Protein AF-0000000082577040 (afdb_homodimer)

InterPro domains:
  IPR007396 Transcriptional regulator PAI 2-type [PF04299] (3-158)
  IPR007396 Transcriptional regulator PAI 2-type [PTHR35802] (5-173)
  IPR012349 FMN-binding split barrel [G3DSA:2.30.110.10] (1-196)

Radius of gyration: 21.8 Å; Cα contacts (8 Å, |Δi|>4): 745; chains: 2; bounding box: 54×62×54 Å

Nearest PDB structures (foldseek):
  2ol5-assembly1_B  TM=7.988E-01  e=5.502E-15  Geobacillus stearothermophilus
  2ol5-assembly1_A  TM=7.894E-01  e=1.465E-14  Geobacillus stearothermophilus
  2re7-assembly1_A-2  TM=7.606E-01  e=7.616E-06  Psychrobacter arcticus 273-4
  2i02-assembly1_B  TM=6.952E-01  e=1.907E-05  Nostoc punctiforme PCC 73102
  3b5m-assembly2_C  TM=3.949E-01  e=1.660E-03  Rhodopirellula baltica SH 1

Sequence (408 aa):
MHSPFAPRSPEDVATLLRTCPLAWLVSVDPAGEVLSSQLPLLTLPPEDGGMLLLGHMARTNPLVARLGDRPRAAILFQGPNAYVSPSWYADRDSAPTWIYVNATLTADIALREDLTDRAINLLVHQMEQGRPERWRVAEIAHRYAALRDRVIGFTATILKVDARFKLAQDEPPPVVRETLDHLGDDALIRWVETMNADRLEAEAMHSPFAPRSPEDVATLLRTCPLAWLVSVDPAGEVLSSQLPLLTLPPEDGGMLLLGHMARTNPLVARLGDRPRAAILFQGPNAYVSPSWYADRDSAPTWIYVNATLTADIALREDLTDRAINLLVHQMEQGRPERWRVAEIAHRYAALRDRVIGFTATILKVDARFKLAQDEPPPVVRETLDHLGDDALIRWVETMNADRLEAEA

Solvent-accessible surface area (backbone atoms only — not comparable to full-atom values): 22533 Å² total; per-residue (Å²): 134,83,65,83,28,45,65,91,46,72,64,53,55,50,48,48,44,66,77,31,29,63,20,38,44,36,35,66,49,96,89,63,54,75,47,74,47,77,38,56,41,40,80,43,84,37,89,86,70,53,57,31,33,36,25,55,43,52,61,83,38,69,58,52,63,49,36,71,76,44,38,52,33,43,37,40,36,58,52,57,65,46,80,44,59,32,57,69,41,93,71,48,76,53,78,63,48,72,33,37,34,38,35,40,30,37,27,42,47,42,85,27,69,89,40,28,65,56,34,52,50,51,50,48,50,62,71,30,55,91,48,82,70,56,62,56,75,73,67,38,56,91,53,39,65,68,57,51,70,47,40,35,8,29,38,32,45,56,75,44,81,50,56,43,38,38,48,56,66,90,50,57,58,70,55,44,52,45,50,54,73,67,56,86,48,68,70,45,47,50,49,34,48,63,77,33,42,76,57,57,53,68,78,106,133,83,65,82,28,46,66,92,46,73,64,53,55,50,48,48,44,66,77,30,29,62,19,38,44,34,34,67,49,96,90,63,53,75,46,71,48,77,39,57,42,38,80,42,84,37,91,86,69,53,58,30,35,38,25,57,42,51,61,82,40,69,59,51,62,51,36,71,76,45,39,52,34,42,36,40,35,57,52,59,65,46,80,44,58,32,57,70,40,93,71,47,78,53,78,65,50,71,33,36,35,39,35,41,31,35,25,42,46,43,85,29,71,87,41,27,64,56,33,52,52,50,50,47,50,64,73,31,55,92,48,82,70,55,62,58,74,72,68,38,57,92,52,39,66,68,58,52,71,48,37,37,9,30,38,32,44,56,76,44,79,50,54,42,39,38,50,56,66,89,48,58,58,71,56,43,52,44,50,55,73,68,56,86,46,67,70,45,46,51,50,33,47,64,77,33,41,77,58,57,54,68,76,104

pLDDT: mean 94.09, std 8.42, range [41.25, 98.88]

Structure (mmCIF, N/CA/C/O backbone):
data_AF-0000000082577040-model_v1
#
loop_
_entity.id
_entity.type
_entity.pdbx_description
1 polymer 'Transcriptional regulator'
#
loop_
_atom_site.group_PDB
_atom_site.id
_atom_site.type_symbol
_atom_site.label_atom_id
_atom_site.label_alt_id
_atom_site.label_comp_id
_atom_site.label_asym_id
_atom_site.label_entity_id
_atom_site.label_seq_id
_atom_site.pdbx_PDB_ins_code
_atom_site.Cartn_x
_atom_site.Cartn_y
_atom_site.Cartn_z
_atom_site.occupancy
_atom_site.B_iso_or_equiv
_atom_site.auth_seq_id
_atom_site.auth_comp_id
_atom_site.auth_asym_id
_atom_site.auth_atom_id
_atom_site.pdbx_PDB_model_num
ATOM 1 N N . MET A 1 1 ? 22.844 -17.375 -0.603 1 41.41 1 MET A N 1
ATOM 2 C CA . MET A 1 1 ? 22.734 -16.688 -1.879 1 41.41 1 MET A CA 1
ATOM 3 C C . MET A 1 1 ? 21.812 -15.477 -1.759 1 41.41 1 MET A C 1
ATOM 5 O O . MET A 1 1 ? 20.766 -15.555 -1.122 1 41.41 1 MET A O 1
ATOM 9 N N . HIS A 1 2 ? 22.234 -14.227 -1.966 1 65.19 2 HIS A N 1
ATOM 10 C CA . HIS A 1 2 ? 21.531 -12.961 -1.766 1 65.19 2 HIS A CA 1
ATOM 11 C C . HIS A 1 2 ? 20.344 -12.836 -2.719 1 65.19 2 HIS A C 1
ATOM 13 O O . HIS A 1 2 ? 20.406 -13.312 -3.855 1 65.19 2 HIS A O 1
ATOM 19 N N . SER A 1 3 ? 19.141 -12.672 -2.344 1 81.81 3 SER A N 1
ATOM 20 C CA . SER A 1 3 ? 17.938 -12.469 -3.164 1 81.81 3 SER A CA 1
ATOM 21 C C . SER A 1 3 ? 18.203 -11.438 -4.254 1 81.81 3 SER A C 1
ATOM 23 O O . SER A 1 3 ? 18.734 -10.359 -3.982 1 81.81 3 SER A O 1
ATOM 25 N N . PRO A 1 4 ? 18.016 -11.844 -5.484 1 90 4 PRO A N 1
ATOM 26 C CA . PRO A 1 4 ? 18.141 -10.852 -6.551 1 90 4 PRO A CA 1
ATOM 27 C C . PRO A 1 4 ? 17.188 -9.68 -6.395 1 90 4 PRO A C 1
ATOM 29 O O . PRO A 1 4 ? 17.281 -8.688 -7.121 1 90 4 PRO A O 1
ATOM 32 N N . PHE A 1 5 ? 16.344 -9.781 -5.387 1 95.31 5 PHE A N 1
ATOM 33 C CA . PHE A 1 5 ? 15.289 -8.773 -5.27 1 95.31 5 PHE A CA 1
ATOM 34 C C . PHE A 1 5 ? 15.562 -7.844 -4.094 1 95.31 5 PHE A C 1
ATOM 36 O O . PHE A 1 5 ? 14.672 -7.094 -3.672 1 95.31 5 PHE A O 1
ATOM 43 N N . ALA A 1 6 ? 16.75 -7.922 -3.598 1 95.19 6 ALA A N 1
ATOM 44 C CA . ALA A 1 6 ? 17.156 -6.984 -2.555 1 95.19 6 ALA A CA 1
ATOM 45 C C . ALA A 1 6 ? 17.516 -5.625 -3.148 1 95.19 6 ALA A C 1
ATOM 47 O O . ALA A 1 6 ? 17.969 -5.539 -4.293 1 95.19 6 ALA A O 1
ATOM 48 N N . PRO A 1 7 ? 17.25 -4.543 -2.33 1 95.38 7 PRO A N 1
ATOM 49 C CA . PRO A 1 7 ? 17.797 -3.262 -2.783 1 95.38 7 PRO A CA 1
ATOM 50 C C . PRO A 1 7 ? 19.297 -3.311 -3.016 1 95.38 7 PRO A C 1
ATOM 52 O O . PRO A 1 7 ? 20 -4.09 -2.369 1 95.38 7 PRO A O 1
ATOM 55 N N . ARG A 1 8 ? 19.812 -2.496 -3.938 1 92.88 8 ARG A N 1
ATOM 56 C CA . ARG A 1 8 ? 21.219 -2.467 -4.266 1 92.88 8 ARG A CA 1
ATOM 57 C C . ARG A 1 8 ? 22 -1.604 -3.277 1 92.88 8 ARG A C 1
ATOM 59 O O . ARG A 1 8 ? 23.203 -1.803 -3.078 1 92.88 8 ARG A O 1
ATOM 66 N N . SER A 1 9 ? 21.359 -0.63 -2.678 1 90.94 9 SER A N 1
ATOM 67 C CA . SER A 1 9 ? 21.953 0.28 -1.706 1 90.94 9 SER A CA 1
ATOM 68 C C . SER A 1 9 ? 20.891 0.883 -0.791 1 90.94 9 SER A C 1
ATOM 70 O O . SER A 1 9 ? 19.703 0.838 -1.1 1 90.94 9 SER A O 1
ATOM 72 N N . PRO A 1 10 ? 21.312 1.442 0.361 1 89.25 10 PRO A N 1
ATOM 73 C CA . PRO A 1 10 ? 20.375 2.145 1.233 1 89.25 10 PRO A CA 1
ATOM 74 C C . PRO A 1 10 ? 19.656 3.291 0.523 1 89.25 10 PRO A C 1
ATOM 76 O O . PRO A 1 10 ? 18.531 3.641 0.892 1 89.25 10 PRO A O 1
ATOM 79 N N . GLU A 1 11 ? 20.297 3.838 -0.477 1 91.75 11 GLU A N 1
ATOM 80 C CA . GLU A 1 11 ? 19.703 4.941 -1.226 1 91.75 11 GLU A CA 1
ATOM 81 C C . GLU A 1 11 ? 18.438 4.5 -1.955 1 91.75 11 GLU A C 1
ATOM 83 O O . GLU A 1 11 ? 17.5 5.289 -2.135 1 91.75 11 GLU A O 1
ATOM 88 N N . ASP A 1 12 ? 18.344 3.199 -2.352 1 94.81 12 ASP A N 1
ATOM 89 C CA . ASP A 1 12 ? 17.156 2.686 -3.002 1 94.81 12 ASP A CA 1
ATOM 90 C C . ASP A 1 12 ? 15.945 2.746 -2.062 1 94.81 12 ASP A C 1
ATOM 92 O O . ASP A 1 12 ? 14.859 3.176 -2.461 1 94.81 12 ASP A O 1
ATOM 96 N N . VAL A 1 13 ? 16.219 2.377 -0.818 1 95.44 13 VAL A N 1
ATOM 97 C CA . VAL A 1 13 ? 15.164 2.424 0.18 1 95.44 13 VAL A CA 1
ATOM 98 C C . VAL A 1 13 ? 14.766 3.873 0.447 1 95.44 13 VAL A C 1
ATOM 100 O O . VAL A 1 13 ? 13.578 4.203 0.48 1 95.44 13 VAL A O 1
ATOM 103 N N . ALA A 1 14 ? 15.727 4.734 0.558 1 93.44 14 ALA A N 1
ATOM 104 C CA . ALA A 1 14 ? 15.461 6.152 0.781 1 93.44 14 ALA A CA 1
ATOM 105 C C . ALA A 1 14 ? 14.625 6.738 -0.356 1 93.44 14 ALA A C 1
ATOM 107 O O . ALA A 1 14 ? 13.711 7.531 -0.12 1 93.44 14 ALA A O 1
ATOM 108 N N . THR A 1 15 ? 14.961 6.34 -1.582 1 94.88 15 THR A N 1
ATOM 109 C CA . THR A 1 15 ? 14.219 6.809 -2.748 1 94.88 15 THR A CA 1
ATOM 110 C C . THR A 1 15 ? 12.766 6.348 -2.688 1 94.88 15 THR A C 1
ATOM 112 O O . THR A 1 15 ? 11.852 7.125 -2.959 1 94.88 15 THR A O 1
ATOM 115 N N . LEU A 1 16 ? 12.562 5.082 -2.285 1 97.25 16 LEU A N 1
ATOM 116 C CA . LEU A 1 16 ? 11.203 4.57 -2.133 1 97.25 16 LEU A CA 1
ATOM 117 C C . LEU A 1 16 ? 10.422 5.395 -1.114 1 97.25 16 LEU A C 1
ATOM 119 O O . LEU A 1 16 ? 9.305 5.84 -1.393 1 97.25 16 LEU A O 1
ATOM 123 N N . LEU A 1 17 ? 11.023 5.664 0.034 1 97.06 17 LEU A N 1
ATOM 124 C CA . LEU A 1 17 ? 10.352 6.395 1.103 1 97.06 17 LEU A CA 1
ATOM 125 C C . LEU A 1 17 ? 10.023 7.816 0.664 1 97.06 17 LEU A C 1
ATOM 127 O O . LEU A 1 17 ? 8.961 8.344 1.005 1 97.06 17 LEU A O 1
ATOM 131 N N . ARG A 1 18 ? 10.891 8.398 -0.065 1 94.62 18 ARG A N 1
ATOM 132 C CA . ARG A 1 18 ? 10.734 9.781 -0.497 1 94.62 18 ARG A CA 1
ATOM 133 C C . ARG A 1 18 ? 9.664 9.898 -1.576 1 94.62 18 ARG A C 1
ATOM 135 O O . ARG A 1 18 ? 8.875 10.852 -1.574 1 94.62 18 ARG A O 1
ATOM 142 N N . THR A 1 19 ? 9.625 8.977 -2.482 1 95.31 19 THR A N 1
ATOM 143 C CA . THR A 1 19 ? 8.75 9.102 -3.643 1 95.31 19 THR A CA 1
ATOM 144 C C . THR A 1 19 ? 7.371 8.516 -3.344 1 95.31 19 THR A C 1
ATOM 146 O O . THR A 1 19 ? 6.402 8.82 -4.047 1 95.31 19 THR A O 1
ATOM 149 N N . CYS A 1 20 ? 7.25 7.66 -2.322 1 97 20 CYS A N 1
ATOM 150 C CA . CYS A 1 20 ? 5.988 7.07 -1.885 1 97 20 CYS A CA 1
ATOM 151 C C . CYS A 1 20 ? 5.797 7.246 -0.383 1 97 20 CYS A C 1
ATOM 153 O O . CYS A 1 20 ? 5.766 6.262 0.361 1 97 20 CYS A O 1
ATOM 155 N N . PRO A 1 21 ? 5.492 8.453 0.009 1 97.62 21 PRO A N 1
ATOM 156 C CA . PRO A 1 21 ? 5.602 8.773 1.435 1 97.62 21 PRO A CA 1
ATOM 157 C C . PRO A 1 21 ? 4.402 8.289 2.242 1 97.62 21 PRO A C 1
ATOM 159 O O . PRO A 1 21 ? 4.453 8.266 3.475 1 97.62 21 PRO A O 1
ATOM 162 N N . LEU A 1 22 ? 3.223 8.07 1.57 1 98.5 22 LEU A N 1
ATOM 163 C CA . LEU A 1 22 ? 2.078 7.566 2.324 1 98.5 22 LEU A CA 1
ATOM 164 C C . LEU A 1 22 ? 2.299 6.117 2.746 1 98.5 22 LEU A C 1
ATOM 166 O O . LEU A 1 22 ? 2.279 5.211 1.908 1 98.5 22 LEU A O 1
ATOM 170 N N . ALA A 1 23 ? 2.486 5.852 4.027 1 98.69 23 ALA A N 1
ATOM 171 C CA . ALA A 1 23 ? 2.838 4.527 4.535 1 98.69 23 ALA A CA 1
ATOM 172 C C . ALA A 1 23 ? 1.839 4.066 5.594 1 98.69 23 ALA A C 1
ATOM 174 O O . ALA A 1 23 ? 1.132 4.883 6.188 1 98.69 23 ALA A O 1
ATOM 175 N N . TRP A 1 24 ? 1.741 2.748 5.742 1 98.75 24 TRP A N 1
ATOM 176 C CA . TRP A 1 24 ? 1.014 2.186 6.875 1 98.75 24 TRP A CA 1
ATOM 177 C C . TRP A 1 24 ? 1.842 2.273 8.148 1 98.75 24 TRP A C 1
ATOM 179 O O . TRP A 1 24 ? 3.012 1.884 8.164 1 98.75 24 TRP A O 1
ATOM 189 N N . LEU A 1 25 ? 1.288 2.844 9.141 1 98.75 25 LEU A N 1
ATOM 190 C CA . LEU A 1 25 ? 1.797 2.697 10.5 1 98.75 25 LEU A CA 1
ATOM 191 C C . LEU A 1 25 ? 0.985 1.663 11.273 1 98.75 25 LEU A C 1
ATOM 193 O O . LEU A 1 25 ? -0.207 1.86 11.523 1 98.75 25 LEU A O 1
ATOM 197 N N . VAL A 1 26 ? 1.67 0.585 11.68 1 98.12 26 VAL A N 1
ATOM 198 C CA . VAL A 1 26 ? 0.973 -0.561 12.25 1 98.12 26 VAL A CA 1
ATOM 199 C C . VAL A 1 26 ? 1.475 -0.813 13.672 1 98.12 26 VAL A C 1
ATOM 201 O O . VAL A 1 26 ? 2.676 -0.986 13.891 1 98.12 26 VAL A O 1
ATOM 204 N N . SER A 1 27 ? 0.576 -0.786 14.57 1 97.12 27 SER A N 1
ATOM 205 C CA . SER A 1 27 ? 0.865 -1.142 15.953 1 97.12 27 SER A CA 1
ATOM 206 C C . SER A 1 27 ? 0.072 -2.369 16.391 1 97.12 27 SER A C 1
ATOM 208 O O . SER A 1 27 ? -1.102 -2.514 16.031 1 97.12 27 SER A O 1
ATOM 210 N N . VAL A 1 28 ? 0.71 -3.26 17.125 1 92.94 28 VAL A N 1
ATOM 211 C CA . VAL A 1 28 ? 0.063 -4.465 17.625 1 92.94 28 VAL A CA 1
ATOM 212 C C . VAL A 1 28 ? 0.187 -4.523 19.156 1 92.94 28 VAL A C 1
ATOM 214 O O . VAL A 1 28 ? 1.277 -4.344 19.703 1 92.94 28 VAL A O 1
ATOM 217 N N . ASP A 1 29 ? -0.885 -4.773 19.766 1 90.62 29 ASP A N 1
ATOM 218 C CA . ASP A 1 29 ? -0.809 -4.863 21.219 1 90.62 29 ASP A CA 1
ATOM 219 C C . ASP A 1 29 ? -0.515 -6.297 21.672 1 90.62 29 ASP A C 1
ATOM 221 O O . ASP A 1 29 ? -0.402 -7.199 20.828 1 90.62 29 ASP A O 1
ATOM 225 N N . PRO A 1 30 ? -0.346 -6.492 22.938 1 86.38 30 PRO A N 1
ATOM 226 C CA . PRO A 1 30 ? 0.038 -7.82 23.422 1 86.38 30 PRO A CA 1
ATOM 227 C C . PRO A 1 30 ? -1.017 -8.883 23.125 1 86.38 30 PRO A C 1
ATOM 229 O O . PRO A 1 30 ? -0.692 -10.07 23.031 1 86.38 30 PRO A O 1
ATOM 232 N N . ALA A 1 31 ? -2.301 -8.492 23.016 1 85.88 31 ALA A N 1
ATOM 233 C CA . ALA A 1 31 ? -3.375 -9.438 22.719 1 85.88 31 ALA A CA 1
ATOM 234 C C . ALA A 1 31 ? -3.441 -9.758 21.234 1 85.88 31 ALA A C 1
ATOM 236 O O . ALA A 1 31 ? -4.203 -10.633 20.812 1 85.88 31 ALA A O 1
ATOM 237 N N . GLY A 1 32 ? -2.689 -9.039 20.469 1 86.31 32 GLY A N 1
ATOM 238 C CA . GLY A 1 32 ? -2.621 -9.32 19.047 1 86.31 32 GLY A CA 1
ATOM 239 C C . GLY A 1 32 ? -3.518 -8.414 18.219 1 86.31 32 GLY A C 1
ATOM 240 O O . GLY A 1 32 ? -3.625 -8.586 17 1 86.31 32 GLY A O 1
ATOM 241 N N . GLU A 1 33 ? -4.117 -7.453 18.844 1 90.75 33 GLU A N 1
ATOM 242 C CA . GLU A 1 33 ? -4.98 -6.535 18.109 1 90.75 33 GLU A CA 1
ATOM 243 C C . GLU A 1 33 ? -4.16 -5.543 17.281 1 90.75 33 GLU A C 1
ATOM 245 O O . GLU A 1 33 ? -3.268 -4.875 17.828 1 90.75 33 GLU A O 1
ATOM 250 N N . VAL A 1 34 ? -4.52 -5.457 16.031 1 94.94 34 VAL A N 1
ATOM 251 C CA . VAL A 1 34 ? -3.801 -4.578 15.125 1 94.94 34 VAL A CA 1
ATOM 252 C C . VAL A 1 34 ? -4.547 -3.252 14.984 1 94.94 34 VAL A C 1
ATOM 254 O O . VAL A 1 34 ? -5.766 -3.236 14.797 1 94.94 34 VAL A O 1
ATOM 257 N N . LEU A 1 35 ? -3.834 -2.186 15.172 1 96.69 35 LEU A N 1
ATOM 258 C CA . LEU A 1 35 ? -4.266 -0.844 14.789 1 96.69 35 LEU A CA 1
ATOM 259 C C . LEU A 1 35 ? -3.361 -0.268 13.703 1 96.69 35 LEU A C 1
ATOM 261 O O . LEU A 1 35 ? -2.135 -0.357 13.805 1 96.69 35 LEU A O 1
ATOM 265 N N . SER A 1 36 ? -3.988 0.172 12.656 1 98.19 36 SER A N 1
ATOM 266 C CA . SER A 1 36 ? -3.186 0.715 11.57 1 98.19 36 SER A CA 1
ATOM 267 C C . SER A 1 36 ? -3.805 1.99 11.008 1 98.19 36 SER A C 1
ATOM 269 O O . SER A 1 36 ? -5.02 2.18 11.078 1 98.19 36 SER A O 1
ATOM 271 N N . SER A 1 37 ? -2.961 2.869 10.539 1 98 37 SER A N 1
ATOM 272 C CA . SER A 1 37 ? -3.336 4.074 9.805 1 98 37 SER A CA 1
ATOM 273 C C . SER A 1 37 ? -2.338 4.379 8.695 1 98 37 SER A C 1
ATOM 275 O O . SER A 1 37 ? -1.153 4.059 8.812 1 98 37 SER A O 1
ATOM 277 N N . GLN A 1 38 ? -2.857 4.902 7.621 1 98.38 38 GLN A N 1
ATOM 278 C CA . GLN A 1 38 ? -1.944 5.414 6.602 1 98.38 38 GLN A CA 1
ATOM 279 C C . GLN A 1 38 ? -1.671 6.902 6.805 1 98.38 38 GLN A C 1
ATOM 281 O O . GLN A 1 38 ? -2.598 7.688 7.016 1 98.38 38 GLN A O 1
ATOM 286 N N . LEU A 1 39 ? -0.413 7.223 6.789 1 97.81 39 LEU A N 1
ATOM 287 C CA . LEU A 1 39 ? 0.043 8.602 6.977 1 97.81 39 LEU A CA 1
ATOM 288 C C . LEU A 1 39 ? 1.291 8.875 6.145 1 97.81 39 LEU A C 1
ATOM 290 O O . LEU A 1 39 ? 2.117 7.98 5.941 1 97.81 39 LEU A O 1
ATOM 294 N N . PRO A 1 40 ? 1.371 10.117 5.715 1 98.31 40 PRO A N 1
ATOM 295 C CA . PRO A 1 40 ? 2.631 10.461 5.047 1 98.31 40 PRO A CA 1
ATOM 296 C C . PRO A 1 40 ? 3.801 10.57 6.023 1 98.31 40 PRO A C 1
ATOM 298 O O . PRO A 1 40 ? 3.645 11.117 7.117 1 98.31 40 PRO A O 1
ATOM 301 N N . LEU A 1 41 ? 4.879 10.062 5.645 1 98.5 41 LEU A N 1
ATOM 302 C CA . LEU A 1 41 ? 6.086 10.102 6.461 1 98.5 41 LEU A CA 1
ATOM 303 C C . LEU A 1 41 ? 7.258 10.672 5.672 1 98.5 41 LEU A C 1
ATOM 305 O O . LEU A 1 41 ? 7.426 10.367 4.488 1 98.5 41 LEU A O 1
ATOM 309 N N . LEU A 1 42 ? 8.047 11.422 6.391 1 97.12 42 LEU A N 1
ATOM 310 C CA . LEU A 1 42 ? 9.203 12.086 5.797 1 97.12 42 LEU A CA 1
ATOM 311 C C . LEU A 1 42 ? 10.508 11.484 6.324 1 97.12 42 LEU A C 1
ATOM 313 O O . LEU A 1 42 ? 10.617 11.172 7.512 1 97.12 42 LEU A O 1
ATOM 317 N N . THR A 1 43 ? 11.422 11.32 5.387 1 94.12 43 THR A N 1
ATOM 318 C CA . THR A 1 43 ? 12.758 10.898 5.809 1 94.12 43 THR A CA 1
ATOM 319 C C . THR A 1 43 ? 13.586 12.094 6.254 1 94.12 43 THR A C 1
ATOM 321 O O . THR A 1 43 ? 13.68 13.094 5.539 1 94.12 43 THR A O 1
ATOM 324 N N . LEU A 1 44 ? 14.086 11.969 7.441 1 88.62 44 LEU A N 1
ATOM 325 C CA . LEU A 1 44 ? 14.984 13.008 7.938 1 88.62 44 LEU A CA 1
ATOM 326 C C . LEU A 1 44 ? 16.438 12.586 7.797 1 88.62 44 LEU A C 1
ATOM 328 O O . LEU A 1 44 ? 16.766 11.406 7.938 1 88.62 44 LEU A O 1
ATOM 332 N N . PRO A 1 45 ? 17.297 13.469 7.445 1 74.88 45 PRO A N 1
ATOM 333 C CA . PRO A 1 45 ? 18.719 13.148 7.512 1 74.88 45 PRO A CA 1
ATOM 334 C C . PRO A 1 45 ? 19.188 12.805 8.922 1 74.88 45 PRO A C 1
ATOM 336 O O . PRO A 1 45 ? 18.844 13.508 9.883 1 74.88 45 PRO A O 1
ATOM 339 N N . PRO A 1 46 ? 19.578 11.555 9.117 1 64.5 46 PRO A N 1
ATOM 340 C CA . PRO A 1 46 ? 19.969 11.203 10.484 1 64.5 46 PRO A CA 1
ATOM 341 C C . PRO A 1 46 ? 21.156 12.039 10.992 1 64.5 46 PRO A C 1
ATOM 343 O O . PRO A 1 46 ? 22.047 12.398 10.211 1 64.5 46 PRO A O 1
ATOM 346 N N . GLU A 1 47 ? 20.984 12.516 12.18 1 60.31 47 GLU A N 1
ATOM 347 C CA . GLU A 1 47 ? 22.156 13.156 12.773 1 60.31 47 GLU A CA 1
ATOM 348 C C . GLU A 1 47 ? 23.281 12.156 12.961 1 60.31 47 GLU A C 1
ATOM 350 O O . GLU A 1 47 ? 24.453 12.492 12.758 1 60.31 47 GLU A O 1
ATOM 355 N N . ASP A 1 48 ? 23 10.938 13.398 1 62.91 48 ASP A N 1
ATOM 356 C CA . ASP A 1 48 ? 24 9.938 13.727 1 62.91 48 ASP A CA 1
ATOM 357 C C . ASP A 1 48 ? 24.156 8.922 12.594 1 62.91 48 ASP A C 1
ATOM 359 O O . ASP A 1 48 ? 24.875 7.934 12.734 1 62.91 48 ASP A O 1
ATOM 363 N N . GLY A 1 49 ? 23.609 9.211 11.445 1 66.62 49 GLY A N 1
ATOM 364 C CA . GLY A 1 49 ? 23.75 8.297 10.328 1 66.62 49 GLY A CA 1
ATOM 365 C C . GLY A 1 49 ? 22.609 7.301 10.227 1 66.62 49 GLY A C 1
ATOM 366 O O . GLY A 1 49 ? 22.516 6.559 9.242 1 66.62 49 GLY A O 1
ATOM 367 N N . GLY A 1 50 ? 21.812 7.254 11.219 1 76.38 50 GLY A N 1
ATOM 368 C CA . GLY A 1 50 ? 20.688 6.344 11.109 1 76.38 50 GLY A CA 1
ATOM 369 C C . GLY A 1 50 ? 19.547 6.906 10.273 1 76.38 50 GLY A C 1
ATOM 370 O O . GLY A 1 50 ? 19.734 7.867 9.531 1 76.38 50 GLY A O 1
ATOM 371 N N . MET A 1 51 ? 18.453 6.098 10.102 1 83.38 51 MET A N 1
ATOM 372 C CA . MET A 1 51 ? 17.266 6.57 9.391 1 83.38 51 MET A CA 1
ATOM 373 C C . MET A 1 51 ? 16.172 6.98 10.367 1 83.38 51 MET A C 1
ATOM 375 O O . MET A 1 51 ? 15.852 6.234 11.297 1 83.38 51 MET A O 1
ATOM 379 N N . LEU A 1 52 ? 15.797 8.242 10.227 1 93.25 52 LEU A N 1
ATOM 380 C CA . LEU A 1 52 ? 14.727 8.812 11.039 1 93.25 52 LEU A CA 1
ATOM 381 C C . LEU A 1 52 ? 13.586 9.328 10.164 1 93.25 52 LEU A C 1
ATOM 383 O O . LEU A 1 52 ? 13.828 9.992 9.148 1 93.25 52 LEU A O 1
ATOM 387 N N . LEU A 1 53 ? 12.422 8.898 10.602 1 97.75 53 LEU A N 1
ATOM 388 C CA . LEU A 1 53 ? 11.25 9.406 9.898 1 97.75 53 LEU A CA 1
ATOM 389 C C . LEU A 1 53 ? 10.492 10.422 10.758 1 97.75 53 LEU A C 1
ATOM 391 O O . LEU A 1 53 ? 10.516 10.336 11.992 1 97.75 53 LEU A O 1
ATOM 395 N N . LEU A 1 54 ? 9.883 11.383 10.117 1 97.81 54 LEU A N 1
ATOM 396 C CA . LEU A 1 54 ? 9.039 12.398 10.734 1 97.81 54 LEU A CA 1
ATOM 397 C C . LEU A 1 54 ? 7.637 12.375 10.141 1 97.81 54 LEU A C 1
ATOM 399 O O . LEU A 1 54 ? 7.477 12.273 8.922 1 97.81 54 LEU A O 1
ATOM 403 N N . GLY A 1 55 ? 6.648 12.336 10.977 1 98.44 55 GLY A N 1
ATOM 404 C CA . GLY A 1 55 ? 5.258 12.406 10.555 1 98.44 55 GLY A CA 1
ATOM 405 C C . GLY A 1 55 ? 4.359 13.102 11.555 1 98.44 55 GLY A C 1
ATOM 406 O O . GLY A 1 55 ? 4.836 13.641 12.555 1 98.44 55 GLY A O 1
ATOM 407 N N . HIS A 1 56 ? 3.109 13.227 11.25 1 98.81 56 HIS A N 1
ATOM 408 C CA . HIS A 1 56 ? 2.086 13.711 12.172 1 98.81 56 HIS A CA 1
ATOM 409 C C . HIS A 1 56 ? 0.767 12.977 11.961 1 98.81 56 HIS A C 1
ATOM 411 O O . HIS A 1 56 ? 0.563 12.344 10.922 1 98.81 56 HIS A O 1
ATOM 417 N N . MET A 1 57 ? -0.016 12.984 12.984 1 98.56 57 MET A N 1
ATOM 418 C CA . MET A 1 57 ? -1.342 12.375 12.914 1 98.56 57 MET A CA 1
ATOM 419 C C . MET A 1 57 ? -2.332 13.133 13.797 1 98.56 57 MET A C 1
ATOM 421 O O . MET A 1 57 ? -1.934 13.93 14.641 1 98.56 57 MET A O 1
ATOM 425 N N . ALA A 1 58 ? -3.619 12.938 13.461 1 97.88 58 ALA A N 1
ATOM 426 C CA . ALA A 1 58 ? -4.66 13.516 14.305 1 97.88 58 ALA A CA 1
ATOM 427 C C . ALA A 1 58 ? -4.508 13.062 15.75 1 97.88 58 ALA A C 1
ATOM 429 O O . ALA A 1 58 ? -4.238 11.891 16.016 1 97.88 58 ALA A O 1
ATOM 430 N N . ARG A 1 59 ? -4.711 13.977 16.672 1 98.19 59 ARG A N 1
ATOM 431 C CA . ARG A 1 59 ? -4.648 13.641 18.094 1 98.19 59 ARG A CA 1
ATOM 432 C C . ARG A 1 59 ? -5.699 12.594 18.453 1 98.19 59 ARG A C 1
ATOM 434 O O . ARG A 1 59 ? -5.52 11.828 19.391 1 98.19 59 ARG A O 1
ATOM 441 N N . THR A 1 60 ? -6.789 12.523 17.656 1 97.19 60 THR A N 1
ATOM 442 C CA . THR A 1 60 ? -7.887 11.602 17.922 1 97.19 60 THR A CA 1
ATOM 443 C C . THR A 1 60 ? -7.59 10.227 17.328 1 97.19 60 THR A C 1
ATOM 445 O O . THR A 1 60 ? -8.352 9.273 17.531 1 97.19 60 THR A O 1
ATOM 448 N N . ASN A 1 61 ? -6.547 10.102 16.547 1 97.31 61 ASN A N 1
ATOM 449 C CA . ASN A 1 61 ? -6.141 8.797 16.047 1 97.31 61 ASN A CA 1
ATOM 450 C C . ASN A 1 61 ? -5.855 7.82 17.172 1 97.31 61 ASN A C 1
ATOM 452 O O . ASN A 1 61 ? -5.047 8.102 18.062 1 97.31 61 ASN A O 1
ATOM 456 N N . PRO A 1 62 ? -6.477 6.664 17.141 1 97.06 62 PRO A N 1
ATOM 457 C CA . PRO A 1 62 ? -6.273 5.699 18.219 1 97.06 62 PRO A CA 1
ATOM 458 C C . PRO A 1 62 ? -4.809 5.289 18.375 1 97.06 62 PRO A C 1
ATOM 460 O O . PRO A 1 62 ? -4.406 4.832 19.453 1 97.06 62 PRO A O 1
ATOM 463 N N . LEU A 1 63 ? -4.023 5.461 17.406 1 98.06 63 LEU A N 1
ATOM 464 C CA . LEU A 1 63 ? -2.605 5.121 17.484 1 98.06 63 LEU A CA 1
ATOM 465 C C . LEU A 1 63 ? -1.884 6.008 18.5 1 98.06 63 LEU A C 1
ATOM 467 O O . LEU A 1 63 ? -0.848 5.617 19.047 1 98.06 63 LEU A O 1
ATOM 471 N N . VAL A 1 64 ? -2.373 7.172 18.703 1 98.38 64 VAL A N 1
ATOM 472 C CA . VAL A 1 64 ? -1.716 8.078 19.641 1 98.38 64 VAL A CA 1
ATOM 473 C C . VAL A 1 64 ? -1.64 7.43 21.016 1 98.38 64 VAL A C 1
ATOM 475 O O . VAL A 1 64 ? -0.56 7.336 21.609 1 98.38 64 VAL A O 1
ATOM 478 N N . ALA A 1 65 ? -2.76 6.957 21.484 1 97.44 65 ALA A N 1
ATOM 479 C CA . ALA A 1 65 ? -2.797 6.309 22.797 1 97.44 65 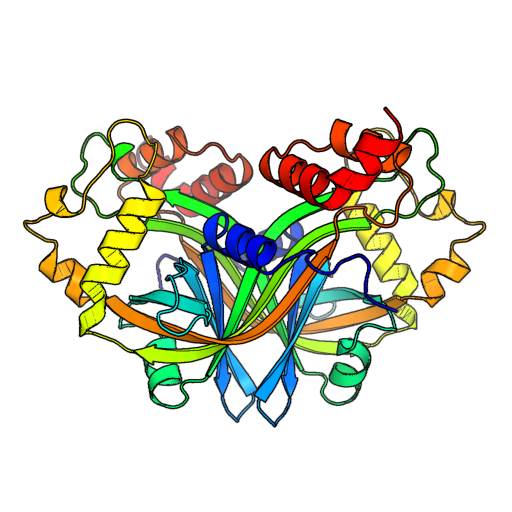ALA A CA 1
ATOM 480 C C . ALA A 1 65 ? -1.977 5.02 22.781 1 97.44 65 ALA A C 1
ATOM 482 O O . ALA A 1 65 ? -1.196 4.77 23.703 1 97.44 65 ALA A O 1
ATOM 483 N N . ARG A 1 66 ? -2.168 4.258 21.75 1 96.69 66 ARG A N 1
ATOM 484 C CA . ARG A 1 66 ? -1.482 2.975 21.625 1 96.69 66 ARG A CA 1
ATOM 485 C C . ARG A 1 66 ? 0.031 3.158 21.656 1 96.69 66 ARG A C 1
ATOM 487 O O . ARG A 1 66 ? 0.736 2.443 22.359 1 96.69 66 ARG A O 1
ATOM 494 N N . LEU A 1 67 ? 0.52 4.094 20.906 1 97.25 67 LEU A N 1
ATOM 495 C CA . LEU A 1 67 ? 1.955 4.305 20.75 1 97.25 67 LEU A CA 1
ATOM 496 C C . LEU A 1 67 ? 2.535 5.02 21.969 1 97.25 67 LEU A C 1
ATOM 498 O O . LEU A 1 67 ? 3.74 4.957 22.219 1 97.25 67 LEU A O 1
ATOM 502 N N . GLY A 1 68 ? 1.711 5.785 22.656 1 95.69 68 GLY A N 1
ATOM 503 C CA . GLY A 1 68 ? 2.129 6.316 23.938 1 95.69 68 GLY A CA 1
ATOM 504 C C . GLY A 1 68 ? 2.463 5.238 24.953 1 95.69 68 GLY A C 1
ATOM 505 O O . GLY A 1 68 ? 3.416 5.375 25.719 1 95.69 68 GLY A O 1
ATOM 506 N N . ASP A 1 69 ? 1.711 4.16 24.922 1 93.81 69 ASP A N 1
ATOM 507 C CA . ASP A 1 69 ? 1.877 3.049 25.844 1 93.81 69 ASP A CA 1
ATOM 508 C C . ASP A 1 69 ? 2.969 2.094 25.375 1 93.81 69 ASP A C 1
ATOM 510 O O . ASP A 1 69 ? 3.773 1.613 26.172 1 93.81 69 ASP A O 1
ATOM 514 N N . ARG A 1 70 ? 2.986 1.805 24.109 1 93.62 70 ARG A N 1
ATOM 515 C CA . ARG A 1 70 ? 3.936 0.902 23.469 1 93.62 70 ARG A CA 1
ATOM 516 C C . ARG A 1 70 ? 4.531 1.534 22.219 1 93.62 70 ARG A C 1
ATOM 518 O O . ARG A 1 70 ? 3.979 1.396 21.125 1 93.62 70 ARG A O 1
ATOM 525 N N . PRO A 1 71 ? 5.672 2.094 22.391 1 96.5 71 PRO A N 1
ATOM 526 C CA . PRO A 1 71 ? 6.223 2.898 21.297 1 96.5 71 PRO A CA 1
ATOM 527 C C . PRO A 1 71 ? 6.941 2.055 20.25 1 96.5 71 PRO A C 1
ATOM 529 O O . PRO A 1 71 ? 8.109 2.312 19.938 1 96.5 71 PRO A O 1
ATOM 532 N N . ARG A 1 72 ? 6.371 1.024 19.734 1 96.69 72 ARG A N 1
ATOM 533 C CA . ARG A 1 72 ? 6.879 0.148 18.688 1 96.69 72 ARG A CA 1
ATOM 534 C C . ARG A 1 72 ? 5.863 0.001 17.562 1 96.69 72 ARG A C 1
ATOM 536 O O . ARG A 1 72 ? 4.668 -0.163 17.812 1 96.69 72 ARG A O 1
ATOM 543 N N . ALA A 1 73 ? 6.375 0.129 16.328 1 97.5 73 ALA A N 1
ATOM 544 C CA . ALA A 1 73 ? 5.473 -0.006 15.195 1 97.5 73 ALA A CA 1
ATOM 545 C C . ALA A 1 73 ? 6.195 -0.599 13.984 1 97.5 73 ALA A C 1
ATOM 547 O O . ALA A 1 73 ? 7.426 -0.569 13.914 1 97.5 73 ALA A O 1
ATOM 548 N N . ALA A 1 74 ? 5.465 -1.264 13.148 1 98.31 74 ALA A N 1
ATOM 549 C CA . ALA A 1 74 ? 5.898 -1.563 11.789 1 98.31 74 ALA A CA 1
ATOM 550 C C . ALA A 1 74 ? 5.387 -0.515 10.805 1 98.31 74 ALA A C 1
ATOM 552 O O . ALA A 1 74 ? 4.227 -0.101 10.883 1 98.31 74 ALA A O 1
ATOM 553 N N . ILE A 1 75 ? 6.254 -0.037 10.008 1 98.75 75 ILE A N 1
ATOM 554 C CA . ILE A 1 75 ? 5.906 0.919 8.969 1 98.75 75 ILE A CA 1
ATOM 555 C C . ILE A 1 75 ? 6.07 0.266 7.594 1 98.75 75 ILE A C 1
ATOM 557 O O . ILE A 1 75 ? 7.152 -0.21 7.25 1 98.75 75 ILE A O 1
ATOM 561 N N . LEU A 1 76 ? 4.996 0.209 6.793 1 98.88 76 LEU A N 1
ATOM 562 C CA . LEU A 1 76 ? 5.012 -0.491 5.512 1 98.88 76 LEU A CA 1
ATOM 563 C C . LEU A 1 76 ? 4.875 0.491 4.355 1 98.88 76 LEU A C 1
ATOM 565 O O . LEU A 1 76 ? 3.863 1.19 4.246 1 98.88 76 LEU A O 1
ATOM 569 N N . PHE A 1 77 ? 5.898 0.584 3.578 1 98.75 77 PHE A N 1
ATOM 570 C CA . PHE A 1 77 ? 5.898 1.384 2.359 1 98.75 77 PHE A CA 1
ATOM 571 C C . PHE A 1 77 ? 5.648 0.508 1.138 1 98.75 77 PHE A C 1
ATOM 573 O O . PHE A 1 77 ? 6.16 -0.609 1.051 1 98.75 77 PHE A O 1
ATOM 580 N N . GLN A 1 78 ? 4.84 1.009 0.307 1 98.12 78 GLN A N 1
ATOM 581 C CA . GLN A 1 78 ? 4.555 0.336 -0.956 1 98.12 78 GLN A CA 1
ATOM 582 C C . GLN A 1 78 ? 4.77 1.275 -2.141 1 98.12 78 GLN A C 1
ATOM 584 O O . GLN A 1 78 ? 4.254 2.395 -2.152 1 98.12 78 GLN A O 1
ATOM 589 N N . GLY A 1 79 ? 5.574 0.877 -3.068 1 97.56 79 GLY A N 1
ATOM 590 C CA . GLY A 1 79 ? 5.766 1.621 -4.301 1 97.56 79 GLY A CA 1
ATOM 591 C C . GLY A 1 79 ? 4.855 1.157 -5.426 1 97.56 79 GLY A C 1
ATOM 592 O O . GLY A 1 79 ? 3.889 0.43 -5.188 1 97.56 79 GLY A O 1
ATOM 593 N N . PRO A 1 80 ? 5.125 1.696 -6.625 1 97.06 80 PRO A N 1
ATOM 594 C CA . PRO A 1 80 ? 4.336 1.245 -7.773 1 97.06 80 PRO A CA 1
ATOM 595 C C . PRO A 1 80 ? 4.465 -0.255 -8.023 1 97.06 80 PRO A C 1
ATOM 597 O O . PRO A 1 80 ? 5.473 -0.862 -7.652 1 97.06 80 PRO A O 1
ATOM 600 N N . ASN A 1 81 ? 3.457 -0.853 -8.562 1 97.81 81 ASN A N 1
ATOM 601 C CA . ASN A 1 81 ? 3.418 -2.285 -8.836 1 97.81 81 ASN A CA 1
ATOM 602 C C . ASN A 1 81 ? 2.539 -2.598 -10.047 1 97.81 81 ASN A C 1
ATOM 604 O O . ASN A 1 81 ? 1.789 -1.737 -10.516 1 97.81 81 ASN A O 1
ATOM 608 N N . ALA A 1 82 ? 2.723 -3.795 -10.539 1 97.25 82 ALA A N 1
ATOM 609 C CA . ALA A 1 82 ? 1.901 -4.191 -11.68 1 97.25 82 ALA A CA 1
ATOM 610 C C . ALA A 1 82 ? 1.936 -5.703 -11.883 1 97.25 82 ALA A C 1
ATOM 612 O O . ALA A 1 82 ? 2.961 -6.348 -11.641 1 97.25 82 ALA A O 1
ATOM 613 N N . TYR A 1 83 ? 0.789 -6.277 -12.289 1 97.31 83 TYR A N 1
ATOM 614 C CA . TYR A 1 83 ? 0.742 -7.617 -12.867 1 97.31 83 TYR A CA 1
ATOM 615 C C . TYR A 1 83 ? 1.428 -7.645 -14.227 1 97.31 83 TYR A C 1
ATOM 617 O O . TYR A 1 83 ? 1.184 -6.777 -15.07 1 97.31 83 TYR A O 1
ATOM 625 N N . VAL A 1 84 ? 2.301 -8.578 -14.445 1 97.06 84 VAL A N 1
ATOM 626 C CA . VAL A 1 84 ? 3.006 -8.758 -15.711 1 97.06 84 VAL A CA 1
ATOM 627 C C . VAL A 1 84 ? 2.467 -9.992 -16.422 1 97.06 84 VAL A C 1
ATOM 629 O O . VAL A 1 84 ? 2.668 -11.125 -15.969 1 97.06 84 VAL A O 1
ATOM 632 N N . SER A 1 85 ? 1.904 -9.773 -17.5 1 97.19 85 SER A N 1
ATOM 633 C CA . SER A 1 85 ? 1.299 -10.852 -18.281 1 97.19 85 SER A CA 1
ATOM 634 C C . SER A 1 85 ? 2.277 -11.406 -19.312 1 97.19 85 SER A C 1
ATOM 636 O O . SER A 1 85 ? 2.906 -10.648 -20.047 1 97.19 85 SER A O 1
ATOM 638 N N . PRO A 1 86 ? 2.338 -12.773 -19.422 1 96.38 86 PRO A N 1
ATOM 639 C CA . PRO A 1 86 ? 3.162 -13.352 -20.484 1 96.38 86 PRO A CA 1
ATOM 640 C C . PRO A 1 86 ? 2.625 -13.039 -21.875 1 96.38 86 PRO A C 1
ATOM 642 O O . PRO A 1 86 ? 3.316 -13.258 -22.875 1 96.38 86 PRO A O 1
ATOM 645 N N . SER A 1 87 ? 1.437 -12.508 -21.953 1 95.5 87 SER A N 1
ATOM 646 C CA . SER A 1 87 ? 0.889 -12.102 -23.25 1 95.5 87 SER A CA 1
ATOM 647 C C . SER A 1 87 ? 1.677 -10.945 -23.844 1 95.5 87 SER A C 1
ATOM 649 O O . SER A 1 87 ? 1.533 -10.633 -25.031 1 95.5 87 SER A O 1
ATOM 651 N N . TRP A 1 88 ? 2.496 -10.297 -23.031 1 93.94 88 TRP A N 1
ATOM 652 C CA . TRP A 1 88 ? 3.326 -9.18 -23.469 1 93.94 88 TRP A CA 1
ATOM 653 C C . TRP A 1 88 ? 4.512 -9.672 -24.297 1 93.94 88 TRP A C 1
ATOM 655 O O . TRP A 1 88 ? 5.176 -8.891 -24.969 1 93.94 88 TRP A O 1
ATOM 665 N N . TYR A 1 89 ? 4.742 -10.953 -24.266 1 93.31 89 TYR A N 1
ATOM 666 C CA . TYR A 1 89 ? 5.992 -11.484 -24.797 1 93.31 89 TYR A CA 1
ATOM 667 C C . TYR A 1 89 ? 5.742 -12.281 -26.078 1 93.31 89 TYR A C 1
ATOM 669 O O . TYR A 1 89 ? 4.695 -12.914 -26.219 1 93.31 89 TYR A O 1
ATOM 677 N N . ALA A 1 90 ? 6.781 -12.273 -26.875 1 90.56 90 ALA A N 1
ATOM 678 C CA . ALA A 1 90 ? 6.73 -13.156 -28.047 1 90.56 90 ALA A CA 1
ATOM 679 C C . ALA A 1 90 ? 6.738 -14.625 -27.625 1 90.56 90 ALA A C 1
ATOM 681 O O . ALA A 1 90 ? 5.98 -15.438 -28.156 1 90.56 90 ALA A O 1
ATOM 682 N N . ASP A 1 91 ? 7.59 -14.867 -26.703 1 92.25 91 ASP A N 1
ATOM 683 C CA . ASP A 1 91 ? 7.617 -16.188 -26.078 1 92.25 91 ASP A CA 1
ATOM 684 C C . ASP A 1 91 ? 6.754 -16.203 -24.812 1 92.25 91 ASP A C 1
ATOM 686 O O . ASP A 1 91 ? 7.137 -15.625 -23.781 1 92.25 91 ASP A O 1
ATOM 690 N N . ARG A 1 92 ? 5.676 -16.906 -24.891 1 93.56 92 ARG A N 1
ATOM 691 C CA . ARG A 1 92 ? 4.668 -16.891 -23.828 1 93.56 92 ARG A CA 1
ATOM 692 C C . ARG A 1 92 ? 4.898 -18.016 -22.844 1 93.56 92 ARG A C 1
ATOM 694 O O . ARG A 1 92 ? 4.016 -18.344 -22.047 1 93.56 92 ARG A O 1
ATOM 701 N N . ASP A 1 93 ? 6.137 -18.625 -22.938 1 94.44 93 ASP A N 1
ATOM 702 C CA . ASP A 1 93 ? 6.457 -19.766 -22.094 1 94.44 93 ASP A CA 1
ATOM 703 C C . ASP A 1 93 ? 6.984 -19.312 -20.734 1 94.44 93 ASP A C 1
ATOM 705 O O . ASP A 1 93 ? 8.078 -19.688 -20.328 1 94.44 93 ASP A O 1
ATOM 709 N N . SER A 1 94 ? 6.285 -18.516 -20.047 1 94.06 94 SER A N 1
ATOM 710 C CA . SER A 1 94 ? 6.582 -18.016 -18.719 1 94.06 94 SER A CA 1
ATOM 711 C C . SER A 1 94 ? 5.309 -17.859 -17.891 1 94.06 94 SER A C 1
ATOM 713 O O . SER A 1 94 ? 4.219 -17.703 -18.438 1 94.06 94 SER A O 1
ATOM 715 N N . ALA A 1 95 ? 5.418 -18.031 -16.609 1 95.62 95 ALA A N 1
ATOM 716 C CA . ALA A 1 95 ? 4.289 -17.734 -15.727 1 95.62 95 ALA A CA 1
ATOM 717 C C . ALA A 1 95 ? 4.148 -16.234 -15.5 1 95.62 95 ALA A C 1
ATOM 719 O O . ALA A 1 95 ? 5.141 -15.5 -15.5 1 95.62 95 ALA A O 1
ATOM 720 N N . PRO A 1 96 ? 2.867 -15.789 -15.359 1 96.88 96 PRO A N 1
ATOM 721 C CA . PRO A 1 96 ? 2.707 -14.391 -14.961 1 96.88 96 PRO A CA 1
ATOM 722 C C . PRO A 1 96 ? 3.346 -14.086 -13.602 1 96.88 96 PRO A C 1
ATOM 724 O O . PRO A 1 96 ? 3.666 -15.008 -12.852 1 96.88 96 PRO A O 1
ATOM 727 N N . THR A 1 97 ? 3.521 -12.844 -13.359 1 95.56 97 THR A N 1
ATOM 728 C CA . THR A 1 97 ? 4.098 -12.43 -12.086 1 95.56 97 THR A CA 1
ATOM 729 C C . THR A 1 97 ? 3.672 -11.008 -11.734 1 95.56 97 THR A C 1
ATOM 731 O O . THR A 1 97 ? 2.881 -10.398 -12.453 1 95.56 97 THR A O 1
ATOM 734 N N . TRP A 1 98 ? 4.047 -10.594 -10.555 1 97.62 98 TRP A N 1
ATOM 735 C CA . TRP A 1 98 ? 3.912 -9.211 -10.117 1 97.62 98 TRP A CA 1
ATOM 736 C C . TRP A 1 98 ? 5.281 -8.562 -9.938 1 97.62 98 TRP A C 1
ATOM 738 O O . TRP A 1 98 ? 6.211 -9.195 -9.438 1 97.62 98 TRP A O 1
ATOM 748 N N . ILE A 1 99 ? 5.387 -7.375 -10.422 1 97.88 99 ILE A N 1
ATOM 749 C CA . ILE A 1 99 ? 6.566 -6.594 -10.062 1 97.88 99 ILE A CA 1
ATOM 750 C C . ILE A 1 99 ? 6.172 -5.457 -9.125 1 97.88 99 ILE A C 1
ATOM 752 O O . ILE A 1 99 ? 5.082 -4.895 -9.25 1 97.88 99 ILE A O 1
ATOM 756 N N . TYR A 1 100 ? 7.016 -5.199 -8.18 1 98.31 100 TYR A N 1
ATOM 757 C CA . TYR A 1 100 ? 6.719 -4.211 -7.152 1 98.31 100 TYR A CA 1
ATOM 758 C C . TYR A 1 100 ? 7.98 -3.824 -6.387 1 98.31 100 TYR A C 1
ATOM 760 O O . TYR A 1 100 ? 9.016 -4.484 -6.512 1 98.31 100 TYR A O 1
ATOM 768 N N . VAL A 1 101 ? 7.938 -2.764 -5.656 1 98.31 101 VAL A N 1
ATOM 769 C CA . VAL A 1 101 ? 8.938 -2.332 -4.688 1 98.31 101 VAL A CA 1
ATOM 770 C C . VAL A 1 101 ? 8.266 -2.02 -3.354 1 98.31 101 VAL A C 1
ATOM 772 O O . VAL A 1 101 ? 7.234 -1.347 -3.314 1 98.31 101 VAL A O 1
ATOM 775 N N . ASN A 1 102 ? 8.781 -2.584 -2.332 1 98.56 102 ASN A N 1
ATOM 776 C CA . ASN A 1 102 ? 8.188 -2.33 -1.023 1 98.56 102 ASN A CA 1
ATOM 777 C C . ASN A 1 102 ? 9.219 -2.445 0.094 1 98.56 102 ASN A C 1
ATOM 779 O O . ASN A 1 102 ? 10.367 -2.834 -0.15 1 98.56 102 ASN A O 1
ATOM 783 N N . ALA A 1 103 ? 8.883 -1.96 1.288 1 98.25 103 ALA A N 1
ATOM 784 C CA . ALA A 1 103 ? 9.734 -2.059 2.473 1 98.25 103 ALA A CA 1
ATOM 785 C C . ALA A 1 103 ? 8.898 -2.102 3.746 1 98.25 103 ALA A C 1
ATOM 787 O O . ALA A 1 103 ? 7.887 -1.404 3.855 1 98.25 103 ALA A O 1
ATOM 788 N N . THR A 1 104 ? 9.312 -2.906 4.641 1 98.44 104 THR A N 1
ATOM 789 C CA . THR A 1 104 ? 8.82 -2.914 6.016 1 98.44 104 THR A CA 1
ATOM 790 C C . THR A 1 104 ? 9.914 -2.449 6.977 1 98.44 104 THR A C 1
ATOM 792 O O . THR A 1 104 ? 11.016 -3.002 6.992 1 98.44 104 THR A O 1
ATOM 795 N N . LEU A 1 105 ? 9.57 -1.454 7.746 1 97.62 105 LEU A N 1
ATOM 796 C CA . LEU A 1 105 ? 10.492 -0.93 8.75 1 97.62 105 LEU A CA 1
ATOM 797 C C . LEU A 1 105 ? 9.984 -1.212 10.156 1 97.62 105 LEU A C 1
ATOM 799 O O . LEU A 1 105 ? 8.805 -0.993 10.453 1 97.62 105 LEU A O 1
ATOM 803 N N . THR A 1 106 ? 10.828 -1.732 10.945 1 97.38 106 THR A N 1
ATOM 804 C CA . THR A 1 106 ? 10.57 -1.753 12.375 1 97.38 106 THR A CA 1
ATOM 805 C C . THR A 1 106 ? 11.109 -0.49 13.047 1 97.38 106 THR A C 1
ATOM 807 O O . THR A 1 106 ? 12.273 -0.128 12.852 1 97.38 106 THR A O 1
ATOM 810 N N . ALA A 1 107 ? 10.234 0.129 13.844 1 97.06 107 ALA A N 1
ATOM 811 C CA . ALA A 1 107 ? 10.672 1.435 14.328 1 97.06 107 ALA A CA 1
ATOM 812 C C . ALA A 1 107 ? 10.172 1.678 15.75 1 97.06 107 ALA A C 1
ATOM 814 O O . ALA A 1 107 ? 9.117 1.178 16.141 1 97.06 107 ALA A O 1
ATOM 815 N N . ASP A 1 108 ? 10.977 2.441 16.5 1 97.12 108 ASP A N 1
ATOM 816 C CA . ASP A 1 108 ? 10.516 3.055 17.734 1 97.12 108 ASP A CA 1
ATOM 817 C C . ASP A 1 108 ? 9.859 4.41 17.469 1 97.12 108 ASP A C 1
ATOM 819 O O . ASP A 1 108 ? 10.438 5.262 16.797 1 97.12 108 ASP A O 1
ATOM 823 N N . ILE A 1 109 ? 8.695 4.605 18.047 1 98.19 109 ILE A N 1
ATOM 824 C CA . ILE A 1 109 ? 7.926 5.82 17.797 1 98.19 109 ILE A CA 1
ATOM 825 C C . ILE A 1 109 ? 7.996 6.734 19.016 1 98.19 109 ILE A C 1
ATOM 827 O O . ILE A 1 109 ? 7.855 6.273 20.156 1 98.19 109 ILE A O 1
ATOM 831 N N . ALA A 1 110 ? 8.211 7.98 18.797 1 97.88 110 ALA A N 1
ATOM 832 C CA . ALA A 1 110 ? 8.133 8.992 19.844 1 97.88 110 ALA A CA 1
ATOM 833 C C . ALA A 1 110 ? 7.184 10.117 19.453 1 97.88 110 ALA A C 1
ATOM 835 O O . ALA A 1 110 ? 7.391 10.789 18.438 1 97.88 110 ALA A O 1
ATOM 836 N N . LEU A 1 111 ? 6.148 10.289 20.281 1 98.44 111 LEU A N 1
ATOM 837 C CA . LEU A 1 111 ? 5.293 11.453 20.078 1 98.44 111 LEU A CA 1
ATOM 838 C C . LEU A 1 111 ? 6.027 12.742 20.453 1 98.44 111 LEU A C 1
ATOM 840 O O . LEU A 1 111 ? 6.715 12.797 21.469 1 98.44 111 LEU A O 1
ATOM 844 N N . ARG A 1 112 ? 5.945 13.719 19.562 1 97.69 112 ARG A N 1
ATOM 845 C CA . ARG A 1 112 ? 6.73 14.938 19.688 1 97.69 112 ARG A CA 1
ATOM 846 C C . ARG A 1 112 ? 5.898 16.172 19.344 1 97.69 112 ARG A C 1
ATOM 848 O O . ARG A 1 112 ? 5.949 16.656 18.203 1 97.69 112 ARG A O 1
ATOM 855 N N . GLU A 1 113 ? 5.281 16.703 20.375 1 97.56 113 GLU A N 1
ATOM 856 C CA . GLU A 1 113 ? 4.484 17.922 20.156 1 97.56 113 GLU A CA 1
ATOM 857 C C . GLU A 1 113 ? 5.344 19.062 19.625 1 97.56 113 GLU A C 1
ATOM 859 O O . GLU A 1 113 ? 4.883 19.844 18.797 1 97.56 113 GLU A O 1
ATOM 864 N N . ASP A 1 114 ? 6.477 19.094 20.062 1 98.12 114 ASP A N 1
ATOM 865 C CA . ASP A 1 114 ? 7.387 20.172 19.703 1 98.12 114 ASP A CA 1
ATOM 866 C C . ASP A 1 114 ? 7.758 20.109 18.219 1 98.12 114 ASP A C 1
ATOM 868 O O . ASP A 1 114 ? 8.258 21.094 17.656 1 98.12 114 ASP A O 1
ATOM 872 N N . LEU A 1 115 ? 7.551 18.984 17.578 1 97.62 115 LEU A N 1
ATOM 873 C CA . LEU A 1 115 ? 7.941 18.828 16.188 1 97.62 115 LEU A CA 1
ATOM 874 C C . LEU A 1 115 ? 6.727 18.906 15.266 1 97.62 115 LEU A C 1
ATOM 876 O O . LEU A 1 115 ? 6.848 18.734 14.055 1 97.62 115 LEU A O 1
ATOM 880 N N . THR A 1 116 ? 5.57 19.234 15.805 1 98.62 116 THR A N 1
ATOM 881 C CA . THR A 1 116 ? 4.34 19.25 15.023 1 98.62 116 THR A CA 1
ATOM 882 C C . THR A 1 116 ? 4.434 20.25 13.875 1 98.62 116 THR A C 1
ATOM 884 O O . THR A 1 116 ? 4.172 19.906 12.727 1 98.62 116 THR A O 1
ATOM 887 N N . ASP A 1 117 ? 4.906 21.438 14.18 1 98.44 117 ASP A N 1
ATOM 888 C CA . ASP A 1 117 ? 5.043 22.469 13.156 1 98.44 117 ASP A CA 1
ATOM 889 C C . ASP A 1 117 ? 6.016 22.031 12.062 1 98.44 117 ASP A C 1
ATOM 891 O O . ASP A 1 117 ? 5.742 22.188 10.875 1 98.44 117 ASP A O 1
ATOM 895 N N . ARG A 1 118 ? 7.098 21.516 12.508 1 97.81 118 ARG A N 1
ATOM 896 C CA . ARG A 1 118 ? 8.117 21.078 11.555 1 97.81 118 ARG A CA 1
ATOM 897 C C . ARG A 1 118 ? 7.578 19.984 10.641 1 97.81 118 ARG A C 1
ATOM 899 O O . ARG A 1 118 ? 7.816 20 9.438 1 97.81 118 ARG A O 1
ATOM 906 N N . ALA A 1 119 ? 6.895 18.984 11.203 1 98.12 119 ALA A N 1
ATOM 907 C CA . ALA A 1 119 ? 6.32 17.891 10.43 1 98.12 119 ALA A CA 1
ATOM 908 C C . ALA A 1 119 ? 5.363 18.422 9.367 1 98.12 119 ALA A C 1
ATOM 910 O O . ALA A 1 119 ? 5.434 18 8.203 1 98.12 119 ALA A O 1
ATOM 911 N N . ILE A 1 120 ? 4.504 19.359 9.742 1 98.5 120 ILE A N 1
ATOM 912 C CA . ILE A 1 120 ? 3.518 19.906 8.82 1 98.5 120 ILE A CA 1
ATOM 913 C C . ILE A 1 120 ? 4.227 20.688 7.715 1 98.5 120 ILE A C 1
ATOM 915 O O . ILE A 1 120 ? 3.984 20.453 6.527 1 98.5 120 ILE A O 1
ATOM 919 N N . ASN A 1 121 ? 5.105 21.547 8.086 1 98 121 ASN A N 1
ATOM 920 C CA . ASN A 1 121 ? 5.75 22.438 7.125 1 98 121 ASN A CA 1
ATOM 921 C C . ASN A 1 121 ? 6.633 21.672 6.148 1 98 121 ASN A C 1
ATOM 923 O O . ASN A 1 121 ? 6.637 21.953 4.949 1 98 121 ASN A O 1
ATOM 927 N N . LEU A 1 122 ? 7.363 20.75 6.66 1 97.12 122 LEU A N 1
ATOM 928 C CA . LEU A 1 122 ? 8.25 19.984 5.797 1 97.12 122 LEU A CA 1
ATOM 929 C C . LEU A 1 122 ? 7.445 19.141 4.809 1 97.12 122 LEU A C 1
ATOM 931 O O . LEU A 1 122 ? 7.832 19.016 3.643 1 97.12 122 LEU A O 1
ATOM 935 N N . LEU A 1 123 ? 6.375 18.5 5.305 1 97.88 123 LEU A N 1
ATOM 936 C CA . LEU A 1 123 ? 5.531 17.734 4.402 1 97.88 123 LEU A CA 1
ATOM 937 C C . LEU A 1 123 ? 4.977 18.609 3.285 1 97.88 123 LEU A C 1
ATOM 939 O O . LEU A 1 123 ? 5.051 18.234 2.109 1 97.88 123 LEU A O 1
ATOM 943 N N . VAL A 1 124 ? 4.387 19.797 3.658 1 97.94 124 VAL A N 1
ATOM 944 C CA . VAL A 1 124 ? 3.828 20.719 2.674 1 97.94 124 VAL A CA 1
ATOM 945 C C . VAL A 1 124 ? 4.91 21.141 1.68 1 97.94 124 VAL A C 1
ATOM 947 O O . VAL A 1 124 ? 4.688 21.125 0.467 1 97.94 124 VAL A O 1
ATOM 950 N N . HIS A 1 125 ? 6.066 21.438 2.242 1 96.75 125 HIS A N 1
ATOM 951 C CA . HIS A 1 125 ? 7.168 21.844 1.381 1 96.75 125 HIS A CA 1
ATOM 952 C C . HIS A 1 125 ? 7.512 20.766 0.367 1 96.75 125 HIS A C 1
ATOM 954 O O . HIS A 1 125 ? 7.656 21.047 -0.825 1 96.75 125 HIS A O 1
ATOM 960 N N . GLN A 1 126 ? 7.648 19.578 0.813 1 96 126 GLN A N 1
ATOM 961 C CA . GLN A 1 126 ? 8.023 18.469 -0.061 1 96 126 GLN A CA 1
ATOM 962 C C . GLN A 1 126 ? 6.945 18.203 -1.108 1 96 126 GLN A C 1
ATOM 964 O O . GLN A 1 126 ? 7.254 17.984 -2.281 1 96 126 GLN A O 1
ATOM 969 N N . MET A 1 127 ? 5.66 18.219 -0.729 1 96.88 127 MET A N 1
ATOM 970 C CA . MET A 1 127 ? 4.57 17.875 -1.634 1 96.88 127 MET A CA 1
ATOM 971 C C . MET A 1 127 ? 4.293 19 -2.621 1 96.88 127 MET A C 1
ATOM 973 O O . MET A 1 127 ? 3.83 18.75 -3.736 1 96.88 127 MET A O 1
ATOM 977 N N . GLU A 1 128 ? 4.57 20.219 -2.182 1 97.69 128 GLU A N 1
ATOM 978 C CA . GLU A 1 128 ? 4.273 21.375 -3.021 1 97.69 128 GLU A CA 1
ATOM 979 C C . GLU A 1 128 ? 5.445 21.703 -3.936 1 97.69 128 GLU A C 1
ATOM 981 O O . GLU A 1 128 ? 5.301 22.484 -4.883 1 97.69 128 GLU A O 1
ATOM 986 N N . GLN A 1 129 ? 6.531 21.016 -3.648 1 94.06 129 GLN A N 1
ATOM 987 C CA . GLN A 1 129 ? 7.719 21.312 -4.441 1 94.06 129 GLN A CA 1
ATOM 988 C C . GLN A 1 129 ? 7.477 21.031 -5.922 1 94.06 129 GLN A C 1
ATOM 990 O O . GLN A 1 129 ? 6.957 19.969 -6.281 1 94.06 129 GLN A O 1
ATOM 995 N N . GLY A 1 130 ? 7.844 21.922 -6.805 1 91.44 130 GLY A N 1
ATOM 996 C CA . GLY A 1 130 ? 7.75 21.75 -8.25 1 91.44 130 GLY A CA 1
ATOM 997 C C . GLY A 1 130 ? 6.387 22.125 -8.805 1 91.44 130 GLY A C 1
ATOM 998 O O . GLY A 1 130 ? 6.215 22.219 -10.023 1 91.44 130 GLY A O 1
ATOM 999 N N . ARG A 1 131 ? 5.312 22.25 -7.977 1 91.12 131 ARG A N 1
ATOM 1000 C CA . ARG A 1 131 ? 3.982 22.609 -8.453 1 91.12 131 ARG A CA 1
ATOM 1001 C C . ARG A 1 131 ? 3.945 24.062 -8.914 1 91.12 131 ARG A C 1
ATOM 1003 O O . ARG A 1 131 ? 4.645 24.922 -8.359 1 91.12 131 ARG A O 1
ATOM 1010 N N . PRO A 1 132 ? 2.967 24.188 -9.961 1 87.25 132 PRO A N 1
ATOM 1011 C CA . PRO A 1 132 ? 2.715 25.594 -10.312 1 87.25 132 PRO A CA 1
ATOM 1012 C C . PRO A 1 132 ? 1.988 26.359 -9.203 1 87.25 132 PRO A C 1
ATOM 1014 O O . PRO A 1 132 ? 1.101 25.797 -8.547 1 87.25 132 PRO A O 1
ATOM 1017 N N . GLU A 1 133 ? 2.42 27.453 -8.766 1 91.25 133 GLU A N 1
ATOM 1018 C CA . GLU A 1 133 ? 1.814 28.281 -7.723 1 91.25 133 GLU A CA 1
ATOM 1019 C C . GLU A 1 133 ? 1.775 27.531 -6.387 1 91.25 133 GLU A C 1
ATOM 1021 O O . GLU A 1 133 ? 0.716 27.422 -5.77 1 91.25 133 GLU A O 1
ATOM 1026 N N . ARG A 1 134 ? 2.717 27.141 -5.91 1 94.94 134 ARG A N 1
ATOM 1027 C CA . ARG A 1 134 ? 2.865 26.375 -4.676 1 94.94 134 ARG A CA 1
ATOM 1028 C C . ARG A 1 134 ? 2.064 27 -3.541 1 94.94 134 ARG A C 1
ATOM 1030 O O . ARG A 1 134 ? 2.039 28.219 -3.396 1 94.94 134 ARG A O 1
ATOM 1037 N N . TRP A 1 135 ? 1.33 26.172 -2.873 1 97.62 135 TRP A N 1
ATOM 1038 C CA . TRP A 1 135 ? 0.626 26.594 -1.665 1 97.62 135 TRP A CA 1
ATOM 1039 C C . TRP A 1 135 ? 1.56 26.578 -0.459 1 97.62 135 TRP A C 1
ATOM 1041 O O . TRP A 1 135 ? 2.486 25.766 -0.393 1 97.62 135 TRP A O 1
ATOM 1051 N N . ARG A 1 136 ? 1.311 27.469 0.509 1 96.94 136 ARG A N 1
ATOM 1052 C CA . ARG A 1 136 ? 2.119 27.562 1.72 1 96.94 136 ARG A CA 1
ATOM 1053 C C . ARG A 1 136 ? 1.237 27.672 2.961 1 96.94 136 ARG A C 1
ATOM 1055 O O . ARG A 1 136 ? 0.145 28.234 2.908 1 96.94 136 ARG A O 1
ATOM 1062 N N . VAL A 1 137 ? 1.817 27.172 4.043 1 97.81 137 VAL A N 1
ATOM 1063 C CA . VAL A 1 137 ? 1.101 27.172 5.312 1 97.81 137 VAL A CA 1
ATOM 1064 C C . VAL A 1 137 ? 0.699 28.609 5.672 1 97.81 137 VAL A C 1
ATOM 1066 O O . VAL A 1 137 ? -0.375 28.828 6.234 1 97.81 137 VAL A O 1
ATOM 1069 N N . ALA A 1 138 ? 1.468 29.547 5.305 1 96.81 138 ALA A N 1
ATOM 1070 C CA . ALA A 1 138 ? 1.231 30.953 5.617 1 96.81 138 ALA A CA 1
ATOM 1071 C C . ALA A 1 138 ? -0.088 31.438 5.02 1 96.81 138 ALA A C 1
ATOM 1073 O O . ALA A 1 138 ? -0.654 32.438 5.469 1 96.81 138 ALA A O 1
ATOM 1074 N N . GLU A 1 139 ? -0.584 30.797 3.994 1 96.88 139 GLU A N 1
ATOM 1075 C CA . GLU A 1 139 ? -1.818 31.188 3.326 1 96.88 139 GLU A CA 1
ATOM 1076 C C . GLU A 1 139 ? -3.029 30.984 4.234 1 96.88 139 GLU A C 1
ATOM 1078 O O . GLU A 1 139 ? -4.102 31.547 3.98 1 96.88 139 GLU A O 1
ATOM 1083 N N . ILE A 1 140 ? -2.893 30.203 5.332 1 97.75 140 ILE A N 1
ATOM 1084 C CA . ILE A 1 140 ? -3.973 30.047 6.297 1 97.75 140 ILE A CA 1
ATOM 1085 C C . ILE A 1 140 ? -3.49 30.453 7.688 1 97.75 140 ILE A C 1
ATOM 1087 O O . ILE A 1 140 ? -3.867 29.844 8.688 1 97.75 140 ILE A O 1
ATOM 1091 N N . ALA A 1 141 ? -2.635 31.359 7.785 1 97.12 141 ALA A N 1
ATOM 1092 C CA . ALA A 1 141 ? -2.053 31.828 9.039 1 97.12 141 ALA A CA 1
ATOM 1093 C C . ALA A 1 141 ? -3.137 32.125 10.07 1 97.12 141 ALA A C 1
ATOM 1095 O O . ALA A 1 141 ? -2.965 31.859 11.258 1 97.12 141 ALA A O 1
ATOM 1096 N N . HIS A 1 142 ? -4.293 32.625 9.625 1 97.5 142 HIS A N 1
ATOM 1097 C CA . HIS A 1 142 ? -5.363 33.062 10.508 1 97.5 142 HIS A CA 1
ATOM 1098 C C . HIS A 1 142 ? -6.012 31.891 11.219 1 97.5 142 HIS A C 1
ATOM 1100 O O . HIS A 1 142 ? -6.602 32.062 12.289 1 97.5 142 HIS A O 1
ATOM 1106 N N . ARG A 1 143 ? -5.91 30.719 10.703 1 96.81 143 ARG A N 1
ATOM 1107 C CA . ARG A 1 143 ? -6.547 29.562 11.336 1 96.81 143 ARG A CA 1
ATOM 1108 C C . ARG A 1 143 ? -5.543 28.438 11.562 1 96.81 143 ARG A C 1
ATOM 1110 O O . ARG A 1 143 ? -5.91 27.344 12.008 1 96.81 143 ARG A O 1
ATOM 1117 N N . TYR A 1 144 ? -4.254 28.703 11.266 1 97.81 144 TYR A N 1
ATOM 1118 C CA . TYR A 1 144 ? -3.227 27.672 11.32 1 97.81 144 TYR A CA 1
ATOM 1119 C C . TYR A 1 144 ? -3.115 27.078 12.719 1 97.81 144 TYR A C 1
ATOM 1121 O O . TYR A 1 144 ? -3.068 25.859 12.883 1 97.81 144 TYR A O 1
ATOM 1129 N N . ALA A 1 145 ? -3.078 27.875 13.719 1 97.56 145 ALA A N 1
ATOM 1130 C CA . ALA A 1 145 ? -2.891 27.406 15.086 1 97.56 145 ALA A CA 1
ATOM 1131 C C . ALA A 1 145 ? -3.99 26.422 15.484 1 97.56 145 ALA A C 1
ATOM 1133 O O . ALA A 1 145 ? -3.717 25.391 16.109 1 97.56 145 ALA A O 1
ATOM 1134 N N . ALA A 1 146 ? -5.188 26.766 15.141 1 97.75 146 ALA A N 1
ATOM 1135 C CA . ALA A 1 146 ? -6.32 25.906 15.492 1 97.75 146 ALA A CA 1
ATOM 1136 C C . ALA A 1 146 ? -6.215 24.547 14.797 1 97.75 146 ALA A C 1
ATOM 1138 O O . ALA A 1 146 ? -6.512 23.516 15.398 1 97.75 146 ALA A O 1
ATOM 1139 N N . LEU A 1 147 ? -5.836 24.547 13.555 1 97.44 147 LEU A N 1
ATOM 1140 C CA . LEU A 1 147 ? -5.672 23.312 12.805 1 97.44 147 LEU A CA 1
ATOM 1141 C C . LEU A 1 147 ? -4.508 22.484 13.352 1 97.44 147 LEU A C 1
ATOM 1143 O O . LEU A 1 147 ? -4.617 21.281 13.523 1 97.44 147 LEU A O 1
ATOM 1147 N N . ARG A 1 148 ? -3.428 23.141 13.609 1 97.94 148 ARG A N 1
ATOM 1148 C CA . ARG A 1 148 ? -2.232 22.516 14.148 1 97.94 148 ARG A CA 1
ATOM 1149 C C . ARG A 1 148 ? -2.537 21.797 15.461 1 97.94 148 ARG A C 1
ATOM 1151 O O . ARG A 1 148 ? -2.027 20.703 15.719 1 97.94 148 ARG A O 1
ATOM 1158 N N . ASP A 1 149 ? -3.365 22.359 16.297 1 97.94 149 ASP A N 1
ATOM 1159 C CA . ASP A 1 149 ? -3.693 21.812 17.609 1 97.94 149 ASP A CA 1
ATOM 1160 C C . ASP A 1 149 ? -4.465 20.5 17.484 1 97.94 149 ASP A C 1
ATOM 1162 O O . ASP A 1 149 ? -4.613 19.766 18.469 1 97.94 149 ASP A O 1
ATOM 1166 N N . ARG A 1 150 ? -4.906 20.188 16.359 1 98.19 150 ARG A N 1
ATOM 1167 C CA . ARG A 1 150 ? -5.688 18.969 16.156 1 98.19 150 ARG A CA 1
ATOM 1168 C C . ARG A 1 150 ? -4.781 17.781 15.828 1 98.19 150 ARG A C 1
ATOM 1170 O O . ARG A 1 150 ? -5.234 16.641 15.82 1 98.19 150 ARG A O 1
ATOM 1177 N N . VAL A 1 151 ? -3.553 18.094 15.547 1 98.56 151 VAL A N 1
ATOM 1178 C CA . VAL A 1 151 ? -2.635 17.016 15.172 1 98.56 151 VAL A CA 1
ATOM 1179 C C . VAL A 1 151 ? -1.43 17.016 16.109 1 98.56 151 VAL A C 1
ATOM 1181 O O . VAL A 1 151 ? -1.244 17.953 16.891 1 98.56 151 VAL A O 1
ATOM 1184 N N . ILE A 1 152 ? -0.63 15.93 16.078 1 98.81 152 ILE A N 1
ATOM 1185 C CA . ILE A 1 152 ? 0.588 15.797 16.875 1 98.81 152 ILE A CA 1
ATOM 1186 C C . ILE A 1 152 ? 1.694 15.18 16.016 1 98.81 152 ILE A C 1
ATOM 1188 O O . ILE A 1 152 ? 1.455 14.227 15.273 1 98.81 152 ILE A O 1
ATOM 1192 N N . GLY A 1 153 ? 2.859 15.766 16.078 1 98.62 153 GLY A N 1
ATOM 1193 C CA . GLY A 1 153 ? 4.023 15.219 15.406 1 98.62 153 GLY A CA 1
ATOM 1194 C C . GLY A 1 153 ? 4.617 14.016 16.109 1 98.62 153 GLY A C 1
ATOM 1195 O O . GLY A 1 153 ? 4.352 13.789 17.297 1 98.62 153 GLY A O 1
ATOM 1196 N N . PHE A 1 154 ? 5.398 13.227 15.375 1 98.5 154 PHE A N 1
ATOM 1197 C CA . PHE A 1 154 ? 6.125 12.102 15.953 1 98.5 154 PHE A CA 1
ATOM 1198 C C . PHE A 1 154 ? 7.348 11.758 15.109 1 98.5 154 PHE A C 1
ATOM 1200 O O . PHE A 1 154 ? 7.426 12.141 13.938 1 98.5 154 PHE A O 1
ATOM 1207 N N . THR A 1 155 ? 8.281 11.109 15.734 1 97.06 155 THR A N 1
ATOM 1208 C CA . THR A 1 155 ? 9.43 10.555 15.031 1 97.06 155 THR A CA 1
ATOM 1209 C C . THR A 1 155 ? 9.422 9.031 15.094 1 97.06 155 THR A C 1
ATOM 1211 O O . THR A 1 155 ? 8.812 8.445 15.992 1 97.06 155 THR A O 1
ATOM 1214 N N . ALA A 1 156 ? 9.984 8.453 14.125 1 97.5 156 ALA A N 1
ATOM 1215 C CA . ALA A 1 156 ? 10.203 7.012 14.062 1 97.5 156 ALA A CA 1
ATOM 1216 C C . ALA A 1 156 ? 11.68 6.684 13.875 1 97.5 156 ALA A C 1
ATOM 1218 O O . ALA A 1 156 ? 12.242 6.938 12.805 1 97.5 156 ALA A O 1
ATOM 1219 N N . THR A 1 157 ? 12.258 6.133 14.883 1 95.69 157 THR A N 1
ATOM 1220 C CA . THR A 1 157 ? 13.625 5.648 14.766 1 95.69 157 THR A CA 1
ATOM 1221 C C . THR A 1 157 ? 13.656 4.234 14.195 1 95.69 157 THR A C 1
ATOM 1223 O O . THR A 1 157 ? 13.133 3.301 14.805 1 95.69 157 THR A O 1
ATOM 1226 N N . ILE A 1 158 ? 14.305 4.09 13.086 1 95.69 158 ILE A N 1
ATOM 1227 C CA . ILE A 1 158 ? 14.266 2.816 12.375 1 95.69 158 ILE A CA 1
ATOM 1228 C C . ILE A 1 158 ? 15.25 1.838 13 1 95.69 158 ILE A C 1
ATOM 1230 O O . ILE A 1 158 ? 16.438 2.158 13.156 1 95.69 158 ILE A O 1
ATOM 1234 N N . LEU A 1 159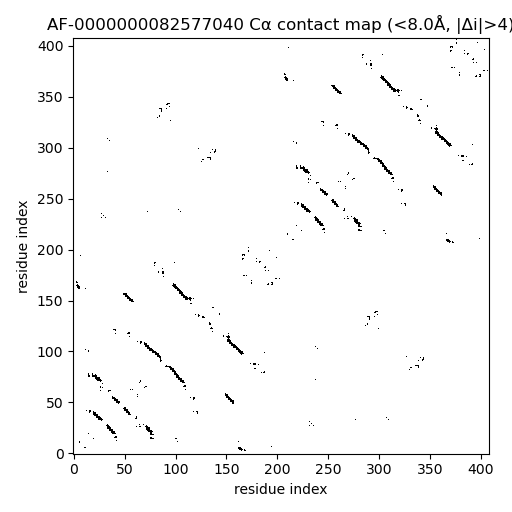 ? 14.789 0.69 13.273 1 94.25 159 LEU A N 1
ATOM 1235 C CA . LEU A 1 159 ? 15.594 -0.349 13.906 1 94.25 159 LEU A CA 1
ATOM 1236 C C . LEU A 1 159 ? 15.977 -1.425 12.898 1 94.25 159 LEU A C 1
ATOM 1238 O O . LEU A 1 159 ? 17.047 -2.031 13.016 1 94.25 159 LEU A O 1
ATOM 1242 N N . LYS A 1 160 ? 15.117 -1.733 12.031 1 94.94 160 LYS A N 1
ATOM 1243 C CA . LYS A 1 160 ? 15.289 -2.789 11.039 1 94.94 160 LYS A CA 1
ATOM 1244 C C . LYS A 1 160 ? 14.578 -2.439 9.734 1 94.94 160 LYS A C 1
ATOM 1246 O O . LYS A 1 160 ? 13.5 -1.845 9.75 1 94.94 160 LYS A O 1
ATOM 1251 N N . VAL A 1 161 ? 15.219 -2.771 8.617 1 95.5 161 VAL A N 1
ATOM 1252 C CA . VAL A 1 161 ? 14.633 -2.586 7.293 1 95.5 161 VAL A CA 1
ATOM 1253 C C . VAL A 1 161 ? 14.562 -3.926 6.566 1 95.5 161 VAL A C 1
ATOM 1255 O O . VAL A 1 161 ? 15.57 -4.629 6.449 1 95.5 161 VAL A O 1
ATOM 1258 N N . ASP A 1 162 ? 13.414 -4.324 6.168 1 96.56 162 ASP A N 1
ATOM 1259 C CA . ASP A 1 162 ? 13.18 -5.43 5.25 1 96.56 162 ASP A CA 1
ATOM 1260 C C . ASP A 1 162 ? 12.531 -4.945 3.955 1 96.56 162 ASP A C 1
ATOM 1262 O O . ASP A 1 162 ? 11.383 -4.496 3.963 1 96.56 162 ASP A O 1
ATOM 1266 N N . ALA A 1 163 ? 13.289 -4.984 2.867 1 97.38 163 ALA A N 1
ATOM 1267 C CA . ALA A 1 163 ? 12.789 -4.445 1.604 1 97.38 163 ALA A CA 1
ATOM 1268 C C . ALA A 1 163 ? 12.867 -5.488 0.493 1 97.38 163 ALA A C 1
ATOM 1270 O O . ALA A 1 163 ? 13.719 -6.379 0.529 1 97.38 163 ALA A O 1
ATOM 1271 N N . ARG A 1 164 ? 11.969 -5.426 -0.374 1 97.75 164 ARG A N 1
ATOM 1272 C CA . ARG A 1 164 ? 11.938 -6.289 -1.549 1 97.75 164 ARG A CA 1
ATOM 1273 C C . ARG A 1 164 ? 11.648 -5.488 -2.812 1 97.75 164 ARG A C 1
ATOM 1275 O O . ARG A 1 164 ? 10.609 -4.832 -2.912 1 97.75 164 ARG A O 1
ATOM 1282 N N . PHE A 1 165 ? 12.531 -5.531 -3.707 1 98.06 165 PHE A N 1
ATOM 1283 C CA . PHE A 1 165 ? 12.445 -4.852 -4.992 1 98.06 165 PHE A CA 1
ATOM 1284 C C . PHE A 1 165 ? 12.383 -5.859 -6.137 1 98.06 165 PHE A C 1
ATOM 1286 O O . PHE A 1 165 ? 13.383 -6.086 -6.824 1 98.06 165 PHE A O 1
ATOM 1293 N N . LYS A 1 166 ? 11.227 -6.449 -6.344 1 97.69 166 LYS A N 1
ATOM 1294 C CA . LYS A 1 166 ? 11.023 -7.418 -7.418 1 97.69 166 LYS A CA 1
ATOM 1295 C C . LYS A 1 166 ? 10.664 -6.723 -8.727 1 97.69 166 LYS A C 1
ATOM 1297 O O . LYS A 1 166 ? 9.508 -6.363 -8.945 1 97.69 166 LYS A O 1
ATOM 1302 N N . LEU A 1 167 ? 11.664 -6.613 -9.602 1 97.88 167 LEU A N 1
ATOM 1303 C CA . LEU A 1 167 ? 11.555 -5.754 -10.773 1 97.88 167 LEU A CA 1
ATOM 1304 C C . LEU A 1 167 ? 12.164 -6.434 -12 1 97.88 167 LEU A C 1
ATOM 1306 O O . LEU A 1 167 ? 12.906 -5.805 -12.758 1 97.88 167 LEU A O 1
ATOM 1310 N N . ALA A 1 168 ? 11.898 -7.742 -12.141 1 96.06 168 ALA A N 1
ATOM 1311 C CA . ALA A 1 168 ? 12.234 -8.555 -13.297 1 96.06 168 ALA A CA 1
ATOM 1312 C C . ALA A 1 168 ? 13.742 -8.781 -13.391 1 96.06 168 ALA A C 1
ATOM 1314 O O . ALA A 1 168 ? 14.281 -9.031 -14.469 1 96.06 168 ALA A O 1
ATOM 1315 N N . GLN A 1 169 ? 14.367 -8.711 -12.242 1 95.56 169 GLN A N 1
ATOM 1316 C CA . GLN A 1 169 ? 15.812 -8.883 -12.25 1 95.56 169 GLN A CA 1
ATOM 1317 C C . GLN A 1 169 ? 16.203 -10.328 -12.555 1 95.56 169 GLN A C 1
ATOM 1319 O O . GLN A 1 169 ? 17.359 -10.625 -12.859 1 95.56 169 GLN A O 1
ATOM 1324 N N . ASP A 1 170 ? 15.266 -11.234 -12.406 1 93.06 170 ASP A N 1
ATOM 1325 C CA . ASP A 1 170 ? 15.523 -12.656 -12.656 1 93.06 170 ASP A CA 1
ATOM 1326 C C . ASP A 1 170 ? 15.188 -13.031 -14.094 1 93.06 170 ASP A C 1
ATOM 1328 O O . ASP A 1 170 ? 15.266 -14.195 -14.477 1 93.06 170 ASP A O 1
ATOM 1332 N N . GLU A 1 171 ? 14.844 -12.156 -14.922 1 93.62 171 GLU A N 1
ATOM 1333 C CA . GLU A 1 171 ? 14.516 -12.383 -16.328 1 93.62 171 GLU A CA 1
ATOM 1334 C C . GLU A 1 171 ? 15.672 -11.969 -17.234 1 93.62 171 GLU A C 1
ATOM 1336 O O . GLU A 1 171 ? 16.438 -11.062 -16.891 1 93.62 171 GLU A O 1
ATOM 1341 N N . PRO A 1 172 ? 15.789 -12.578 -18.469 1 92.75 172 PRO A N 1
ATOM 1342 C CA . PRO A 1 172 ? 16.797 -12.117 -19.438 1 92.75 172 PRO A CA 1
ATOM 1343 C C . PRO A 1 172 ? 16.516 -10.703 -19.938 1 92.75 172 PRO A C 1
ATOM 1345 O O . PRO A 1 172 ? 15.352 -10.289 -20.016 1 92.75 172 PRO A O 1
ATOM 1348 N N . PRO A 1 173 ? 17.562 -10 -20.359 1 94.44 173 PRO A N 1
ATOM 1349 C CA . PRO A 1 173 ? 17.438 -8.594 -20.734 1 94.44 173 PRO A CA 1
ATOM 1350 C C . PRO A 1 173 ? 16.391 -8.359 -21.828 1 94.44 173 PRO A C 1
ATOM 1352 O O . PRO A 1 173 ? 15.633 -7.395 -21.75 1 94.44 173 PRO A O 1
ATOM 1355 N N . PRO A 1 174 ? 16.266 -9.25 -22.828 1 93.19 174 PRO A N 1
ATOM 1356 C CA . PRO A 1 174 ? 15.219 -9.016 -23.812 1 93.19 174 PRO A CA 1
ATOM 1357 C C . PRO A 1 174 ? 13.82 -9.016 -23.203 1 93.19 174 PRO A C 1
ATOM 1359 O O . PRO A 1 174 ? 12.961 -8.227 -23.609 1 93.19 174 PRO A O 1
ATOM 1362 N N . VAL A 1 175 ? 13.617 -9.859 -22.25 1 94.44 175 VAL A N 1
ATOM 1363 C CA . VAL A 1 175 ? 12.32 -9.945 -21.578 1 94.44 175 VAL A CA 1
ATOM 1364 C C . VAL A 1 175 ? 12.086 -8.688 -20.734 1 94.44 175 VAL A C 1
ATOM 1366 O O . VAL A 1 175 ? 10.969 -8.172 -20.688 1 94.44 175 VAL A O 1
ATOM 1369 N N . VAL A 1 176 ? 13.141 -8.172 -20.062 1 96.44 176 VAL A N 1
ATOM 1370 C CA . VAL A 1 176 ? 13.039 -6.934 -19.297 1 96.44 176 VAL A CA 1
ATOM 1371 C C . VAL A 1 176 ? 12.625 -5.789 -20.219 1 96.44 176 VAL A C 1
ATOM 1373 O O . VAL A 1 176 ? 11.75 -4.992 -19.875 1 96.44 176 VAL A O 1
ATOM 1376 N N . ARG A 1 177 ? 13.188 -5.738 -21.406 1 95.44 177 ARG A N 1
ATOM 1377 C CA . ARG A 1 177 ? 12.883 -4.68 -22.359 1 95.44 177 ARG A CA 1
ATOM 1378 C C . ARG A 1 177 ? 11.438 -4.777 -22.844 1 95.44 177 ARG A C 1
ATOM 1380 O O . ARG A 1 177 ? 10.75 -3.762 -22.953 1 95.44 177 ARG A O 1
ATOM 1387 N N . GLU A 1 178 ? 11 -5.996 -23.109 1 95.06 178 GLU A N 1
ATOM 1388 C CA . GLU A 1 178 ? 9.609 -6.191 -23.516 1 95.06 178 GLU A CA 1
ATOM 1389 C C . GLU A 1 178 ? 8.656 -5.762 -22.406 1 95.06 178 GLU A C 1
ATOM 1391 O O . GLU A 1 178 ? 7.621 -5.145 -22.672 1 95.06 178 GLU A O 1
ATOM 1396 N N . THR A 1 179 ? 9 -6.113 -21.156 1 97 179 THR A N 1
ATOM 1397 C CA . THR A 1 179 ? 8.203 -5.688 -20.016 1 97 179 THR A CA 1
ATOM 1398 C C . THR A 1 179 ? 8.109 -4.168 -19.953 1 97 179 THR A C 1
ATOM 1400 O O . THR A 1 179 ? 7.02 -3.613 -19.812 1 97 179 THR A O 1
ATOM 1403 N N . LEU A 1 180 ? 9.242 -3.484 -20.109 1 97.5 180 LEU A N 1
ATOM 1404 C CA . LEU A 1 180 ? 9.305 -2.029 -20.062 1 97.5 180 LEU A CA 1
ATOM 1405 C C . LEU A 1 180 ? 8.422 -1.408 -21.141 1 97.5 180 LEU A C 1
ATOM 1407 O O . LEU A 1 180 ? 7.766 -0.391 -20.906 1 97.5 180 LEU A O 1
ATOM 1411 N N . ASP A 1 181 ? 8.328 -2.066 -22.266 1 96.25 181 ASP A N 1
ATOM 1412 C CA . ASP A 1 181 ? 7.562 -1.552 -23.406 1 96.25 181 ASP A CA 1
ATOM 1413 C C . ASP A 1 181 ? 6.066 -1.571 -23.109 1 96.25 181 ASP A C 1
ATOM 1415 O O . ASP A 1 181 ? 5.297 -0.816 -23.703 1 96.25 181 ASP A O 1
ATOM 1419 N N . HIS A 1 182 ? 5.699 -2.404 -22.234 1 95.88 182 HIS A N 1
ATOM 1420 C CA . HIS A 1 182 ? 4.27 -2.596 -22.016 1 95.88 182 HIS A CA 1
ATOM 1421 C C . HIS A 1 182 ? 3.811 -1.931 -20.734 1 95.88 182 HIS A C 1
ATOM 1423 O O . HIS A 1 182 ? 2.609 -1.775 -20.5 1 95.88 182 HIS A O 1
ATOM 1429 N N . LEU A 1 183 ? 4.812 -1.512 -19.906 1 95.94 183 LEU A N 1
ATOM 1430 C CA . LEU A 1 183 ? 4.445 -0.847 -18.656 1 95.94 183 LEU A CA 1
ATOM 1431 C C . LEU A 1 183 ? 3.904 0.552 -18.922 1 95.94 183 LEU A C 1
ATOM 1433 O O . LEU A 1 183 ? 4.402 1.258 -19.797 1 95.94 183 LEU A O 1
ATOM 1437 N N . GLY A 1 184 ? 2.889 0.98 -18.344 1 91.06 184 GLY A N 1
ATOM 1438 C CA . GLY A 1 184 ? 2.277 2.281 -18.562 1 91.06 184 GLY A CA 1
ATOM 1439 C C . GLY A 1 184 ? 2.539 3.258 -17.438 1 91.06 184 GLY A C 1
ATOM 1440 O O . GLY A 1 184 ? 2.09 4.406 -17.484 1 91.06 184 GLY A O 1
ATOM 1441 N N . ASP A 1 185 ? 3.232 2.893 -16.406 1 94 185 ASP A N 1
ATOM 1442 C CA . ASP A 1 185 ? 3.494 3.721 -15.242 1 94 185 ASP A CA 1
ATOM 1443 C C . ASP A 1 185 ? 4.945 4.199 -15.219 1 94 185 ASP A C 1
ATOM 1445 O O . ASP A 1 185 ? 5.859 3.406 -14.977 1 94 185 ASP A O 1
ATOM 1449 N N . ASP A 1 186 ? 5.133 5.488 -15.352 1 96 186 ASP A N 1
ATOM 1450 C CA . ASP A 1 186 ? 6.469 6.055 -15.484 1 96 186 ASP A CA 1
ATOM 1451 C C . ASP A 1 186 ? 7.312 5.773 -14.242 1 96 186 ASP A C 1
ATOM 1453 O O . ASP A 1 186 ? 8.516 5.539 -14.344 1 96 186 ASP A O 1
ATOM 1457 N N . ALA A 1 187 ? 6.707 5.879 -13.148 1 96.62 187 ALA A N 1
ATOM 1458 C CA . ALA A 1 187 ? 7.449 5.621 -11.914 1 96.62 187 ALA A CA 1
ATOM 1459 C C . ALA A 1 187 ? 7.938 4.176 -11.859 1 96.62 187 ALA A C 1
ATOM 1461 O O . ALA A 1 187 ? 9.078 3.916 -11.477 1 96.62 187 ALA A O 1
ATOM 1462 N N . LEU A 1 188 ? 7.074 3.238 -12.211 1 97.81 188 LEU A N 1
ATOM 1463 C CA . LEU A 1 188 ? 7.449 1.827 -12.219 1 97.81 188 LEU A CA 1
ATOM 1464 C C . LEU A 1 188 ? 8.523 1.556 -13.273 1 97.81 188 LEU A C 1
ATOM 1466 O O . LEU A 1 188 ? 9.469 0.803 -13.016 1 97.81 188 LEU A O 1
ATOM 1470 N N . ILE A 1 189 ? 8.391 2.17 -14.414 1 98.12 189 ILE A N 1
ATOM 1471 C CA . ILE A 1 189 ? 9.391 2.045 -15.477 1 98.12 189 ILE A CA 1
ATOM 1472 C C . ILE A 1 189 ? 10.75 2.492 -14.953 1 98.12 189 ILE A C 1
ATOM 1474 O O . ILE A 1 189 ? 11.75 1.792 -15.141 1 98.12 189 ILE A O 1
ATOM 1478 N N . ARG A 1 190 ? 10.789 3.623 -14.266 1 97.75 190 ARG A N 1
ATOM 1479 C CA . ARG A 1 190 ? 12.039 4.137 -13.727 1 97.75 190 ARG A CA 1
ATOM 1480 C C . ARG A 1 190 ? 12.656 3.148 -12.742 1 97.75 190 ARG A C 1
ATOM 1482 O O . ARG A 1 190 ? 13.875 2.947 -12.734 1 97.75 190 ARG A O 1
ATOM 1489 N N . TRP A 1 191 ? 11.852 2.555 -11.93 1 98.19 191 TRP A N 1
ATOM 1490 C CA . TRP A 1 191 ? 12.352 1.576 -10.969 1 98.19 191 TRP A CA 1
ATOM 1491 C C . TRP A 1 191 ? 12.953 0.367 -11.68 1 98.19 191 TRP A C 1
ATOM 1493 O O . TRP A 1 191 ? 14.031 -0.099 -11.312 1 98.19 191 TRP A O 1
ATOM 1503 N N . VAL A 1 192 ? 12.211 -0.187 -12.672 1 98.06 192 VAL A N 1
ATOM 1504 C CA . VAL A 1 192 ? 12.703 -1.346 -13.406 1 98.06 192 VAL A CA 1
ATOM 1505 C C . VAL A 1 192 ? 14.039 -1.004 -14.078 1 98.06 192 VAL A C 1
ATOM 1507 O O . VAL A 1 192 ? 15 -1.768 -13.984 1 98.06 192 VAL A O 1
ATOM 1510 N N . GLU A 1 193 ? 14.109 0.147 -14.703 1 97.19 193 GLU A N 1
ATOM 1511 C CA . GLU A 1 193 ? 15.336 0.574 -15.367 1 97.19 193 GLU A CA 1
ATOM 1512 C C . GLU A 1 193 ? 16.484 0.708 -14.375 1 97.19 193 GLU A C 1
ATOM 1514 O O . GLU A 1 193 ? 17.594 0.24 -14.633 1 97.19 193 GLU A O 1
ATOM 1519 N N . THR A 1 194 ? 16.219 1.348 -13.273 1 96 194 THR A N 1
ATOM 1520 C CA . THR A 1 194 ? 17.25 1.587 -12.273 1 96 194 THR A CA 1
ATOM 1521 C C . THR A 1 194 ? 17.797 0.267 -11.727 1 96 194 THR A C 1
ATOM 1523 O O . THR A 1 194 ? 19 0.079 -11.633 1 96 194 THR A O 1
ATOM 1526 N N . MET A 1 195 ? 16.922 -0.717 -11.406 1 96.75 195 MET A N 1
ATOM 1527 C CA . MET A 1 195 ? 17.328 -1.951 -10.742 1 96.75 195 MET A CA 1
ATOM 1528 C C . MET A 1 195 ? 17.938 -2.928 -11.742 1 96.75 195 MET A C 1
ATOM 1530 O O . MET A 1 195 ? 18.562 -3.922 -11.352 1 96.75 195 MET A O 1
ATOM 1534 N N . ASN A 1 196 ? 17.734 -2.629 -13.055 1 96.44 196 ASN A N 1
ATOM 1535 C CA . ASN A 1 196 ? 18.297 -3.482 -14.094 1 96.44 196 ASN A CA 1
ATOM 1536 C C . ASN A 1 196 ? 19.344 -2.744 -14.914 1 96.44 196 ASN A C 1
ATOM 1538 O O . ASN A 1 196 ? 19.719 -3.189 -16 1 96.44 196 ASN A O 1
ATOM 1542 N N . ALA A 1 197 ? 19.781 -1.621 -14.477 1 93.38 197 ALA A N 1
ATOM 1543 C CA . ALA A 1 197 ? 20.641 -0.73 -15.242 1 93.38 197 ALA A CA 1
ATOM 1544 C C . ALA A 1 197 ? 21.875 -1.468 -15.742 1 93.38 197 ALA A C 1
ATOM 1546 O O . ALA A 1 197 ? 22.234 -1.365 -16.922 1 93.38 197 ALA A O 1
ATOM 1547 N N . ASP A 1 198 ? 22.531 -2.234 -14.898 1 91.31 198 ASP A N 1
ATOM 1548 C CA . ASP A 1 198 ? 23.766 -2.914 -15.258 1 91.31 198 ASP A CA 1
ATOM 1549 C C . ASP A 1 198 ? 23.516 -4.008 -16.297 1 91.31 198 ASP A C 1
ATOM 1551 O O . ASP A 1 198 ? 24.391 -4.32 -17.094 1 91.31 198 ASP A O 1
ATOM 1555 N N . ARG A 1 199 ? 22.406 -4.57 -16.312 1 90.25 199 ARG A N 1
ATOM 1556 C CA . ARG A 1 199 ? 22.078 -5.668 -17.219 1 90.25 199 ARG A CA 1
ATOM 1557 C C . ARG A 1 199 ? 21.594 -5.141 -18.562 1 90.25 199 ARG A C 1
ATOM 1559 O O . ARG A 1 199 ? 21.766 -5.809 -19.594 1 90.25 199 ARG A O 1
ATOM 1566 N N . LEU A 1 200 ? 20.953 -4.023 -18.531 1 89.81 200 LEU A N 1
ATOM 1567 C CA . LEU A 1 200 ? 20.406 -3.434 -19.75 1 89.81 200 LEU A CA 1
ATOM 1568 C C . LEU A 1 200 ? 21.5 -2.717 -20.531 1 89.81 200 LEU A C 1
ATOM 1570 O O . LEU A 1 200 ? 21.406 -2.59 -21.75 1 89.81 200 LEU A O 1
ATOM 1574 N N . GLU A 1 201 ? 22.516 -2.213 -19.922 1 81.31 201 GLU A N 1
ATOM 1575 C CA . GLU A 1 201 ? 23.656 -1.58 -20.578 1 81.31 201 GLU A CA 1
ATOM 1576 C C . GLU A 1 201 ? 24.578 -2.621 -21.219 1 81.31 201 GLU A C 1
ATOM 1578 O O . GLU A 1 201 ? 25.156 -2.383 -22.281 1 81.31 201 GLU A O 1
ATOM 1583 N N . ALA A 1 202 ? 24.781 -3.707 -20.641 1 72.31 202 ALA A N 1
ATOM 1584 C CA . ALA A 1 202 ? 25.688 -4.73 -21.156 1 72.31 202 ALA A CA 1
ATOM 1585 C C . ALA A 1 202 ? 25.219 -5.254 -22.516 1 72.31 202 ALA A C 1
ATOM 1587 O O . ALA A 1 202 ? 26.031 -5.652 -23.344 1 72.31 202 ALA A O 1
ATOM 1588 N N . GLU A 1 203 ? 23.984 -5.293 -22.859 1 60.56 203 GLU A N 1
ATOM 1589 C CA . GLU A 1 203 ? 23.516 -5.805 -24.141 1 60.56 203 GLU A CA 1
ATOM 1590 C C . GLU A 1 203 ? 23.531 -4.711 -25.219 1 60.56 203 GLU A C 1
ATOM 1592 O O . GLU A 1 203 ? 23.391 -4.996 -26.406 1 60.56 203 GLU A O 1
ATOM 1597 N N . ALA A 1 204 ? 23.922 -3.418 -24.938 1 46.47 204 ALA A N 1
ATOM 1598 C CA . ALA A 1 204 ? 23.969 -2.393 -25.984 1 46.47 204 ALA A CA 1
ATOM 1599 C C . ALA A 1 204 ? 25.344 -2.344 -26.641 1 46.47 204 ALA A C 1
ATOM 1601 O O . ALA A 1 204 ? 26.359 -2.623 -26 1 46.47 204 ALA A O 1
ATOM 1602 N N . MET B 1 1 ? -21.016 9.852 16.484 1 41.25 1 MET B N 1
ATOM 1603 C CA . MET B 1 1 ? -21.156 10.391 15.141 1 41.25 1 MET B CA 1
ATOM 1604 C C . MET B 1 1 ? -20.344 9.586 14.141 1 41.25 1 MET B C 1
ATOM 1606 O O . MET B 1 1 ? -19.203 9.219 14.43 1 41.25 1 MET B O 1
ATOM 1610 N N . HIS B 1 2 ? -20.875 8.906 13.125 1 64.88 2 HIS B N 1
ATOM 1611 C CA . HIS B 1 2 ? -20.266 7.988 12.164 1 64.88 2 HIS B CA 1
ATOM 1612 C C . HIS B 1 2 ? -19.25 8.711 11.281 1 64.88 2 HIS B C 1
ATOM 1614 O O . HIS B 1 2 ? -19.453 9.883 10.945 1 64.88 2 HIS B O 1
ATOM 1620 N N . SER B 1 3 ? -18.016 8.414 11.188 1 82 3 SER B N 1
ATOM 1621 C CA . SER B 1 3 ? -16.984 8.984 10.32 1 82 3 SER B CA 1
ATOM 1622 C C . SER B 1 3 ? -17.484 9.133 8.891 1 82 3 SER B C 1
ATOM 1624 O O . SER B 1 3 ? -18.078 8.203 8.336 1 82 3 SER B O 1
ATOM 1626 N N . PRO B 1 4 ? -17.469 10.352 8.406 1 89.94 4 PRO B N 1
ATOM 1627 C CA . PRO B 1 4 ? -17.844 10.516 7.004 1 89.94 4 PRO B CA 1
ATOM 1628 C C . PRO B 1 4 ? -16.969 9.719 6.051 1 89.94 4 PRO B C 1
ATOM 1630 O O . PRO B 1 4 ? -17.25 9.641 4.855 1 89.94 4 PRO B O 1
ATOM 1633 N N . PHE B 1 5 ? -15.977 9.07 6.617 1 95.31 5 PHE B N 1
ATOM 1634 C CA . PHE B 1 5 ? -15 8.414 5.754 1 95.31 5 PHE B CA 1
ATOM 1635 C C . PHE B 1 5 ? -15.148 6.898 5.816 1 95.31 5 PHE B C 1
ATOM 1637 O O . PHE B 1 5 ? -14.273 6.16 5.363 1 95.31 5 PHE B O 1
ATOM 1644 N N . ALA B 1 6 ? -16.25 6.477 6.379 1 95.25 6 ALA B N 1
ATOM 1645 C CA . ALA B 1 6 ? -16.547 5.047 6.379 1 95.25 6 ALA B CA 1
ATOM 1646 C C . ALA B 1 6 ? -17.094 4.602 5.023 1 95.25 6 ALA B C 1
ATOM 1648 O O . ALA B 1 6 ? -17.719 5.391 4.316 1 95.25 6 ALA B O 1
ATOM 1649 N N . PRO B 1 7 ? -16.781 3.312 4.68 1 95.44 7 PRO B N 1
ATOM 1650 C CA . PRO B 1 7 ? -17.484 2.797 3.504 1 95.44 7 PRO B CA 1
ATOM 1651 C C . PRO B 1 7 ? -19 2.889 3.639 1 95.44 7 PRO B C 1
ATOM 1653 O O . PRO B 1 7 ? -19.531 2.84 4.754 1 95.44 7 PRO B O 1
ATOM 1656 N N . ARG B 1 8 ? -19.703 3.033 2.516 1 92.88 8 ARG B N 1
ATOM 1657 C CA . ARG B 1 8 ? -21.156 3.162 2.518 1 92.88 8 ARG B CA 1
ATOM 1658 C C . ARG B 1 8 ? -21.828 1.794 2.596 1 92.88 8 ARG B C 1
ATOM 1660 O O . ARG B 1 8 ? -22.969 1.678 3.068 1 92.88 8 ARG B O 1
ATOM 1667 N N . SER B 1 9 ? -21.172 0.764 2.115 1 90.94 9 SER B N 1
ATOM 1668 C CA . SER B 1 9 ? -21.672 -0.606 2.117 1 90.94 9 SER B CA 1
ATOM 1669 C C . SER B 1 9 ? -20.531 -1.613 2.061 1 90.94 9 SER B C 1
ATOM 1671 O O . SER B 1 9 ? -19.406 -1.261 1.713 1 90.94 9 SER B O 1
ATOM 1673 N N . PRO B 1 10 ? -20.812 -2.879 2.424 1 89.12 10 PRO B N 1
ATOM 1674 C CA . PRO B 1 10 ? -19.797 -3.926 2.283 1 89.12 10 PRO B CA 1
ATOM 1675 C C . PRO B 1 10 ? -19.281 -4.066 0.852 1 89.12 10 PRO B C 1
ATOM 1677 O O . PRO B 1 10 ? -18.141 -4.488 0.635 1 89.12 10 PRO B O 1
ATOM 1680 N N . GLU B 1 11 ? -20.125 -3.699 -0.091 1 91.75 11 GLU B N 1
ATOM 1681 C CA . GLU B 1 11 ? -19.734 -3.793 -1.496 1 91.75 11 GLU B CA 1
ATOM 1682 C C . GLU B 1 11 ? -18.578 -2.857 -1.817 1 91.75 11 GLU B C 1
ATOM 1684 O O . GLU B 1 11 ? -17.75 -3.156 -2.684 1 91.75 11 GLU B O 1
ATOM 1689 N N . ASP B 1 12 ? -18.453 -1.716 -1.082 1 94.81 12 ASP B N 1
ATOM 1690 C CA . ASP B 1 12 ? -17.328 -0.8 -1.286 1 94.81 12 ASP B CA 1
ATOM 1691 C C . ASP B 1 12 ? -16 -1.468 -0.936 1 94.81 12 ASP B C 1
ATOM 1693 O O . ASP B 1 12 ? -15.031 -1.359 -1.685 1 94.81 12 ASP B O 1
ATOM 1697 N N . VAL B 1 13 ? -16.062 -2.201 0.169 1 95.44 13 VAL B N 1
ATOM 1698 C CA . VAL B 1 13 ? -14.859 -2.914 0.591 1 95.44 13 VAL B CA 1
ATOM 1699 C C . VAL B 1 13 ? -14.531 -4.02 -0.411 1 95.44 13 VAL B C 1
ATOM 1701 O O . VAL B 1 13 ? -13.383 -4.168 -0.831 1 95.44 13 VAL B O 1
ATOM 1704 N N . ALA B 1 14 ? -15.531 -4.723 -0.845 1 93.38 14 ALA B N 1
ATOM 1705 C CA . ALA B 1 14 ? -15.336 -5.785 -1.83 1 93.38 14 ALA B CA 1
ATOM 1706 C C . ALA B 1 14 ? -14.734 -5.23 -3.121 1 93.38 14 ALA B C 1
ATOM 1708 O O . ALA B 1 14 ? -13.859 -5.852 -3.723 1 93.38 14 ALA B O 1
ATOM 1709 N N . THR B 1 15 ? -15.227 -4.074 -3.539 1 94.88 15 THR B N 1
ATOM 1710 C CA . THR B 1 15 ? -14.719 -3.43 -4.742 1 94.88 15 THR B CA 1
ATOM 1711 C C . THR B 1 15 ? -13.242 -3.07 -4.578 1 94.88 15 THR B C 1
ATOM 1713 O O . THR B 1 15 ? -12.438 -3.293 -5.488 1 94.88 15 THR B O 1
ATOM 1716 N N . LEU B 1 16 ? -12.883 -2.545 -3.393 1 97.25 16 LEU B N 1
ATOM 1717 C CA . LEU B 1 16 ? -11.484 -2.232 -3.119 1 97.25 16 LEU B CA 1
ATOM 1718 C C . LEU B 1 16 ? -10.609 -3.48 -3.234 1 97.25 16 LEU B C 1
ATOM 1720 O O . LEU B 1 16 ? -9.586 -3.469 -3.922 1 97.25 16 LEU B O 1
ATOM 1724 N N . LEU B 1 17 ? -11.047 -4.57 -2.629 1 97.06 17 LEU B N 1
ATOM 1725 C CA . LEU B 1 17 ? -10.273 -5.805 -2.625 1 97.06 17 LEU B CA 1
ATOM 1726 C C . LEU B 1 17 ? -10.125 -6.359 -4.039 1 97.06 17 LEU B C 1
ATOM 1728 O O . LEU B 1 17 ? -9.062 -6.879 -4.395 1 97.06 17 LEU B O 1
ATOM 1732 N N . ARG B 1 18 ? -11.133 -6.238 -4.793 1 94.56 18 ARG B N 1
ATOM 1733 C CA . ARG B 1 18 ? -11.148 -6.785 -6.148 1 94.56 18 ARG B CA 1
ATOM 1734 C C . ARG B 1 18 ? -10.273 -5.961 -7.082 1 94.56 18 ARG B C 1
ATOM 1736 O O . ARG B 1 18 ? -9.57 -6.512 -7.93 1 94.56 18 ARG B O 1
ATOM 1743 N N . THR B 1 19 ? -10.305 -4.676 -6.957 1 95.31 19 THR B N 1
ATOM 1744 C CA . THR B 1 19 ? -9.641 -3.803 -7.918 1 95.31 19 THR B CA 1
ATOM 1745 C C . THR B 1 19 ? -8.188 -3.557 -7.504 1 95.31 19 THR B C 1
ATOM 1747 O O . THR B 1 19 ? -7.367 -3.145 -8.32 1 95.31 19 THR B O 1
ATOM 1750 N N . CYS B 1 20 ? -7.848 -3.775 -6.23 1 96.94 20 CYS B N 1
ATOM 1751 C CA . CYS B 1 20 ? -6.492 -3.635 -5.703 1 96.94 20 CYS B CA 1
ATOM 1752 C C . CYS B 1 20 ? -6.078 -4.879 -4.926 1 96.94 20 CYS B C 1
ATOM 1754 O O . CYS B 1 20 ? -5.859 -4.812 -3.713 1 96.94 20 CYS B O 1
ATOM 1756 N N . PRO B 1 21 ? -5.809 -5.926 -5.652 1 97.62 21 PRO B N 1
ATOM 1757 C CA . PRO B 1 21 ? -5.723 -7.227 -4.984 1 97.62 21 PRO B CA 1
ATOM 1758 C C . PRO B 1 21 ? -4.375 -7.445 -4.297 1 97.62 21 PRO B C 1
ATOM 1760 O O . PRO B 1 21 ? -4.23 -8.375 -3.496 1 97.62 21 PRO B O 1
ATOM 1763 N N . LEU B 1 22 ? -3.305 -6.711 -4.73 1 98.5 22 LEU B N 1
ATOM 1764 C CA . LEU B 1 22 ? -2.023 -6.879 -4.055 1 98.5 22 LEU B CA 1
ATOM 1765 C C . LEU B 1 22 ? -2.068 -6.293 -2.646 1 98.5 22 LEU B C 1
ATOM 1767 O O . LEU B 1 22 ? -2.117 -5.07 -2.482 1 98.5 22 LEU B O 1
ATOM 1771 N N . ALA B 1 23 ? -2.027 -7.113 -1.617 1 98.69 23 ALA B N 1
ATOM 1772 C CA . ALA B 1 23 ? -2.195 -6.684 -0.232 1 98.69 23 ALA B CA 1
ATOM 1773 C C . ALA B 1 23 ? -1.009 -7.117 0.625 1 98.69 23 ALA B C 1
ATOM 1775 O O . ALA B 1 23 ? -0.28 -8.039 0.264 1 98.69 23 ALA B O 1
ATOM 1776 N N . TRP B 1 24 ? -0.788 -6.371 1.702 1 98.75 24 TRP B N 1
ATOM 1777 C CA . TRP B 1 24 ? 0.15 -6.82 2.725 1 98.75 24 TRP B CA 1
ATOM 1778 C C . TRP B 1 24 ? -0.47 -7.914 3.59 1 98.75 24 TRP B C 1
ATOM 1780 O O . TRP B 1 24 ? -1.588 -7.762 4.086 1 98.75 24 TRP B O 1
ATOM 1790 N N . LEU B 1 25 ? 0.19 -9 3.689 1 98.69 25 LEU B N 1
ATOM 1791 C CA . LEU B 1 25 ? -0.085 -9.977 4.73 1 98.69 25 LEU B CA 1
ATOM 1792 C C . LEU B 1 25 ? 0.913 -9.852 5.879 1 98.69 25 LEU B C 1
ATOM 1794 O O . LEU B 1 25 ? 2.109 -10.078 5.695 1 98.69 25 LEU B O 1
ATOM 1798 N N . VAL B 1 26 ? 0.384 -9.516 7.062 1 98.06 26 VAL B N 1
ATOM 1799 C CA . VAL B 1 26 ? 1.246 -9.164 8.188 1 98.06 26 VAL B CA 1
ATOM 1800 C C . VAL B 1 26 ? 0.997 -10.125 9.344 1 98.06 26 VAL B C 1
ATOM 1802 O O . VAL B 1 26 ? -0.137 -10.273 9.812 1 98.06 26 VAL B O 1
ATOM 1805 N N . SER B 1 27 ? 2.02 -10.766 9.742 1 97.12 27 SER B N 1
ATOM 1806 C CA . SER B 1 27 ? 1.98 -11.617 10.922 1 97.12 27 SER B CA 1
ATOM 1807 C C . SER B 1 27 ? 2.922 -11.109 12.008 1 97.12 27 SER B C 1
ATOM 1809 O O . SER B 1 27 ? 4.031 -10.656 11.719 1 97.12 27 SER B O 1
ATOM 1811 N N . VAL B 1 28 ? 2.477 -11.156 13.25 1 93.06 28 VAL B N 1
ATOM 1812 C CA . VAL B 1 28 ? 3.285 -10.727 14.383 1 93.06 28 VAL B CA 1
ATOM 1813 C C . VAL B 1 28 ? 3.414 -11.867 15.391 1 93.06 28 VAL B C 1
ATOM 1815 O O . VAL B 1 28 ? 2.416 -12.492 15.758 1 93.06 28 VAL B O 1
ATOM 1818 N N . ASP B 1 29 ? 4.59 -12.102 15.797 1 90.81 29 ASP B N 1
ATOM 1819 C CA . ASP B 1 29 ? 4.758 -13.156 16.781 1 90.81 29 ASP B CA 1
ATOM 1820 C C . ASP B 1 29 ? 4.645 -12.609 18.203 1 90.81 29 ASP B C 1
ATOM 1822 O O . ASP B 1 29 ? 4.473 -11.406 18.391 1 90.81 29 ASP B O 1
ATOM 1826 N N . PRO B 1 30 ? 4.699 -13.461 19.172 1 86.69 30 PRO B N 1
ATOM 1827 C CA . PRO B 1 30 ? 4.504 -13.023 20.562 1 86.69 30 PRO B CA 1
ATOM 1828 C C . PRO B 1 30 ? 5.574 -12.031 21.016 1 86.69 30 PRO B C 1
ATOM 1830 O O . PRO B 1 30 ? 5.328 -11.227 21.922 1 86.69 30 PRO B O 1
ATOM 1833 N N . ALA B 1 31 ? 6.793 -12.094 20.438 1 86.19 31 ALA B N 1
ATOM 1834 C CA . ALA B 1 31 ? 7.871 -11.188 20.812 1 86.19 31 ALA B CA 1
ATOM 1835 C C . ALA B 1 31 ? 7.715 -9.836 20.125 1 86.19 31 ALA B C 1
ATOM 1837 O O . ALA B 1 31 ? 8.461 -8.898 20.406 1 86.19 31 ALA B O 1
ATOM 1838 N N . GLY B 1 32 ? 6.793 -9.766 19.219 1 86.62 32 GLY B N 1
ATOM 1839 C CA . GLY B 1 32 ? 6.512 -8.508 18.562 1 86.62 32 GLY B CA 1
ATOM 1840 C C . GLY B 1 32 ? 7.188 -8.375 17.203 1 86.62 32 GLY B C 1
ATOM 1841 O O . GLY B 1 32 ? 7.109 -7.328 16.562 1 86.62 32 GLY B O 1
ATOM 1842 N N . GLU B 1 33 ? 7.805 -9.43 16.766 1 91 33 GLU B N 1
ATOM 1843 C CA . GLU B 1 33 ? 8.469 -9.383 15.469 1 91 33 GLU B CA 1
ATOM 1844 C C . GLU B 1 33 ? 7.457 -9.453 14.328 1 91 33 GLU B C 1
ATOM 1846 O O . GLU B 1 33 ? 6.621 -10.359 14.289 1 91 33 GLU B O 1
ATOM 1851 N N . VAL B 1 34 ? 7.609 -8.523 13.43 1 94.94 34 VAL B N 1
ATOM 1852 C CA . VAL B 1 34 ? 6.691 -8.438 12.297 1 94.94 34 VAL B CA 1
ATOM 1853 C C . VAL B 1 34 ? 7.309 -9.125 11.078 1 94.94 34 VAL B C 1
ATOM 1855 O O . VAL B 1 34 ? 8.477 -8.891 10.758 1 94.94 34 VAL B O 1
ATOM 1858 N N . LEU B 1 35 ? 6.555 -9.992 10.492 1 96.69 35 LEU B N 1
ATOM 1859 C CA . LEU B 1 35 ? 6.824 -10.523 9.156 1 96.69 35 LEU B CA 1
ATOM 1860 C C . LEU B 1 35 ? 5.719 -10.141 8.18 1 96.69 35 LEU B C 1
ATOM 1862 O O . LEU B 1 35 ? 4.531 -10.25 8.508 1 96.69 35 LEU B O 1
ATOM 1866 N N . SER B 1 36 ? 6.141 -9.578 7.094 1 98.12 36 SER B N 1
ATOM 1867 C CA . SER B 1 36 ? 5.137 -9.156 6.125 1 98.12 36 SER B CA 1
ATOM 1868 C C . SER B 1 36 ? 5.566 -9.5 4.699 1 98.12 36 SER B C 1
ATOM 1870 O O . SER B 1 36 ? 6.758 -9.586 4.41 1 98.12 36 SER B O 1
ATOM 1872 N N . SER B 1 37 ? 4.594 -9.766 3.871 1 98 37 SER B N 1
ATOM 1873 C CA . SER B 1 37 ? 4.758 -9.953 2.434 1 98 37 SER B CA 1
ATOM 1874 C C . SER B 1 37 ? 3.576 -9.375 1.662 1 98 37 SER B C 1
ATOM 1876 O O . SER B 1 37 ? 2.451 -9.359 2.162 1 98 37 SER B O 1
ATOM 1878 N N . GLN B 1 38 ? 3.873 -8.844 0.508 1 98.38 38 GLN B N 1
ATOM 1879 C CA . GLN B 1 38 ? 2.775 -8.469 -0.374 1 98.38 38 GLN B CA 1
ATOM 1880 C C . GLN B 1 38 ? 2.426 -9.594 -1.337 1 98.38 38 GLN B C 1
ATOM 1882 O O . GLN B 1 38 ? 3.312 -10.188 -1.955 1 98.38 38 GLN B O 1
ATOM 1887 N N . LEU B 1 39 ? 1.161 -9.883 -1.385 1 97.81 39 LEU B N 1
ATOM 1888 C CA . LEU B 1 39 ? 0.635 -10.938 -2.24 1 97.81 39 LEU B CA 1
ATOM 1889 C C . LEU B 1 39 ? -0.742 -10.562 -2.781 1 97.81 39 LEU B C 1
ATOM 1891 O O . LEU B 1 39 ? -1.521 -9.898 -2.098 1 97.81 39 LEU B O 1
ATOM 1895 N N . PRO B 1 40 ? -0.976 -11.055 -3.99 1 98.31 40 PRO B N 1
ATOM 1896 C CA . PRO B 1 40 ? -2.346 -10.859 -4.473 1 98.31 40 PRO B CA 1
ATOM 1897 C C . PRO B 1 40 ? -3.354 -11.766 -3.768 1 98.31 40 PRO B C 1
ATOM 1899 O O . PRO B 1 40 ? -3.066 -12.938 -3.523 1 98.31 40 PRO B O 1
ATOM 1902 N N . LEU B 1 41 ? -4.438 -11.227 -3.438 1 98.5 41 LEU B N 1
ATOM 1903 C CA . LEU B 1 41 ? -5.5 -11.969 -2.766 1 98.5 41 LEU B CA 1
ATOM 1904 C C . LEU B 1 41 ? -6.82 -11.82 -3.514 1 98.5 41 LEU B C 1
ATOM 1906 O O . LEU B 1 41 ? -7.145 -10.734 -3.996 1 98.5 41 LEU B O 1
ATOM 1910 N N . LEU B 1 42 ? -7.543 -12.906 -3.516 1 97.12 42 LEU B N 1
ATOM 1911 C CA . LEU B 1 42 ? -8.828 -12.961 -4.211 1 97.12 42 LEU B CA 1
ATOM 1912 C C . LEU B 1 42 ? -9.977 -13.07 -3.217 1 97.12 42 LEU B C 1
ATOM 1914 O O . LEU B 1 42 ? -9.875 -13.789 -2.217 1 97.12 42 LEU B O 1
ATOM 1918 N N . THR B 1 43 ? -11.008 -12.312 -3.525 1 94.06 43 THR B N 1
ATOM 1919 C CA . THR B 1 43 ? -12.219 -12.453 -2.727 1 94.06 43 THR B CA 1
ATOM 1920 C C . THR B 1 43 ? -13.062 -13.625 -3.23 1 94.06 43 THR B C 1
ATOM 1922 O O . THR B 1 43 ? -13.352 -13.719 -4.426 1 94.06 43 THR B O 1
ATOM 1925 N N . LEU B 1 44 ? -13.367 -14.477 -2.312 1 88.75 44 LEU B N 1
ATOM 1926 C CA . LEU B 1 44 ? -14.242 -15.586 -2.654 1 88.75 44 LEU B CA 1
ATOM 1927 C C . LEU B 1 44 ? -15.664 -15.32 -2.172 1 88.75 44 LEU B C 1
ATOM 1929 O O . LEU B 1 44 ? -15.867 -14.703 -1.122 1 88.75 44 LEU B O 1
ATOM 1933 N N . PRO B 1 45 ? -16.641 -15.656 -2.914 1 74.69 45 PRO B N 1
ATOM 1934 C CA . PRO B 1 45 ? -18.016 -15.609 -2.396 1 74.69 45 PRO B CA 1
ATOM 1935 C C . PRO B 1 45 ? -18.219 -16.516 -1.181 1 74.69 45 PRO B C 1
ATOM 1937 O O . PRO B 1 45 ? -17.797 -17.672 -1.19 1 74.69 45 PRO B O 1
ATOM 1940 N N . PRO B 1 46 ? -18.484 -15.883 -0.033 1 64.75 46 PRO B N 1
ATOM 1941 C CA . PRO B 1 46 ? -18.641 -16.75 1.136 1 64.75 46 PRO B CA 1
ATOM 1942 C C . PRO B 1 46 ? -19.797 -17.734 0.994 1 64.75 46 PRO B C 1
ATOM 1944 O O . PRO B 1 46 ? -20.828 -17.406 0.387 1 64.75 46 PRO B O 1
ATOM 1947 N N . GLU B 1 47 ? -19.5 -18.938 1.352 1 60.53 47 GLU B N 1
ATOM 1948 C CA . GLU B 1 47 ? -20.609 -19.875 1.422 1 60.53 47 GLU B CA 1
ATOM 1949 C C . GLU B 1 47 ? -21.625 -19.438 2.477 1 60.53 47 GLU B C 1
ATOM 1951 O O . GLU B 1 47 ? -22.844 -19.578 2.279 1 60.53 47 GLU B O 1
ATOM 1956 N N . ASP B 1 48 ? -21.188 -18.969 3.637 1 63.16 48 ASP B N 1
ATOM 1957 C CA . ASP B 1 48 ? -22.047 -18.641 4.766 1 63.16 48 ASP B CA 1
ATOM 1958 C C . ASP B 1 48 ? -22.281 -17.125 4.848 1 63.16 48 ASP B C 1
ATOM 1960 O O . ASP B 1 48 ? -22.891 -16.641 5.812 1 63.16 48 ASP B O 1
ATOM 1964 N N . GLY B 1 49 ? -21.953 -16.422 3.814 1 66.81 49 GLY B N 1
ATOM 1965 C CA . GLY B 1 49 ? -22.172 -14.984 3.834 1 66.81 49 GLY B CA 1
ATOM 1966 C C . GLY B 1 49 ? -20.984 -14.195 4.344 1 66.81 49 GLY B C 1
ATOM 1967 O O . GLY B 1 49 ? -20.969 -12.969 4.281 1 66.81 49 GLY B O 1
ATOM 1968 N N . GLY B 1 50 ? -20.047 -14.875 4.883 1 76.94 50 GLY B N 1
ATOM 1969 C CA . GLY B 1 50 ? -18.875 -14.133 5.324 1 76.94 50 GLY B CA 1
ATOM 1970 C C . GLY B 1 50 ? -17.922 -13.781 4.191 1 76.94 50 GLY B C 1
ATOM 1971 O O . GLY B 1 50 ? -18.312 -13.828 3.021 1 76.94 50 GLY B O 1
ATOM 1972 N N . MET B 1 51 ? -16.797 -13.078 4.512 1 84 51 MET B N 1
ATOM 1973 C CA . MET B 1 51 ? -15.781 -12.758 3.516 1 84 51 MET B CA 1
ATOM 1974 C C . MET B 1 51 ? -14.586 -13.688 3.643 1 84 51 MET B C 1
ATOM 1976 O O . MET B 1 51 ? -14.07 -13.898 4.742 1 84 51 MET B O 1
ATOM 1980 N N . LEU B 1 52 ? -14.328 -14.359 2.535 1 93.38 52 LEU B N 1
ATOM 1981 C CA . LEU B 1 52 ? -13.188 -15.266 2.445 1 93.38 52 LEU B CA 1
ATOM 1982 C C . LEU B 1 52 ? -12.25 -14.844 1.323 1 93.38 52 LEU B C 1
ATOM 1984 O O . LEU B 1 52 ? -12.695 -14.516 0.222 1 93.38 52 LEU B O 1
ATOM 1988 N N . LEU B 1 53 ? -11 -14.828 1.729 1 97.75 53 LEU B N 1
ATOM 1989 C CA . LEU B 1 53 ? -9.992 -14.531 0.713 1 97.75 53 LEU B CA 1
ATOM 1990 C C . LEU B 1 53 ? -9.188 -15.773 0.363 1 97.75 53 LEU B C 1
ATOM 1992 O O . LEU B 1 53 ? -9.008 -16.656 1.204 1 97.75 53 LEU B O 1
ATOM 1996 N N . LEU B 1 54 ? -8.758 -15.859 -0.867 1 97.88 54 LEU B N 1
ATOM 1997 C CA . LEU B 1 54 ? -7.906 -16.922 -1.393 1 97.88 54 LEU B CA 1
ATOM 1998 C C . LEU B 1 54 ? -6.617 -16.344 -1.971 1 97.88 54 LEU B C 1
ATOM 2000 O O . LEU B 1 54 ? -6.645 -15.336 -2.676 1 97.88 54 LEU B O 1
ATOM 2004 N N . GLY B 1 55 ? -5.512 -16.891 -1.575 1 98.5 55 GLY B N 1
ATOM 2005 C CA . GLY B 1 55 ? -4.219 -16.5 -2.117 1 98.5 55 GLY B CA 1
ATOM 2006 C C . GLY B 1 55 ? -3.223 -17.656 -2.162 1 98.5 55 GLY B C 1
ATOM 2007 O O . GLY B 1 55 ? -3.568 -18.797 -1.855 1 98.5 55 GLY B O 1
ATOM 2008 N N . HIS B 1 56 ? -2.049 -17.406 -2.645 1 98.81 56 HIS B N 1
ATOM 2009 C CA . HIS B 1 56 ? -0.929 -18.344 -2.596 1 98.81 56 HIS B CA 1
ATOM 2010 C C . HIS B 1 56 ? 0.39 -17.609 -2.377 1 98.81 56 HIS B C 1
ATOM 2012 O O . HIS B 1 56 ? 0.472 -16.391 -2.578 1 98.81 56 HIS B O 1
ATOM 2018 N N . MET B 1 57 ? 1.321 -18.328 -1.871 1 98.56 57 MET B N 1
ATOM 2019 C CA . MET B 1 57 ? 2.66 -17.797 -1.66 1 98.56 57 MET B CA 1
ATOM 2020 C C . MET B 1 57 ? 3.721 -18.875 -1.84 1 98.56 57 MET B C 1
ATOM 2022 O O . MET B 1 57 ? 3.402 -20.062 -1.854 1 98.56 57 MET B O 1
ATOM 2026 N N . ALA B 1 58 ? 4.953 -18.391 -2.107 1 97.94 58 ALA B N 1
ATOM 2027 C CA . ALA B 1 58 ? 6.066 -19.328 -2.189 1 97.94 58 ALA B CA 1
ATOM 2028 C C . ALA B 1 58 ? 6.184 -20.156 -0.911 1 97.94 58 ALA B C 1
ATOM 2030 O O . ALA B 1 58 ? 6.047 -19.625 0.193 1 97.94 58 ALA B O 1
ATOM 2031 N N . ARG B 1 59 ? 6.461 -21.422 -1.06 1 98.19 59 ARG B N 1
ATOM 2032 C CA . ARG B 1 59 ? 6.652 -22.297 0.098 1 98.19 59 ARG B CA 1
ATOM 2033 C C . ARG B 1 59 ? 7.824 -21.812 0.95 1 98.19 59 ARG B C 1
ATOM 2035 O O . ARG B 1 59 ? 7.859 -22.062 2.158 1 98.19 59 ARG B O 1
ATOM 2042 N N . THR B 1 60 ? 8.773 -21.094 0.326 1 97.19 60 THR B N 1
ATOM 2043 C CA . THR B 1 60 ? 9.969 -20.609 1.013 1 97.19 60 THR B CA 1
ATOM 2044 C C . THR B 1 60 ? 9.688 -19.297 1.741 1 97.19 60 THR B C 1
ATOM 2046 O O . THR B 1 60 ? 10.539 -18.797 2.471 1 97.19 60 THR B O 1
ATOM 2049 N N . ASN B 1 61 ? 8.539 -18.719 1.52 1 97.31 61 ASN B N 1
ATOM 2050 C CA . ASN B 1 61 ? 8.156 -17.531 2.27 1 97.31 61 ASN B CA 1
ATOM 2051 C C . ASN B 1 61 ? 8.133 -17.797 3.771 1 97.31 61 ASN B C 1
ATOM 2053 O O . ASN B 1 61 ? 7.457 -18.703 4.23 1 97.31 61 ASN B O 1
ATOM 2057 N N . PRO B 1 62 ? 8.82 -16.969 4.535 1 97.12 62 PRO B N 1
ATOM 2058 C CA . PRO B 1 62 ? 8.867 -17.203 5.984 1 97.12 62 PRO B CA 1
ATOM 2059 C C . PRO B 1 62 ? 7.48 -17.172 6.629 1 97.12 62 PRO B C 1
ATOM 2061 O O . PRO B 1 62 ? 7.289 -17.719 7.711 1 97.12 62 PRO B O 1
ATOM 2064 N N . LEU B 1 63 ? 6.539 -16.594 6.012 1 98.06 63 LEU B N 1
ATOM 2065 C CA . LEU B 1 63 ? 5.184 -16.547 6.543 1 98.06 63 LEU B CA 1
ATOM 2066 C C . LEU B 1 63 ? 4.57 -17.938 6.613 1 98.06 63 LEU B C 1
ATOM 2068 O O . LEU B 1 63 ? 3.666 -18.188 7.418 1 98.06 63 LEU B O 1
ATOM 2072 N N . VAL B 1 64 ? 4.996 -18.797 5.766 1 98.38 64 VAL B N 1
ATOM 2073 C CA . VAL B 1 64 ? 4.43 -20.141 5.762 1 98.38 64 VAL B CA 1
ATOM 2074 C C . VAL B 1 64 ? 4.617 -20.797 7.133 1 98.38 64 VAL B C 1
ATOM 2076 O O . VAL B 1 64 ? 3.654 -21.266 7.742 1 98.38 64 VAL B O 1
ATOM 2079 N N . ALA B 1 65 ? 5.828 -20.766 7.605 1 97.44 65 ALA B N 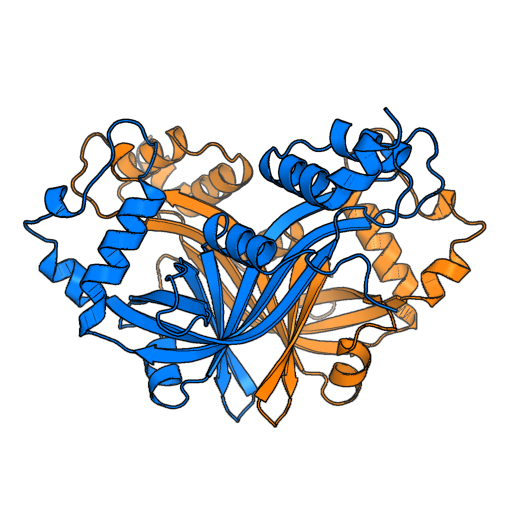1
ATOM 2080 C CA . ALA B 1 65 ? 6.117 -21.344 8.914 1 97.44 65 ALA B CA 1
ATOM 2081 C C . ALA B 1 65 ? 5.402 -20.578 10.023 1 97.44 65 ALA B C 1
ATOM 2083 O O . ALA B 1 65 ? 4.797 -21.172 10.914 1 97.44 65 ALA B O 1
ATOM 2084 N N . ARG B 1 66 ? 5.477 -19.281 9.93 1 96.69 66 ARG B N 1
ATOM 2085 C CA . ARG B 1 66 ? 4.875 -18.406 10.945 1 96.69 66 ARG B CA 1
ATOM 2086 C C . ARG B 1 66 ? 3.377 -18.672 11.055 1 96.69 66 ARG B C 1
ATOM 2088 O O . ARG B 1 66 ? 2.846 -18.812 12.164 1 96.69 66 ARG B O 1
ATOM 2095 N N . LEU B 1 67 ? 2.715 -18.734 9.961 1 97.31 67 LEU B N 1
ATOM 2096 C CA . LEU B 1 67 ? 1.262 -18.859 9.93 1 97.31 67 LEU B CA 1
ATOM 2097 C C . LEU B 1 67 ? 0.831 -20.281 10.234 1 97.31 67 LEU B C 1
ATOM 2099 O O . LEU B 1 67 ? -0.312 -20.531 10.625 1 97.31 67 LEU B O 1
ATOM 2103 N N . GLY B 1 68 ? 1.702 -21.234 9.945 1 95.81 68 GLY B N 1
ATOM 2104 C CA . GLY B 1 68 ? 1.456 -22.594 10.406 1 95.81 68 GLY B CA 1
ATOM 2105 C C . GLY B 1 68 ? 1.365 -22.703 11.914 1 95.81 68 GLY B C 1
ATOM 2106 O O . GLY B 1 68 ? 0.538 -23.453 12.445 1 95.81 68 GLY B O 1
ATOM 2107 N N . ASP B 1 69 ? 2.174 -21.938 12.609 1 93.94 69 ASP B N 1
ATOM 2108 C CA . ASP B 1 69 ? 2.236 -21.953 14.062 1 93.94 69 ASP B CA 1
ATOM 2109 C C . ASP B 1 69 ? 1.158 -21.047 14.664 1 93.94 69 ASP B C 1
ATOM 2111 O O . ASP B 1 69 ? 0.524 -21.406 15.664 1 93.94 69 ASP B O 1
ATOM 2115 N N . ARG B 1 70 ? 0.969 -19.906 14.102 1 93.62 70 ARG B N 1
ATOM 2116 C CA . ARG B 1 70 ? 0.001 -18.906 14.539 1 93.62 70 ARG B CA 1
ATOM 2117 C C . ARG B 1 70 ? -0.83 -18.406 13.367 1 93.62 70 ARG B C 1
ATOM 2119 O O . ARG B 1 70 ? -0.448 -17.438 12.703 1 93.62 70 ARG B O 1
ATOM 2126 N N . PRO B 1 71 ? -1.968 -18.969 13.227 1 96.56 71 PRO B N 1
ATOM 2127 C CA . PRO B 1 71 ? -2.744 -18.703 12.016 1 96.56 71 PRO B CA 1
ATOM 2128 C C . PRO B 1 71 ? -3.562 -17.406 12.125 1 96.56 71 PRO B C 1
ATOM 2130 O O . PRO B 1 71 ? -4.777 -17.438 11.922 1 96.56 71 PRO B O 1
ATOM 2133 N N . ARG B 1 72 ? -3.002 -16.312 12.492 1 96.69 72 ARG B N 1
ATOM 2134 C CA . ARG B 1 72 ? -3.605 -14.984 12.586 1 96.69 72 ARG B CA 1
ATOM 2135 C C . ARG B 1 72 ? -2.775 -13.945 11.844 1 96.69 72 ARG B C 1
ATOM 2137 O O . ARG B 1 72 ? -1.547 -13.945 11.93 1 96.69 72 ARG B O 1
ATOM 2144 N N . ALA B 1 73 ? -3.477 -13.125 11.062 1 97.44 73 ALA B N 1
ATOM 2145 C CA . ALA B 1 73 ? -2.756 -12.102 10.312 1 97.44 73 ALA B CA 1
ATOM 2146 C C . ALA B 1 73 ? -3.615 -10.852 10.125 1 97.44 73 ALA B C 1
ATOM 2148 O O . ALA B 1 73 ? -4.84 -10.914 10.25 1 97.44 73 ALA B O 1
ATOM 2149 N N . ALA B 1 74 ? -2.986 -9.734 10 1 98.25 74 ALA B N 1
ATOM 2150 C CA . ALA B 1 74 ? -3.607 -8.531 9.445 1 98.25 74 ALA B CA 1
ATOM 2151 C C . ALA B 1 74 ? -3.334 -8.414 7.945 1 98.25 74 ALA B C 1
ATOM 2153 O O . ALA B 1 74 ? -2.211 -8.648 7.492 1 98.25 74 ALA B O 1
ATOM 2154 N N . ILE B 1 75 ? -4.348 -8.188 7.215 1 98.75 75 ILE B N 1
ATOM 2155 C CA . ILE B 1 75 ? -4.242 -7.973 5.773 1 98.75 75 ILE B CA 1
ATOM 2156 C C . ILE B 1 75 ? -4.574 -6.52 5.441 1 98.75 75 ILE B C 1
ATOM 2158 O O . ILE B 1 75 ? -5.66 -6.035 5.766 1 98.75 75 ILE B O 1
ATOM 2162 N N . LEU B 1 76 ? -3.637 -5.793 4.812 1 98.81 76 LEU B N 1
ATOM 2163 C CA . LEU B 1 76 ? -3.803 -4.371 4.551 1 98.81 76 LEU B CA 1
ATOM 2164 C C . LEU B 1 76 ? -3.922 -4.105 3.053 1 98.81 76 LEU B C 1
ATOM 2166 O O . LEU B 1 76 ? -2.998 -4.395 2.291 1 98.81 76 LEU B O 1
ATOM 2170 N N . PHE B 1 77 ? -5.062 -3.645 2.654 1 98.75 77 PHE B N 1
ATOM 2171 C CA . PHE B 1 77 ? -5.316 -3.225 1.28 1 98.75 77 PHE B CA 1
ATOM 2172 C C . PHE B 1 77 ? -5.195 -1.712 1.145 1 98.75 77 PHE B C 1
ATOM 2174 O O . PHE B 1 77 ? -5.633 -0.969 2.025 1 98.75 77 PHE B O 1
ATOM 2181 N N . GLN B 1 78 ? -4.566 -1.335 0.11 1 98.12 78 GLN B N 1
ATOM 2182 C CA . GLN B 1 78 ? -4.438 0.082 -0.212 1 98.12 78 GLN B CA 1
ATOM 2183 C C . GLN B 1 78 ? -4.902 0.367 -1.638 1 98.12 78 GLN B C 1
ATOM 2185 O O . GLN B 1 78 ? -4.477 -0.306 -2.58 1 98.12 78 GLN B O 1
ATOM 2190 N N . GLY B 1 79 ? -5.809 1.277 -1.789 1 97.56 79 GLY B N 1
ATOM 2191 C CA . GLY B 1 79 ? -6.242 1.727 -3.102 1 97.56 79 GLY B CA 1
ATOM 2192 C C . GLY B 1 79 ? -5.488 2.947 -3.594 1 97.56 79 GLY B C 1
ATOM 2193 O O . GLY B 1 79 ? -4.445 3.303 -3.043 1 97.56 79 GLY B O 1
ATOM 2194 N N . PRO B 1 80 ? -5.984 3.498 -4.715 1 97.06 80 PRO B N 1
ATOM 2195 C CA . PRO B 1 80 ? -5.355 4.723 -5.211 1 97.06 80 PRO B CA 1
ATOM 2196 C C . PRO B 1 80 ? -5.414 5.867 -4.203 1 97.06 80 PRO B C 1
ATOM 2198 O O . PRO B 1 80 ? -6.301 5.898 -3.348 1 97.06 80 PRO B O 1
ATOM 2201 N N . ASN B 1 81 ? -4.465 6.734 -4.25 1 97.81 81 ASN B N 1
ATOM 2202 C CA . ASN B 1 81 ? -4.363 7.867 -3.336 1 97.81 81 ASN B CA 1
ATOM 2203 C C . ASN B 1 81 ? -3.668 9.055 -3.988 1 97.81 81 ASN B C 1
ATOM 2205 O O . ASN B 1 81 ? -3.064 8.922 -5.055 1 97.81 81 ASN B O 1
ATOM 2209 N N . ALA B 1 82 ? -3.828 10.188 -3.348 1 97.25 82 ALA B N 1
ATOM 2210 C CA . ALA B 1 82 ? -3.174 11.375 -3.889 1 97.25 82 ALA B CA 1
ATOM 2211 C C . ALA B 1 82 ? -3.129 12.5 -2.854 1 97.25 82 ALA B C 1
ATOM 2213 O O . ALA B 1 82 ? -4.055 12.648 -2.053 1 97.25 82 ALA B O 1
ATOM 2214 N N . TYR B 1 83 ? -2.02 13.266 -2.85 1 97.38 83 TYR B N 1
ATOM 2215 C CA . TYR B 1 83 ? -1.968 14.562 -2.195 1 97.38 83 TYR B CA 1
ATOM 2216 C C . TYR B 1 83 ? -2.857 15.57 -2.914 1 97.38 83 TYR B C 1
ATOM 2218 O O . TYR B 1 83 ? -2.814 15.688 -4.141 1 97.38 83 TYR B O 1
ATOM 2226 N N . VAL B 1 84 ? -3.676 16.266 -2.191 1 97.06 84 VAL B N 1
ATOM 2227 C CA . VAL B 1 84 ? -4.559 17.297 -2.727 1 97.06 84 VAL B CA 1
ATOM 2228 C C . VAL B 1 84 ? -4.051 18.688 -2.314 1 97.06 84 VAL B C 1
ATOM 2230 O O . VAL B 1 84 ? -4.094 19.047 -1.136 1 97.06 84 VAL B O 1
ATOM 2233 N N . SER B 1 85 ? -3.688 19.406 -3.244 1 97.25 85 SER B N 1
ATOM 2234 C CA . SER B 1 85 ? -3.137 20.734 -3.002 1 97.25 85 SER B CA 1
ATOM 2235 C C . SER B 1 85 ? -4.223 21.812 -3.066 1 97.25 85 SER B C 1
ATOM 2237 O O . SER B 1 85 ? -5.016 21.844 -4.008 1 97.25 85 SER B O 1
ATOM 2239 N N . PRO B 1 86 ? -4.199 22.75 -2.078 1 96.5 86 PRO B N 1
ATOM 2240 C CA . PRO B 1 86 ? -5.137 23.875 -2.174 1 96.5 86 PRO B CA 1
ATOM 2241 C C . PRO B 1 86 ? -4.855 24.781 -3.371 1 96.5 86 PRO B C 1
ATOM 2243 O O . PRO B 1 86 ? -5.68 25.641 -3.711 1 96.5 86 PRO B O 1
ATOM 2246 N N . SER B 1 87 ? -3.74 24.594 -4.012 1 95.62 87 SER B N 1
ATOM 2247 C CA . SER B 1 87 ? -3.438 25.359 -5.211 1 95.62 87 SER B CA 1
ATOM 2248 C C . SER B 1 87 ? -4.395 25.016 -6.348 1 95.62 87 SER B C 1
ATOM 2250 O O . SER B 1 87 ? -4.465 25.734 -7.344 1 95.62 87 SER B O 1
ATOM 2252 N N . TRP B 1 88 ? -5.117 23.922 -6.207 1 94 88 TRP B N 1
ATOM 2253 C CA . TRP B 1 88 ? -6.086 23.484 -7.207 1 94 88 TRP B CA 1
ATOM 2254 C C . TRP B 1 88 ? -7.348 24.344 -7.152 1 94 88 TRP B C 1
ATOM 2256 O O . TRP B 1 88 ? -8.164 24.312 -8.07 1 94 88 TRP B O 1
ATOM 2266 N N . TYR B 1 89 ? -7.484 25.109 -6.113 1 93.38 89 TYR B N 1
ATOM 2267 C CA . TYR B 1 89 ? -8.758 25.766 -5.844 1 93.38 89 TYR B CA 1
ATOM 2268 C C . TYR B 1 89 ? -8.664 27.266 -6.062 1 93.38 89 TYR B C 1
ATOM 2270 O O . TYR B 1 89 ? -7.609 27.875 -5.84 1 93.38 89 TYR B O 1
ATOM 2278 N N . ALA B 1 90 ? -9.805 27.812 -6.414 1 90.69 90 ALA B N 1
ATOM 2279 C CA . ALA B 1 90 ? -9.883 29.266 -6.477 1 90.69 90 ALA B CA 1
ATOM 2280 C C . ALA B 1 90 ? -9.711 29.875 -5.09 1 90.69 90 ALA B C 1
ATOM 2282 O O . ALA B 1 90 ? -8.992 30.859 -4.926 1 90.69 90 ALA B O 1
ATOM 2283 N N . ASP B 1 91 ? -10.391 29.281 -4.191 1 92.31 91 ASP B N 1
ATOM 2284 C CA . ASP B 1 91 ? -10.211 29.625 -2.787 1 92.31 91 ASP B CA 1
ATOM 2285 C C . ASP B 1 91 ? -9.164 28.734 -2.129 1 92.31 91 ASP B C 1
ATOM 2287 O O . ASP B 1 91 ? -9.414 27.547 -1.873 1 92.31 91 ASP B O 1
ATOM 2291 N N . ARG B 1 92 ? -8.055 29.328 -1.816 1 93.56 92 ARG B N 1
ATOM 2292 C CA . ARG B 1 92 ? -6.898 28.578 -1.33 1 93.56 92 ARG B CA 1
ATOM 2293 C C . ARG B 1 92 ? -6.879 28.531 0.193 1 93.56 92 ARG B C 1
ATOM 2295 O O . ARG B 1 92 ? -5.859 28.188 0.796 1 93.56 92 ARG B O 1
ATOM 2302 N N . ASP B 1 93 ? -8.078 28.906 0.787 1 94.44 93 ASP B N 1
ATOM 2303 C CA . ASP B 1 93 ? -8.164 28.953 2.242 1 94.44 93 ASP B CA 1
ATOM 2304 C C . ASP B 1 93 ? -8.5 27.594 2.822 1 94.44 93 ASP B C 1
ATOM 2306 O O . ASP B 1 93 ? -9.492 27.438 3.543 1 94.44 93 ASP B O 1
ATOM 2310 N N . SER B 1 94 ? -7.762 26.609 2.529 1 94.06 94 SER B N 1
ATOM 2311 C CA . SER B 1 94 ? -7.879 25.25 3.037 1 94.06 94 SER B CA 1
ATOM 2312 C C . SER B 1 94 ? -6.508 24.609 3.227 1 94.06 94 SER B C 1
ATOM 2314 O O . SER B 1 94 ? -5.535 25.016 2.588 1 94.06 94 SER B O 1
ATOM 2316 N N . ALA B 1 95 ? -6.402 23.734 4.172 1 95.56 95 ALA B N 1
ATOM 2317 C CA . ALA B 1 95 ? -5.172 22.953 4.316 1 95.56 95 ALA B CA 1
ATOM 2318 C C . ALA B 1 95 ? -5.105 21.828 3.287 1 95.56 95 ALA B C 1
ATOM 2320 O O . ALA B 1 95 ? -6.137 21.281 2.893 1 95.56 95 ALA B O 1
ATOM 2321 N N . PRO B 1 96 ? -3.855 21.531 2.844 1 96.94 96 PRO B N 1
ATOM 2322 C CA . PRO B 1 96 ? -3.734 20.344 2 1 96.94 96 PRO B CA 1
ATOM 2323 C C . PRO B 1 96 ? -4.168 19.062 2.717 1 96.94 96 PRO B C 1
ATOM 2325 O O . PRO B 1 96 ? -4.293 19.062 3.943 1 96.94 96 PRO B O 1
ATOM 2328 N N . THR B 1 97 ? -4.402 18.078 1.941 1 95.56 97 THR B N 1
ATOM 2329 C CA . THR B 1 97 ? -4.797 16.797 2.51 1 95.56 97 THR B CA 1
ATOM 2330 C C . THR B 1 97 ? -4.43 15.648 1.572 1 95.56 97 THR B C 1
ATOM 2332 O O . THR B 1 97 ? -3.816 15.867 0.525 1 95.56 97 THR B O 1
ATOM 2335 N N . TRP B 1 98 ? -4.633 14.453 2.051 1 97.62 98 TRP B N 1
ATOM 2336 C CA . TRP B 1 98 ? -4.531 13.242 1.24 1 97.62 98 TRP B CA 1
ATOM 2337 C C . TRP B 1 98 ? -5.898 12.578 1.074 1 97.62 98 TRP B C 1
ATOM 2339 O O . TRP B 1 98 ? -6.691 12.531 2.018 1 97.62 98 TRP B O 1
ATOM 2349 N N . ILE B 1 99 ? -6.168 12.188 -0.12 1 97.88 99 ILE B N 1
ATOM 2350 C CA . ILE B 1 99 ? -7.332 11.328 -0.305 1 97.88 99 ILE B CA 1
ATOM 2351 C C . ILE B 1 99 ? -6.875 9.914 -0.642 1 97.88 99 ILE B C 1
ATOM 2353 O O . ILE B 1 99 ? -5.867 9.719 -1.324 1 97.88 99 ILE B O 1
ATOM 2357 N N . TYR B 1 100 ? -7.59 8.961 -0.125 1 98.31 100 TYR B N 1
ATOM 2358 C CA . TYR B 1 100 ? -7.211 7.562 -0.283 1 98.31 100 TYR B CA 1
ATOM 2359 C C . TYR B 1 100 ? -8.359 6.641 0.1 1 98.31 100 TYR B C 1
ATOM 2361 O O . TYR B 1 100 ? -9.352 7.086 0.686 1 98.31 100 TYR B O 1
ATOM 2369 N N . VAL B 1 101 ? -8.281 5.406 -0.247 1 98.31 101 VAL B N 1
ATOM 2370 C CA . VAL B 1 101 ? -9.148 4.316 0.188 1 98.31 101 VAL B CA 1
ATOM 2371 C C . VAL B 1 101 ? -8.305 3.146 0.678 1 98.31 101 VAL B C 1
ATOM 2373 O O . VAL B 1 101 ? -7.336 2.752 0.02 1 98.31 101 VAL B O 1
ATOM 2376 N N . ASN B 1 102 ? -8.594 2.689 1.829 1 98.56 102 ASN B N 1
ATOM 2377 C CA . ASN B 1 102 ? -7.816 1.571 2.359 1 98.56 102 ASN B CA 1
ATOM 2378 C C . ASN B 1 102 ? -8.648 0.715 3.311 1 98.56 102 ASN B C 1
ATOM 2380 O O . ASN B 1 102 ? -9.789 1.063 3.633 1 98.56 102 ASN B O 1
ATOM 2384 N N . ALA B 1 103 ? -8.164 -0.482 3.643 1 98.19 103 ALA B N 1
ATOM 2385 C CA . ALA B 1 103 ? -8.812 -1.385 4.594 1 98.19 103 ALA B CA 1
ATOM 2386 C C . ALA B 1 103 ? -7.781 -2.27 5.293 1 98.19 103 ALA B C 1
ATOM 2388 O O . ALA B 1 103 ? -6.82 -2.725 4.672 1 98.19 103 ALA B O 1
ATOM 2389 N N . THR B 1 104 ? -8 -2.469 6.527 1 98.44 104 THR B N 1
ATOM 2390 C CA . THR B 1 104 ? -7.305 -3.48 7.316 1 98.44 104 THR B CA 1
ATOM 2391 C C . THR B 1 104 ? -8.258 -4.594 7.734 1 98.44 104 THR B C 1
ATOM 2393 O O . THR B 1 104 ? -9.305 -4.328 8.336 1 98.44 104 THR B O 1
ATOM 2396 N N . LEU B 1 105 ? -7.867 -5.793 7.406 1 97.56 105 LEU B N 1
ATOM 2397 C CA . LEU B 1 105 ? -8.656 -6.961 7.777 1 97.56 105 LEU B CA 1
ATOM 2398 C C . LEU B 1 105 ? -7.91 -7.82 8.789 1 97.56 105 LEU B C 1
ATOM 2400 O O . LEU B 1 105 ? -6.723 -8.102 8.617 1 97.56 105 LEU B O 1
ATOM 2404 N N . THR B 1 106 ? -8.586 -8.156 9.812 1 97.31 106 THR B N 1
ATOM 2405 C CA . THR B 1 106 ? -8.102 -9.219 10.688 1 97.31 106 THR B CA 1
ATOM 2406 C C . THR B 1 106 ? -8.617 -10.578 10.227 1 97.31 106 THR B C 1
ATOM 2408 O O . THR B 1 106 ? -9.82 -10.75 10.008 1 97.31 106 THR B O 1
ATOM 2411 N N . ALA B 1 107 ? -7.68 -11.516 10.117 1 97 107 ALA B N 1
ATOM 2412 C CA . ALA B 1 107 ? -8.125 -12.758 9.5 1 97 107 ALA B CA 1
ATOM 2413 C C . ALA B 1 107 ? -7.43 -13.961 10.125 1 97 107 ALA B C 1
ATOM 2415 O O . ALA B 1 107 ? -6.289 -13.859 10.586 1 97 107 ALA B O 1
ATOM 2416 N N . ASP B 1 108 ? -8.164 -15.078 10.133 1 97.12 108 ASP B N 1
ATOM 2417 C CA . ASP B 1 108 ? -7.555 -16.391 10.367 1 97.12 108 ASP B CA 1
ATOM 2418 C C . ASP B 1 108 ? -7.055 -17 9.062 1 97.12 108 ASP B C 1
ATOM 2420 O O . ASP B 1 108 ? -7.797 -17.078 8.078 1 97.12 108 ASP B O 1
ATOM 2424 N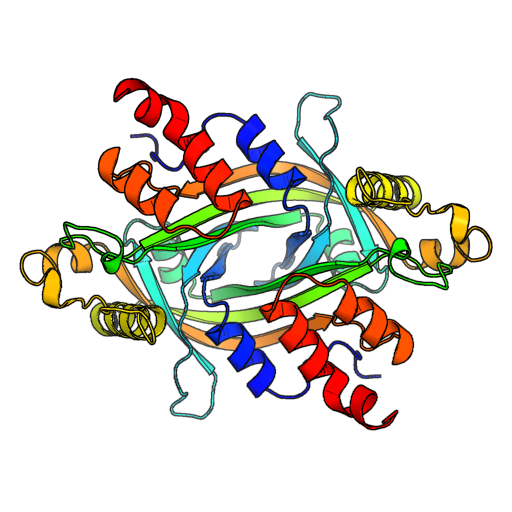 N . ILE B 1 109 ? -5.836 -17.469 9.094 1 98.19 109 ILE B N 1
ATOM 2425 C CA . ILE B 1 109 ? -5.211 -18 7.883 1 98.19 109 ILE B CA 1
ATOM 2426 C C . ILE B 1 109 ? -5.148 -19.531 7.961 1 98.19 109 ILE B C 1
ATOM 2428 O O . ILE B 1 109 ? -4.797 -20.094 9 1 98.19 109 ILE B O 1
ATOM 2432 N N . ALA B 1 110 ? -5.488 -20.172 6.898 1 97.94 110 ALA B N 1
ATOM 2433 C CA . ALA B 1 110 ? -5.32 -21.625 6.77 1 97.94 110 ALA B CA 1
ATOM 2434 C C . ALA B 1 110 ? -4.527 -21.969 5.512 1 97.94 110 ALA B C 1
ATOM 2436 O O . ALA B 1 110 ? -4.938 -21.625 4.398 1 97.94 110 ALA B O 1
ATOM 2437 N N . LEU B 1 111 ? -3.385 -22.641 5.734 1 98.5 111 LEU B N 1
ATOM 2438 C CA . LEU B 1 111 ? -2.66 -23.172 4.586 1 98.5 111 LEU B CA 1
ATOM 2439 C C . LEU B 1 111 ? -3.418 -24.328 3.955 1 98.5 111 LEU B C 1
ATOM 2441 O O . LEU B 1 111 ? -3.934 -25.203 4.664 1 98.5 111 LEU B O 1
ATOM 2445 N N . ARG B 1 112 ? -3.547 -24.266 2.635 1 97.75 112 ARG B N 1
ATOM 2446 C CA . ARG B 1 112 ? -4.391 -25.219 1.914 1 97.75 112 ARG B CA 1
ATOM 2447 C C . ARG B 1 112 ? -3.719 -25.672 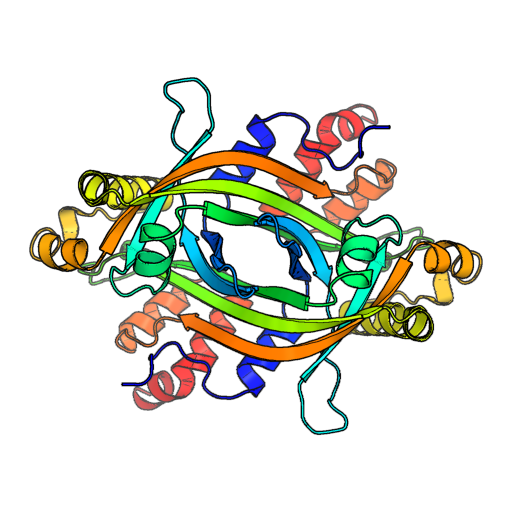0.625 1 97.75 112 ARG B C 1
ATOM 2449 O O . ARG B 1 112 ? -3.975 -25.125 -0.447 1 97.75 112 ARG B O 1
ATOM 2456 N N . GLU B 1 113 ? -2.994 -26.766 0.759 1 97.56 113 GLU B N 1
ATOM 2457 C CA . GLU B 1 113 ? -2.334 -27.328 -0.418 1 97.56 113 GLU B CA 1
ATOM 2458 C C . GLU B 1 113 ? -3.35 -27.703 -1.492 1 97.56 113 GLU B C 1
ATOM 2460 O O . GLU B 1 113 ? -3.084 -27.547 -2.688 1 97.56 113 GLU B O 1
ATOM 2465 N N . ASP B 1 114 ? -4.402 -28.141 -1.065 1 98.12 114 ASP B N 1
ATOM 2466 C CA . ASP B 1 114 ? -5.434 -28.625 -1.976 1 98.12 114 ASP B CA 1
ATOM 2467 C C . ASP B 1 114 ? -6.027 -27.484 -2.795 1 98.12 114 ASP B C 1
ATOM 2469 O O . ASP B 1 114 ? -6.688 -27.719 -3.811 1 98.12 114 ASP B O 1
ATOM 2473 N N . LEU B 1 115 ? -5.84 -26.266 -2.371 1 97.75 115 LEU B N 1
ATOM 2474 C CA . LEU B 1 115 ? -6.434 -25.125 -3.061 1 97.75 115 LEU B CA 1
ATOM 2475 C C . LEU B 1 115 ? -5.387 -24.375 -3.891 1 97.75 115 LEU B C 1
ATOM 2477 O O . LEU B 1 115 ? -5.684 -23.344 -4.488 1 97.75 115 LEU B O 1
ATOM 2481 N N . THR B 1 116 ? -4.184 -24.922 -3.979 1 98.62 116 THR B N 1
ATOM 2482 C CA . THR B 1 116 ? -3.094 -24.234 -4.668 1 98.62 116 THR B CA 1
ATOM 2483 C C . THR B 1 116 ? -3.443 -24.016 -6.137 1 98.62 116 THR B C 1
ATOM 2485 O O . THR B 1 116 ? -3.342 -22.891 -6.637 1 98.62 116 THR B O 1
ATOM 2488 N N . ASP B 1 117 ? -3.947 -25.047 -6.777 1 98.5 117 ASP B N 1
ATOM 2489 C CA . ASP B 1 117 ? -4.316 -24.922 -8.18 1 98.5 117 ASP B CA 1
ATOM 2490 C C . ASP B 1 117 ? -5.422 -23.891 -8.375 1 98.5 117 ASP B C 1
ATOM 2492 O O . ASP B 1 117 ? -5.352 -23.062 -9.297 1 98.5 117 ASP B O 1
ATOM 2496 N N . ARG B 1 118 ? -6.383 -23.969 -7.551 1 97.88 118 ARG B N 1
ATOM 2497 C CA . ARG B 1 118 ? -7.504 -23.047 -7.645 1 97.88 118 ARG B CA 1
ATOM 2498 C C . ARG B 1 118 ? -7.035 -21.609 -7.465 1 97.88 118 ARG B C 1
ATOM 2500 O O . ARG B 1 118 ? -7.465 -20.703 -8.195 1 97.88 118 ARG B O 1
ATOM 2507 N N . ALA B 1 119 ? -6.203 -21.344 -6.465 1 98.19 119 ALA B N 1
ATOM 2508 C CA . ALA B 1 119 ? -5.676 -20.016 -6.203 1 98.19 119 ALA B CA 1
ATOM 2509 C C . ALA B 1 119 ? -4.941 -19.469 -7.422 1 98.19 119 ALA B C 1
ATOM 2511 O O . ALA B 1 119 ? -5.164 -18.312 -7.82 1 98.19 119 ALA B O 1
ATOM 2512 N N . ILE B 1 120 ? -4.102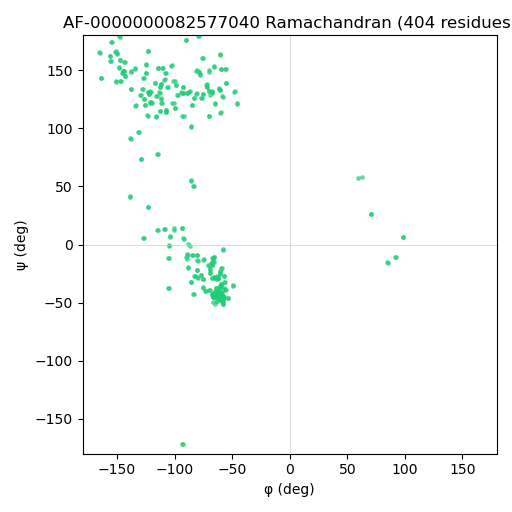 -20.281 -8.031 1 98.5 120 ILE B N 1
ATOM 2513 C CA . ILE B 1 120 ? -3.318 -19.875 -9.195 1 98.5 120 ILE B CA 1
ATOM 2514 C C . ILE B 1 120 ? -4.25 -19.578 -10.367 1 98.5 120 ILE B C 1
ATOM 2516 O O . ILE B 1 120 ? -4.18 -18.5 -10.961 1 98.5 120 ILE B O 1
ATOM 2520 N N . ASN B 1 121 ? -5.117 -20.484 -10.648 1 98.06 121 ASN B N 1
ATOM 2521 C CA . ASN B 1 121 ? -5.973 -20.375 -11.828 1 98.06 121 ASN B CA 1
ATOM 2522 C C . ASN B 1 121 ? -6.941 -19.203 -11.711 1 98.06 121 ASN B C 1
ATOM 2524 O O . ASN B 1 121 ? -7.156 -18.469 -12.68 1 98.06 121 ASN B O 1
ATOM 2528 N N . LEU B 1 122 ? -7.512 -19.047 -10.578 1 97.19 122 LEU B N 1
ATOM 2529 C CA . LEU B 1 122 ? -8.461 -17.953 -10.391 1 97.19 122 LEU B CA 1
ATOM 2530 C C . LEU B 1 122 ? -7.77 -16.609 -10.492 1 97.19 122 LEU B C 1
ATOM 2532 O O . LEU B 1 122 ? -8.32 -15.656 -11.055 1 97.19 122 LEU B O 1
ATOM 2536 N N . LEU B 1 123 ? -6.586 -16.5 -9.867 1 97.88 123 LEU B N 1
ATOM 2537 C CA . LEU B 1 123 ? -5.84 -15.25 -9.969 1 97.88 123 LEU B CA 1
ATOM 2538 C C . LEU B 1 123 ? -5.535 -14.914 -11.43 1 97.88 123 LEU B C 1
ATOM 2540 O O . LEU B 1 123 ? -5.766 -13.789 -11.867 1 97.88 123 LEU B O 1
ATOM 2544 N N . VAL B 1 124 ? -4.98 -15.922 -12.195 1 98 124 VAL B N 1
ATOM 2545 C CA . VAL B 1 124 ? -4.656 -15.719 -13.609 1 98 124 VAL B CA 1
ATOM 2546 C C . VAL B 1 124 ? -5.91 -15.305 -14.375 1 98 124 VAL B C 1
ATOM 2548 O O . VAL B 1 124 ? -5.883 -14.352 -15.156 1 98 124 VAL B O 1
ATOM 2551 N N . HIS B 1 125 ? -6.98 -16.016 -14.062 1 96.75 125 HIS B N 1
ATOM 2552 C CA . HIS B 1 125 ? -8.234 -15.695 -14.742 1 96.75 125 HIS B CA 1
ATOM 2553 C C . HIS B 1 125 ? -8.648 -14.25 -14.492 1 96.75 125 HIS B C 1
ATOM 2555 O O . HIS B 1 125 ? -9.008 -13.531 -15.43 1 96.75 125 HIS B O 1
ATOM 2561 N N . GLN B 1 126 ? -8.625 -13.844 -13.289 1 96.06 126 GLN B N 1
ATOM 2562 C CA . GLN B 1 126 ? -9.055 -12.492 -12.938 1 96.06 126 GLN B CA 1
ATOM 2563 C C . GLN B 1 126 ? -8.141 -11.445 -13.562 1 96.06 126 GLN B C 1
ATOM 2565 O O . GLN B 1 126 ? -8.609 -10.43 -14.07 1 96.06 126 GLN B O 1
ATOM 2570 N N . MET B 1 127 ? -6.812 -11.648 -13.539 1 96.88 127 MET B N 1
ATOM 2571 C CA . MET B 1 127 ? -5.859 -10.648 -14.008 1 96.88 127 MET B CA 1
ATOM 2572 C C . MET B 1 127 ? -5.828 -10.594 -15.531 1 96.88 127 MET B C 1
ATOM 2574 O O . MET B 1 127 ? -5.531 -9.555 -16.109 1 96.88 127 MET B O 1
ATOM 2578 N N . GLU B 1 128 ? -6.117 -11.734 -16.141 1 97.62 128 GLU B N 1
ATOM 2579 C CA . GLU B 1 128 ? -6.043 -11.812 -17.594 1 97.62 128 GLU B CA 1
ATOM 2580 C C . GLU B 1 128 ? -7.371 -11.422 -18.234 1 97.62 128 GLU B C 1
ATOM 2582 O O . GLU B 1 128 ? -7.438 -11.188 -19.438 1 97.62 128 GLU B O 1
ATOM 2587 N N . GLN B 1 129 ? -8.336 -11.273 -17.344 1 93.94 129 GLN B N 1
ATOM 2588 C CA . GLN B 1 129 ? -9.656 -10.953 -17.875 1 93.94 129 GLN B CA 1
ATOM 2589 C C . GLN B 1 129 ? -9.633 -9.617 -18.625 1 93.94 129 GLN B C 1
ATOM 2591 O O . GLN B 1 129 ? -9.102 -8.625 -18.109 1 93.94 129 GLN B O 1
ATOM 2596 N N . GLY B 1 130 ? -10.211 -9.531 -19.812 1 91.25 130 GLY B N 1
ATOM 2597 C CA . GLY B 1 130 ? -10.328 -8.312 -20.594 1 91.25 130 GLY B CA 1
ATOM 2598 C C . GLY B 1 130 ? -9.102 -8.016 -21.422 1 91.25 130 GLY B C 1
ATOM 2599 O O . GLY B 1 130 ? -9.141 -7.141 -22.297 1 91.25 130 GLY B O 1
ATOM 2600 N N . ARG B 1 131 ? -7.93 -8.656 -21.172 1 90.94 131 ARG B N 1
ATOM 2601 C CA . ARG B 1 131 ? -6.723 -8.43 -21.953 1 90.94 131 ARG B CA 1
ATOM 2602 C C . ARG B 1 131 ? -6.863 -9.008 -23.359 1 90.94 131 ARG B C 1
ATOM 2604 O O . ARG B 1 131 ? -7.527 -10.031 -23.547 1 90.94 131 ARG B O 1
ATOM 2611 N N . PRO B 1 132 ? -6.109 -8.211 -24.266 1 88.19 132 PRO B N 1
ATOM 2612 C CA . PRO B 1 132 ? -6.02 -8.828 -25.594 1 88.19 132 PRO B CA 1
ATOM 2613 C C . PRO B 1 132 ? -5.184 -10.109 -25.594 1 88.19 132 PRO B C 1
ATOM 2615 O O . PRO B 1 132 ? -4.172 -10.188 -24.875 1 88.19 132 PRO B O 1
ATOM 2618 N N . GLU B 1 133 ? -5.57 -11.164 -26.141 1 91.06 133 GLU B N 1
ATOM 2619 C CA . GLU B 1 133 ? -4.855 -12.438 -26.219 1 91.06 133 GLU B CA 1
ATOM 2620 C C . GLU B 1 133 ? -4.559 -12.977 -24.812 1 91.06 133 GLU B C 1
ATOM 2622 O O . GLU B 1 133 ? -3.41 -13.305 -24.5 1 91.06 133 GLU B O 1
ATOM 2627 N N . ARG B 1 134 ? -5.398 -13.172 -24.062 1 94.94 134 ARG B N 1
ATOM 2628 C CA . ARG B 1 134 ? -5.293 -13.633 -22.688 1 94.94 134 ARG B CA 1
ATOM 2629 C C . ARG B 1 134 ? -4.375 -14.844 -22.578 1 94.94 134 ARG B C 1
ATOM 2631 O O . ARG B 1 134 ? -4.418 -15.742 -23.422 1 94.94 134 ARG B O 1
ATOM 2638 N N . TRP B 1 135 ? -3.488 -14.781 -21.656 1 97.56 135 TRP B N 1
ATOM 2639 C CA . TRP B 1 135 ? -2.637 -15.922 -21.328 1 97.56 135 TRP B CA 1
ATOM 2640 C C . TRP B 1 135 ? -3.367 -16.906 -20.422 1 97.56 135 TRP B C 1
ATOM 2642 O O . TRP B 1 135 ? -4.219 -16.5 -19.625 1 97.56 135 TRP B O 1
ATOM 2652 N N . ARG B 1 136 ? -3.031 -18.203 -20.516 1 96.88 136 ARG B N 1
ATOM 2653 C CA . ARG B 1 136 ? -3.643 -19.25 -19.703 1 96.88 136 ARG B CA 1
ATOM 2654 C C . ARG B 1 136 ? -2.584 -20.188 -19.141 1 96.88 136 ARG B C 1
ATOM 2656 O O . ARG B 1 136 ? -1.558 -20.422 -19.781 1 96.88 136 ARG B O 1
ATOM 2663 N N . VAL B 1 137 ? -2.945 -20.734 -17.984 1 97.81 137 VAL B N 1
ATOM 2664 C CA . VAL B 1 137 ? -2.039 -21.656 -17.312 1 97.81 137 VAL B CA 1
ATOM 2665 C C . VAL B 1 137 ? -1.691 -22.812 -18.25 1 97.81 137 VAL B C 1
ATOM 2667 O O . VAL B 1 137 ? -0.562 -23.312 -18.234 1 97.81 137 VAL B O 1
ATOM 2670 N N . ALA B 1 138 ? -2.584 -23.188 -19.078 1 96.81 138 ALA B N 1
ATOM 2671 C CA . ALA B 1 138 ? -2.406 -24.312 -20 1 96.81 138 ALA B CA 1
ATOM 2672 C C . ALA B 1 138 ? -1.235 -24.062 -20.938 1 96.81 138 ALA B C 1
ATOM 2674 O O . ALA B 1 138 ? -0.681 -25.016 -21.516 1 96.81 138 ALA B O 1
ATOM 2675 N N . GLU B 1 139 ? -0.854 -22.844 -21.172 1 96.88 139 GLU B N 1
ATOM 2676 C CA . GLU B 1 139 ? 0.225 -22.5 -22.094 1 96.88 139 GLU B CA 1
ATOM 2677 C C . GLU B 1 139 ? 1.576 -22.969 -21.562 1 96.88 139 GLU B C 1
ATOM 2679 O O . GLU B 1 139 ? 2.551 -23.047 -22.312 1 96.88 139 GLU B O 1
ATOM 2684 N N . ILE B 1 140 ? 1.678 -23.312 -20.266 1 97.81 140 ILE B N 1
ATOM 2685 C 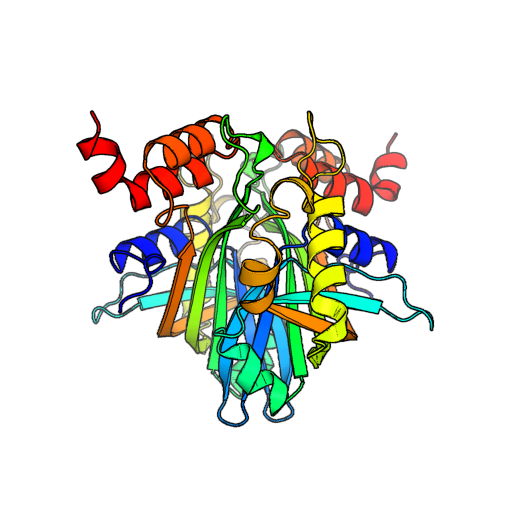CA . ILE B 1 140 ? 2.908 -23.859 -19.703 1 97.81 140 ILE B CA 1
ATOM 2686 C C . ILE B 1 140 ? 2.623 -25.219 -19.062 1 97.81 140 ILE B C 1
ATOM 2688 O O . ILE B 1 140 ? 3.199 -25.562 -18.031 1 97.81 140 ILE B O 1
ATOM 2692 N N . ALA B 1 141 ? 1.726 -25.938 -19.562 1 97.19 141 ALA B N 1
ATOM 269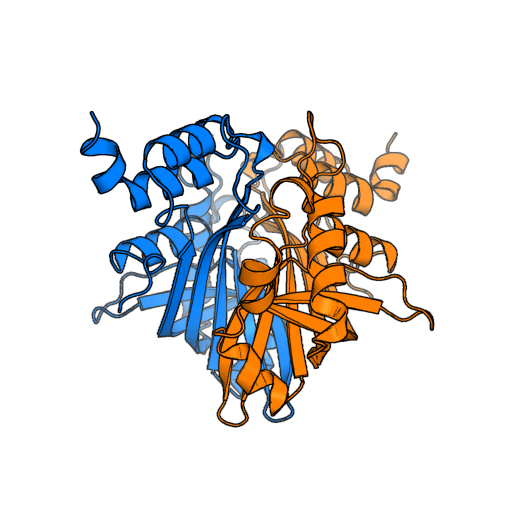3 C CA . ALA B 1 141 ? 1.317 -27.234 -19.047 1 97.19 141 ALA B CA 1
ATOM 2694 C C . ALA B 1 141 ? 2.527 -28.141 -18.797 1 97.19 141 ALA B C 1
ATOM 2696 O O . ALA B 1 141 ? 2.57 -28.891 -17.828 1 97.19 141 ALA B O 1
ATOM 2697 N N . HIS B 1 142 ? 3.557 -28.031 -19.656 1 97.5 142 HIS B N 1
ATOM 2698 C CA . HIS B 1 142 ? 4.723 -28.922 -19.609 1 97.5 142 HIS B CA 1
ATOM 2699 C C . HIS B 1 142 ? 5.559 -28.656 -18.375 1 97.5 142 HIS B C 1
ATOM 2701 O O . HIS B 1 142 ? 6.301 -29.531 -17.922 1 97.5 142 HIS B O 1
ATOM 2707 N N . ARG B 1 143 ? 5.461 -27.516 -17.766 1 96.81 143 ARG B N 1
ATOM 2708 C CA . ARG B 1 143 ? 6.27 -27.219 -16.578 1 96.81 143 ARG B CA 1
ATOM 2709 C C . ARG B 1 143 ? 5.398 -26.75 -15.43 1 96.81 143 ARG B C 1
ATOM 2711 O O . ARG B 1 143 ? 5.91 -26.375 -14.367 1 96.81 143 ARG B O 1
ATOM 2718 N N . TYR B 1 144 ? 4.07 -26.781 -15.609 1 97.81 144 TYR B N 1
ATOM 2719 C CA . TYR B 1 144 ? 3.143 -26.234 -14.625 1 97.81 144 TYR B CA 1
ATOM 2720 C C . TYR B 1 144 ? 3.299 -26.938 -13.281 1 97.81 144 TYR B C 1
ATOM 2722 O O . TYR B 1 144 ? 3.369 -26.281 -12.242 1 97.81 144 TYR B O 1
ATOM 2730 N N . ALA B 1 145 ? 3.361 -28.219 -13.266 1 97.62 145 ALA B N 1
ATOM 2731 C CA . ALA B 1 145 ? 3.426 -28.969 -12.016 1 97.62 145 ALA B CA 1
ATOM 2732 C C . ALA B 1 145 ? 4.645 -28.562 -11.195 1 97.62 145 ALA B C 1
ATOM 2734 O O . ALA B 1 145 ? 4.543 -28.406 -9.977 1 97.62 145 ALA B O 1
ATOM 2735 N N . ALA B 1 146 ? 5.742 -28.438 -11.844 1 97.75 146 ALA B N 1
ATOM 2736 C CA . ALA B 1 146 ? 6.973 -28.062 -11.148 1 97.75 146 ALA B CA 1
ATOM 2737 C C . ALA B 1 146 ? 6.855 -26.672 -10.531 1 97.75 146 ALA B C 1
ATOM 2739 O O . ALA B 1 146 ? 7.316 -26.453 -9.406 1 97.75 146 ALA B O 1
ATOM 2740 N N . LEU B 1 147 ? 6.297 -25.75 -11.25 1 97.44 147 LEU B N 1
ATOM 2741 C CA . LEU B 1 147 ? 6.105 -24.391 -10.742 1 97.44 147 LEU B CA 1
ATOM 2742 C C . LEU B 1 147 ? 5.102 -24.375 -9.594 1 97.44 147 LEU B C 1
ATOM 2744 O O . LEU B 1 147 ? 5.328 -23.719 -8.578 1 97.44 147 LEU B O 1
ATOM 2748 N N . ARG B 1 148 ? 4.027 -25.078 -9.781 1 98 148 ARG B N 1
ATOM 2749 C CA . ARG B 1 148 ? 2.98 -25.172 -8.773 1 98 148 ARG B CA 1
ATOM 2750 C C . ARG B 1 148 ? 3.537 -25.703 -7.453 1 98 148 ARG B C 1
ATOM 2752 O O . ARG B 1 148 ? 3.152 -25.234 -6.379 1 98 148 ARG B O 1
ATOM 2759 N N . ASP B 1 149 ? 4.441 -26.625 -7.48 1 97.94 149 ASP B N 1
ATOM 2760 C CA . ASP B 1 149 ? 5.012 -27.266 -6.293 1 97.94 149 ASP B CA 1
ATOM 2761 C C . ASP B 1 149 ? 5.848 -26.266 -5.492 1 97.94 149 ASP B C 1
ATOM 2763 O O . ASP B 1 149 ? 6.199 -26.531 -4.34 1 97.94 149 ASP B O 1
ATOM 2767 N N . ARG B 1 150 ? 6.125 -25.172 -6.023 1 98.19 150 ARG B N 1
ATOM 2768 C CA . ARG B 1 150 ? 6.953 -24.188 -5.34 1 98.19 150 ARG B CA 1
ATOM 2769 C C . ARG B 1 150 ? 6.102 -23.234 -4.5 1 98.19 150 ARG B C 1
ATOM 2771 O O . ARG B 1 150 ? 6.625 -22.453 -3.703 1 98.19 150 ARG B O 1
ATOM 2778 N N . VAL B 1 151 ? 4.828 -23.312 -4.711 1 98.56 151 VAL B N 1
ATOM 2779 C CA . VAL B 1 151 ? 3.947 -22.406 -3.98 1 98.56 151 VAL B CA 1
ATOM 2780 C C . VAL B 1 151 ? 2.91 -23.203 -3.201 1 98.56 151 VAL B C 1
ATOM 2782 O O . VAL B 1 151 ? 2.783 -24.422 -3.393 1 98.56 151 VAL B O 1
ATOM 2785 N N . ILE B 1 152 ? 2.201 -22.547 -2.268 1 98.81 152 ILE B N 1
ATOM 2786 C CA . ILE B 1 152 ? 1.138 -23.156 -1.474 1 98.81 152 ILE B CA 1
ATOM 2787 C C . ILE B 1 152 ? -0.042 -22.188 -1.37 1 98.81 152 ILE B C 1
ATOM 2789 O O . ILE B 1 152 ? 0.145 -20.984 -1.147 1 98.81 152 ILE B O 1
ATOM 2793 N N . GLY B 1 153 ? -1.225 -22.703 -1.589 1 98.62 153 GLY B N 1
ATOM 2794 C CA . GLY B 1 153 ? -2.439 -21.922 -1.414 1 98.62 153 GLY B CA 1
ATOM 2795 C C . GLY B 1 153 ? -2.822 -21.734 0.041 1 98.62 153 GLY B C 1
ATOM 2796 O O . GLY B 1 153 ? -2.359 -22.469 0.913 1 98.62 153 GLY B O 1
ATOM 2797 N N . PHE B 1 154 ? -3.641 -20.734 0.31 1 98.56 154 PHE B N 1
ATOM 2798 C CA . PHE B 1 154 ? -4.18 -20.5 1.645 1 98.56 154 PHE B CA 1
ATOM 2799 C C . PHE B 1 154 ? -5.492 -19.719 1.572 1 98.56 154 PHE B C 1
ATOM 2801 O O . PHE B 1 154 ? -5.781 -19.078 0.563 1 98.56 154 PHE B O 1
ATOM 2808 N N . THR B 1 155 ? -6.266 -19.844 2.6 1 97.06 155 THR B N 1
ATOM 2809 C CA . THR B 1 155 ? -7.473 -19.047 2.77 1 97.06 155 THR B CA 1
ATOM 2810 C C . THR B 1 155 ? -7.34 -18.109 3.967 1 97.06 155 THR B C 1
ATOM 2812 O O . THR B 1 155 ? -6.555 -18.375 4.883 1 97.06 155 THR B O 1
ATOM 2815 N N . ALA B 1 156 ? -8.008 -17.047 3.898 1 97.5 156 ALA B N 1
ATOM 2816 C CA . ALA B 1 156 ? -8.117 -16.094 4.996 1 97.5 156 ALA B CA 1
ATOM 2817 C C . ALA B 1 156 ? -9.586 -15.852 5.359 1 97.5 156 ALA B C 1
ATOM 2819 O O . ALA B 1 156 ? -10.328 -15.234 4.59 1 97.5 156 ALA B O 1
ATOM 2820 N N . THR B 1 157 ? -9.945 -16.312 6.492 1 95.62 157 THR B N 1
ATOM 2821 C CA . THR B 1 157 ? -11.281 -16.016 7.012 1 95.62 157 THR B CA 1
ATOM 2822 C C . THR B 1 157 ? -11.297 -14.672 7.734 1 95.62 157 THR B C 1
ATOM 2824 O O . THR B 1 157 ? -10.617 -14.5 8.75 1 95.62 157 THR B O 1
ATOM 2827 N N . ILE B 1 158 ? -12.102 -13.781 7.262 1 95.56 158 ILE B N 1
ATOM 2828 C CA . ILE B 1 158 ? -12.078 -12.422 7.777 1 95.56 158 ILE B CA 1
ATOM 2829 C C . ILE B 1 158 ? -12.883 -12.344 9.07 1 95.56 158 ILE B C 1
ATOM 2831 O O . ILE B 1 158 ? -14.047 -12.758 9.117 1 95.56 158 ILE B O 1
ATOM 2835 N N . LEU B 1 159 ? -12.297 -11.789 10.047 1 94.25 159 LEU B N 1
ATOM 2836 C CA . LEU B 1 159 ? -12.914 -11.664 11.359 1 94.25 159 LEU B CA 1
ATOM 2837 C C . LEU B 1 159 ? -13.375 -10.234 11.617 1 94.25 159 LEU B C 1
ATOM 2839 O O . LEU B 1 159 ? -14.359 -10.008 12.32 1 94.25 159 LEU B O 1
ATOM 2843 N N . LYS B 1 160 ? -12.641 -9.305 11.18 1 94.88 160 LYS B N 1
ATOM 2844 C CA . LYS B 1 160 ? -12.891 -7.887 11.391 1 94.88 160 LYS B CA 1
ATOM 2845 C C . LYS B 1 160 ? -12.422 -7.059 10.195 1 94.88 160 LYS B C 1
ATOM 2847 O O . LYS B 1 160 ? -11.398 -7.371 9.586 1 94.88 160 LYS B O 1
ATOM 2852 N N . VAL B 1 161 ? -13.203 -6.039 9.844 1 95.5 161 VAL B N 1
ATOM 2853 C CA . VAL B 1 161 ? -12.852 -5.105 8.781 1 95.5 161 VAL B CA 1
ATOM 2854 C C . VAL B 1 161 ? -12.797 -3.686 9.336 1 95.5 161 VAL B C 1
ATOM 2856 O O . VAL B 1 161 ? -13.758 -3.223 9.961 1 95.5 161 VAL B O 1
ATOM 2859 N N . ASP B 1 162 ? -11.695 -3.043 9.211 1 96.62 162 ASP B N 1
ATOM 2860 C CA . ASP B 1 162 ? -11.531 -1.61 9.445 1 96.62 162 ASP B CA 1
ATOM 2861 C C . ASP B 1 162 ? -11.125 -0.888 8.156 1 96.62 162 ASP B C 1
ATOM 2863 O O . ASP B 1 162 ? -10.031 -1.095 7.641 1 96.62 162 ASP B O 1
ATOM 2867 N N . ALA B 1 163 ? -12.039 -0.088 7.625 1 97.38 163 ALA B N 1
ATOM 2868 C CA . ALA B 1 163 ? -11.789 0.567 6.344 1 97.38 163 ALA B CA 1
ATOM 2869 C C . ALA B 1 163 ? -11.961 2.078 6.457 1 97.38 163 ALA B C 1
ATOM 2871 O O . ALA B 1 163 ? -12.734 2.561 7.289 1 97.38 163 ALA B O 1
ATOM 2872 N N . ARG B 1 164 ? -11.219 2.77 5.719 1 97.75 164 ARG B N 1
ATOM 2873 C CA . ARG B 1 164 ? -11.305 4.223 5.645 1 97.75 164 ARG B CA 1
ATOM 2874 C C . ARG B 1 164 ? -11.281 4.699 4.195 1 97.75 164 ARG B C 1
ATOM 2876 O O . ARG B 1 164 ? -10.32 4.426 3.465 1 97.75 164 ARG B O 1
ATOM 2883 N N . PHE B 1 165 ? -12.289 5.34 3.803 1 98.06 165 PHE B N 1
ATOM 2884 C CA . PHE B 1 165 ? -12.461 5.895 2.465 1 98.06 165 PHE B CA 1
ATOM 2885 C C . PHE B 1 165 ? -12.5 7.418 2.514 1 98.06 165 PHE B C 1
ATOM 2887 O O . PHE B 1 165 ? -13.578 8.016 2.414 1 98.06 165 PHE B O 1
ATOM 2894 N N . LYS B 1 166 ? -11.352 8.039 2.65 1 97.69 166 LYS B N 1
ATOM 2895 C CA . LYS B 1 166 ? -11.25 9.492 2.693 1 97.69 166 LYS B CA 1
ATOM 2896 C C . LYS B 1 166 ? -11.156 10.078 1.286 1 97.69 166 LYS B C 1
ATOM 2898 O O . LYS B 1 166 ? -10.07 10.109 0.694 1 97.69 166 LYS B O 1
ATOM 2903 N N . LEU B 1 167 ? -12.289 10.602 0.812 1 97.88 167 LEU B N 1
ATOM 2904 C CA . LEU B 1 167 ? -12.43 10.961 -0.595 1 97.88 167 LEU B CA 1
ATOM 2905 C C . LEU B 1 167 ? -13.156 12.289 -0.746 1 97.88 167 LEU B C 1
ATOM 2907 O O . LEU B 1 167 ? -14.055 12.422 -1.588 1 97.88 167 LEU B O 1
ATOM 2911 N N . ALA B 1 168 ? -12.82 13.25 0.125 1 96.06 168 ALA B N 1
ATOM 2912 C CA . ALA B 1 168 ? -13.281 14.641 0.081 1 96.06 168 ALA B CA 1
ATOM 2913 C C . ALA B 1 168 ? -14.758 14.742 0.433 1 96.06 168 ALA B C 1
ATOM 2915 O O . ALA B 1 168 ? -15.438 15.688 0.026 1 96.06 168 ALA B O 1
ATOM 2916 N N . GLN B 1 169 ? -15.203 13.773 1.193 1 95.56 169 GLN B N 1
ATOM 2917 C CA . GLN B 1 169 ? -16.609 13.773 1.548 1 95.56 169 GLN B CA 1
ATOM 2918 C C . GLN B 1 169 ? -16.938 14.906 2.527 1 95.56 169 GLN B C 1
ATOM 2920 O O . GLN B 1 169 ? -18.109 15.242 2.738 1 95.56 169 GLN B O 1
ATOM 2925 N N . ASP B 1 170 ? -15.93 15.445 3.172 1 93.12 170 ASP B N 1
ATOM 2926 C CA . ASP B 1 170 ? -16.125 16.516 4.141 1 93.12 170 ASP B CA 1
ATOM 2927 C C . ASP B 1 170 ? -15.984 17.891 3.479 1 93.12 170 ASP B C 1
ATOM 2929 O O . ASP B 1 170 ? -16.031 18.922 4.152 1 93.12 170 ASP B O 1
ATOM 2933 N N . GLU B 1 171 ? -15.844 17.984 2.244 1 93.69 171 GLU B N 1
ATOM 2934 C CA . GLU B 1 171 ? -15.727 19.234 1.487 1 93.69 171 GLU B CA 1
ATOM 2935 C C . GLU B 1 171 ? -17.031 19.578 0.782 1 93.69 171 GLU B C 1
ATOM 2937 O O . GLU B 1 171 ? -17.797 18.688 0.416 1 93.69 171 GLU B O 1
ATOM 2942 N N . PRO B 1 172 ? -17.297 20.906 0.498 1 92.75 172 PRO B N 1
ATOM 2943 C CA . PRO B 1 172 ? -18.469 21.281 -0.299 1 92.75 172 PRO B CA 1
ATOM 2944 C C . PRO B 1 172 ? -18.375 20.781 -1.741 1 92.75 172 PRO B C 1
ATOM 2946 O O . PRO B 1 172 ? -17.281 20.672 -2.291 1 92.75 172 PRO B O 1
ATOM 2949 N N . PRO B 1 173 ? -19.531 20.562 -2.373 1 94.44 173 PRO B N 1
ATOM 2950 C CA . PRO B 1 173 ? -19.578 19.953 -3.711 1 94.44 173 PRO B CA 1
ATOM 2951 C C . PRO B 1 173 ? -18.734 20.719 -4.727 1 94.44 173 PRO B C 1
ATOM 2953 O O . PRO B 1 173 ? -18.047 20.109 -5.543 1 94.44 173 PRO B O 1
ATOM 2956 N N . PRO B 1 174 ? -18.719 22.062 -4.691 1 93.19 174 PRO B N 1
ATOM 2957 C CA . PRO B 1 174 ? -17.859 22.75 -5.656 1 93.19 174 PRO B CA 1
ATOM 2958 C C . PRO B 1 174 ? -16.375 22.391 -5.496 1 93.19 174 PRO B C 1
ATOM 2960 O O . PRO B 1 174 ? -15.656 22.266 -6.488 1 93.19 174 PRO B O 1
ATOM 2963 N N . VAL B 1 175 ? -15.961 22.203 -4.281 1 94.44 175 VAL B N 1
ATOM 2964 C CA . VAL B 1 175 ? -14.57 21.844 -4.004 1 94.44 175 VAL B CA 1
ATOM 2965 C C . VAL B 1 175 ? -14.297 20.422 -4.477 1 94.44 175 VAL B C 1
ATOM 2967 O O . VAL B 1 175 ? -13.234 20.141 -5.023 1 94.44 175 VAL B O 1
ATOM 2970 N N . VAL B 1 176 ? -15.258 19.5 -4.281 1 96.44 176 VAL B N 1
ATOM 2971 C CA . VAL B 1 176 ? -15.133 18.125 -4.77 1 96.44 176 VAL B CA 1
ATOM 2972 C C . VAL B 1 176 ? -14.961 18.125 -6.285 1 96.44 176 VAL B C 1
ATOM 2974 O O . VAL B 1 176 ? -14.102 17.422 -6.82 1 96.44 176 VAL B O 1
ATOM 2977 N N . ARG B 1 177 ? -15.719 18.969 -6.969 1 95.44 177 ARG B N 1
ATOM 2978 C CA . ARG B 1 177 ? -15.641 19.047 -8.422 1 95.44 177 ARG B CA 1
ATOM 2979 C C . ARG B 1 177 ? -14.289 19.578 -8.883 1 95.44 177 ARG B C 1
ATOM 2981 O O . ARG B 1 177 ? -13.703 19.062 -9.836 1 95.44 177 ARG B O 1
ATOM 2988 N N . GLU B 1 178 ? -13.82 20.594 -8.188 1 95.06 178 GLU B N 1
ATOM 2989 C CA . GLU B 1 178 ? -12.5 21.125 -8.508 1 95.06 178 GLU B CA 1
ATOM 2990 C C . GLU B 1 178 ? -11.406 20.078 -8.297 1 95.06 178 GLU B C 1
ATOM 2992 O O . GLU B 1 178 ? -10.477 19.969 -9.102 1 95.06 178 GLU B O 1
ATOM 2997 N N . THR B 1 179 ? -11.531 19.328 -7.203 1 97 179 THR B N 1
ATOM 2998 C CA . THR B 1 179 ? -10.602 18.234 -6.938 1 97 179 THR B CA 1
ATOM 2999 C C . THR B 1 179 ? -10.609 17.219 -8.078 1 97 179 THR B C 1
ATOM 3001 O O . THR B 1 179 ? -9.555 16.844 -8.594 1 97 179 THR B O 1
ATOM 3004 N N . LEU B 1 180 ? -11.797 16.828 -8.516 1 97.44 180 LEU B N 1
ATOM 3005 C CA . LEU B 1 180 ? -11.961 15.844 -9.594 1 97.44 180 LEU B CA 1
ATOM 3006 C C . LEU B 1 180 ? -11.305 16.344 -10.875 1 97.44 180 LEU B C 1
ATOM 3008 O O . LEU B 1 180 ? -10.703 15.555 -11.609 1 97.44 180 LEU B O 1
ATOM 3012 N N . ASP B 1 181 ? -11.344 17.641 -11.094 1 96.25 181 ASP B N 1
ATOM 3013 C CA . ASP B 1 181 ? -10.812 18.234 -12.312 1 96.25 181 ASP B CA 1
ATOM 3014 C C . ASP B 1 181 ? -9.289 18.125 -12.352 1 96.25 181 ASP B C 1
ATOM 3016 O O . ASP B 1 181 ? -8.688 18.156 -13.43 1 96.25 181 ASP B O 1
ATOM 3020 N N . HIS B 1 182 ? -8.727 18.016 -11.227 1 95.88 182 HIS B N 1
ATOM 3021 C CA . HIS B 1 182 ? -7.27 18.078 -11.18 1 95.88 182 HIS B CA 1
ATOM 3022 C C . HIS B 1 182 ? -6.66 16.703 -10.945 1 95.88 182 HIS B C 1
ATOM 3024 O O . HIS B 1 182 ? -5.453 16.516 -11.109 1 95.88 182 HIS B O 1
ATOM 3030 N N . LEU B 1 183 ? -7.555 15.734 -10.586 1 95.88 183 LEU B N 1
ATOM 3031 C CA . LEU B 1 183 ? -7.047 14.383 -10.375 1 95.88 183 LEU B CA 1
ATOM 3032 C C . LEU B 1 183 ? -6.652 13.727 -11.695 1 95.88 183 LEU B C 1
ATOM 3034 O O . LEU B 1 183 ? -7.336 13.906 -12.703 1 95.88 183 LEU B O 1
ATOM 3038 N N . GLY B 1 184 ? -5.586 13.094 -11.828 1 90.94 184 GLY B N 1
ATOM 3039 C CA . GLY B 1 184 ? -5.109 12.477 -13.055 1 90.94 184 GLY B CA 1
ATOM 3040 C C . GLY B 1 184 ? -5.262 10.961 -13.055 1 90.94 184 GLY B C 1
ATOM 3041 O O . GLY B 1 184 ? -4.902 10.305 -14.031 1 90.94 184 GLY B O 1
ATOM 3042 N N . ASP B 1 185 ? -5.758 10.359 -12.031 1 94 185 ASP B N 1
ATOM 3043 C CA . ASP B 1 185 ? -5.895 8.914 -11.898 1 94 185 ASP B CA 1
ATOM 3044 C C . ASP B 1 185 ? -7.355 8.484 -12.023 1 94 185 ASP B C 1
ATOM 3046 O O . ASP B 1 185 ? -8.156 8.742 -11.125 1 94 185 ASP B O 1
ATOM 3050 N N . ASP B 1 186 ? -7.652 7.75 -13.062 1 95.94 186 ASP B N 1
ATOM 3051 C CA . ASP B 1 186 ? -9.031 7.387 -13.367 1 95.94 186 ASP B CA 1
ATOM 3052 C C . ASP B 1 186 ? -9.641 6.551 -12.242 1 95.94 186 ASP B C 1
ATOM 3054 O O . ASP B 1 186 ? -10.828 6.688 -11.938 1 95.94 186 ASP B O 1
ATOM 3058 N N . ALA B 1 187 ? -8.883 5.688 -11.734 1 96.56 187 ALA B N 1
ATOM 3059 C CA . ALA B 1 187 ? -9.398 4.852 -10.656 1 96.56 187 ALA B CA 1
ATOM 3060 C C . ALA B 1 187 ? -9.766 5.695 -9.438 1 96.56 187 ALA B C 1
ATOM 3062 O O . ALA B 1 187 ? -10.812 5.48 -8.82 1 96.56 187 ALA B O 1
ATOM 3063 N N . LEU B 1 188 ? -8.906 6.633 -9.07 1 97.81 188 LEU B N 1
ATOM 3064 C CA . LEU B 1 188 ? -9.18 7.512 -7.938 1 97.81 188 LEU B CA 1
ATOM 3065 C C . LEU B 1 188 ? -10.383 8.406 -8.219 1 97.81 188 LEU B C 1
ATOM 3067 O O . LEU B 1 188 ? -11.219 8.625 -7.336 1 97.81 188 LEU B O 1
ATOM 3071 N N . ILE B 1 189 ? -10.477 8.906 -9.422 1 98.12 189 ILE B N 1
ATOM 3072 C CA . ILE B 1 189 ? -11.609 9.727 -9.828 1 98.12 189 ILE B CA 1
ATOM 3073 C C . ILE B 1 189 ? -12.906 8.938 -9.633 1 98.12 189 ILE B C 1
ATOM 3075 O O . ILE B 1 189 ? -13.867 9.453 -9.062 1 98.12 189 ILE B O 1
ATOM 3079 N N . ARG B 1 190 ? -12.914 7.684 -10.062 1 97.75 190 ARG B N 1
ATOM 3080 C CA . ARG B 1 190 ? -14.102 6.852 -9.922 1 97.75 190 ARG B CA 1
ATOM 3081 C C . ARG B 1 190 ? -14.484 6.68 -8.461 1 97.75 190 ARG B C 1
ATOM 3083 O O . ARG B 1 190 ? -15.664 6.711 -8.109 1 97.75 190 ARG B O 1
ATOM 3090 N N . TRP B 1 191 ? -13.523 6.5 -7.613 1 98.25 191 TRP B N 1
ATOM 3091 C CA . TRP B 1 191 ? -13.789 6.352 -6.188 1 98.25 191 TRP B CA 1
ATOM 3092 C C . TRP B 1 191 ? -14.406 7.625 -5.613 1 98.25 191 TRP B C 1
ATOM 3094 O O . TRP B 1 191 ? -15.383 7.566 -4.863 1 98.25 191 TRP B O 1
ATOM 3104 N N . VAL B 1 192 ? -13.789 8.797 -5.926 1 98.06 192 VAL B N 1
ATOM 3105 C CA . VAL B 1 192 ? -14.305 10.062 -5.422 1 98.06 192 VAL B CA 1
ATOM 3106 C C . VAL B 1 192 ? -15.75 10.258 -5.895 1 98.06 192 VAL B C 1
ATOM 3108 O O . VAL B 1 192 ? -16.625 10.602 -5.098 1 98.06 192 VAL B O 1
ATOM 3111 N N . GLU B 1 193 ? -16 9.992 -7.16 1 97.19 193 GLU B N 1
ATOM 3112 C CA . GLU B 1 193 ? -17.344 10.133 -7.711 1 97.19 193 GLU B CA 1
ATOM 3113 C C . GLU B 1 193 ? -18.328 9.203 -7.008 1 97.19 193 GLU B C 1
ATOM 3115 O O . GLU B 1 193 ? -19.422 9.625 -6.637 1 97.19 193 GLU B O 1
ATOM 3120 N N . THR B 1 194 ? -17.938 7.977 -6.855 1 96.06 194 THR B N 1
ATOM 3121 C CA . THR B 1 194 ? -18.812 6.98 -6.25 1 96.06 194 THR B CA 1
ATOM 3122 C C . THR B 1 194 ? -19.172 7.367 -4.816 1 96.06 194 THR B C 1
ATOM 3124 O O . THR B 1 194 ? -20.344 7.328 -4.426 1 96.06 194 THR B O 1
ATOM 3127 N N . MET B 1 195 ? -18.188 7.816 -4 1 96.75 195 MET B N 1
ATOM 3128 C CA . MET B 1 195 ? -18.406 8.07 -2.578 1 96.75 195 MET B CA 1
ATOM 3129 C C . MET B 1 195 ? -19.078 9.414 -2.361 1 96.75 195 MET B C 1
ATOM 3131 O O . MET B 1 195 ? -19.547 9.703 -1.259 1 96.75 195 MET B O 1
ATOM 3135 N N . ASN B 1 196 ? -19.094 10.25 -3.438 1 96.44 196 ASN B N 1
ATOM 3136 C CA . ASN B 1 196 ? -19.75 11.547 -3.348 1 96.44 196 ASN B CA 1
ATOM 3137 C C . ASN B 1 196 ? -20.969 11.633 -4.258 1 96.44 196 ASN B C 1
ATOM 3139 O O . ASN B 1 196 ? -21.469 12.719 -4.543 1 96.44 196 ASN B O 1
ATOM 3143 N N . ALA B 1 197 ? -21.406 10.539 -4.77 1 93.5 197 ALA B N 1
ATOM 3144 C CA . ALA B 1 197 ? -22.453 10.492 -5.797 1 93.5 197 ALA B CA 1
ATOM 3145 C C . ALA B 1 197 ? -23.688 11.258 -5.352 1 93.5 197 ALA B C 1
ATOM 3147 O O . ALA B 1 197 ? -24.234 12.07 -6.109 1 93.5 197 ALA B O 1
ATOM 3148 N N . ASP B 1 198 ? -24.141 11.055 -4.133 1 91.38 198 ASP B N 1
ATOM 3149 C CA . ASP B 1 198 ? -25.359 11.672 -3.645 1 91.38 198 ASP B CA 1
ATOM 3150 C C . ASP B 1 198 ? -25.203 13.188 -3.5 1 91.38 198 ASP B C 1
ATOM 3152 O O . ASP B 1 198 ? -26.156 13.938 -3.631 1 91.38 198 ASP B O 1
ATOM 3156 N N . ARG B 1 199 ? -24.062 13.641 -3.26 1 90.31 199 ARG B N 1
ATOM 3157 C CA . ARG B 1 199 ? -23.797 15.062 -3.039 1 90.31 199 ARG B CA 1
ATOM 3158 C C . ARG B 1 199 ? -23.578 15.789 -4.359 1 90.31 199 ARG B C 1
ATOM 3160 O O . ARG B 1 199 ? -23.859 16.984 -4.469 1 90.31 199 ARG B O 1
ATOM 3167 N N . LEU B 1 200 ? -23.031 15.094 -5.297 1 89.94 200 LEU B N 1
ATOM 3168 C CA . LEU B 1 200 ? -22.719 15.688 -6.594 1 89.94 200 LEU B CA 1
ATOM 3169 C C . LEU B 1 200 ? -23.969 15.742 -7.469 1 89.94 200 LEU B C 1
ATOM 3171 O O . LEU B 1 200 ? -24.078 16.594 -8.359 1 89.94 200 LEU B O 1
ATOM 3175 N N . GLU B 1 201 ? -24.922 14.875 -7.316 1 81.31 201 GLU B N 1
ATOM 3176 C CA . GLU B 1 201 ? -26.188 14.898 -8.047 1 81.31 201 GLU B CA 1
ATOM 3177 C C . GLU B 1 201 ? -27.109 15.984 -7.512 1 81.31 201 GLU B C 1
ATOM 3179 O O . GLU B 1 201 ? -27.859 16.594 -8.273 1 81.31 201 GLU B O 1
ATOM 3184 N N . ALA B 1 202 ? -27.156 16.25 -6.293 1 71.75 202 ALA B N 1
ATOM 3185 C CA . ALA B 1 202 ? -28.047 17.234 -5.699 1 71.75 202 ALA B CA 1
ATOM 3186 C C . ALA B 1 202 ? -27.75 18.641 -6.23 1 71.75 202 ALA B C 1
ATOM 3188 O O . ALA B 1 202 ? -28.656 19.484 -6.309 1 71.75 202 ALA B O 1
ATOM 3189 N N . GLU B 1 203 ? -26.578 19 -6.633 1 60.56 203 GLU B N 1
ATOM 3190 C CA . GLU B 1 203 ? -26.281 20.344 -7.121 1 60.56 203 GLU B CA 1
ATOM 3191 C C . GLU B 1 203 ? -26.531 20.453 -8.625 1 60.56 203 GLU B C 1
ATOM 3193 O O . GLU B 1 203 ? -26.547 21.547 -9.18 1 60.56 203 GLU B O 1
ATOM 3198 N N . ALA B 1 204 ? -26.984 19.391 -9.383 1 45.78 204 ALA B N 1
ATOM 3199 C CA . ALA B 1 204 ? -27.266 19.516 -10.805 1 45.78 204 ALA B CA 1
ATOM 3200 C C . ALA B 1 204 ? -28.734 19.906 -11.031 1 45.78 204 ALA B C 1
ATOM 3202 O O . ALA B 1 204 ? -29.609 19.516 -10.258 1 45.78 204 ALA B O 1
#

Foldseek 3Di:
DDPLFDDPDVVVVLVLCLVFQFKKKWDADPVGDIDIDTWGWAWDCDPVRFTKIKTKDFPPRPVVVVCVVPQKTKIKGWDDKDWDQLVLDPDSPDDIDMFTKMKIFIWGKDWDQPCLVVNVQVVLCSVQPPDDPRDHLVVPVVCSVVVSVRMTMMMIGTDDMDITGGQCSVPQLVVSVSRLVPDPDPRSSVSNCVSCVVRNVVVD/DDPLFDDPDVVVVLVLCLVFQFKKKWDADPVGDIDIDTWGWAWDCDPVRFTKIKTKDFPPRPVVVVCVVPQKTKIKGWDDKDWDQLVLDPDSPDDIDMFTKMKIFIWGKFWDQPCLVVNVQVVLCSVQPPDDPRDHLVVPVVCSVVVSVRMTMMMIGTDDMDITGGQCSVPQLVVSVSRLVPDPDPRSSVSNCVSCVVRNVVVD

Secondary structure (DSSP, 8-state):
---TTS-SSHHHHHHHHHH--EEEEEEE-TT--EEEEEEEEEEE--SSSS-EEEEEEETTSHHHHHHHH--EEEEEEEEEEEEE-GGGSS---S--EEEEEEEEEEEEEEE-GGGHHHHHHHHHHHHHTT-TT---GGGGHHHHHHHHTTEEEEEEEEEEEEEEEESSTTS-HHHHHHHHHH---HHHHHHHHHHTHHHHHHT-/---TTS-SSHHHHHHHHHH--EEEEEEE-TT--EEEEEEEEEEE--SSSS-EEEEEEETTSHHHHHHHH--EEEEEEEEEEEEE-GGGSS---S--EEEEEEEEEEEEEEE-GGGHHHHHHHHHHHHHTT-TT---GGGGHHHHHHHHTTEEEEEEEEEEEEEEEESSTTS-HHHHHHHHHH---HHHHHHHHHHTHHHHHHT-

Organism: NCBI:txid68569